Protein AF-0000000065921134 (afdb_homodimer)

GO terms:
  GO:0071949 FAD binding (F, IDA)
  GO:0043799 glycine oxidase activity (F, IDA)
  GO:0006520 amino acid metabolic process (P, IDA)
  GO:0043799 glycine oxidase activity (F, EXP)
  GO:0009228 thiamine biosynthetic process (P, IMP)

InterPro domains:
  IPR006076 FAD dependent oxidoreductase [PF01266] (7-345)
  IPR012727 Glycine oxidase ThiO [TIGR02352] (8-350)
  IPR036188 FAD/NAD(P)-binding domain superfamily [G3DSA:3.50.50.60] (8-347)
  IPR036188 FAD/NAD(P)-binding domain superfamily [SSF51905] (4-364)

pLDDT: mean 95.07, std 7.28, range [31.08, 98.94]

Solvent-accessible surface area (backbone atoms only — not comparable to full-atom values): 36272 Å² total; per-residue (Å²): 134,66,62,66,30,55,28,37,31,37,21,33,30,40,45,20,19,27,29,45,23,42,30,9,74,70,67,38,50,32,38,38,28,10,54,51,55,70,21,66,50,47,35,49,56,45,79,22,53,29,37,44,71,82,71,40,90,55,95,45,54,64,32,53,48,30,47,51,11,47,57,49,51,81,53,41,48,61,54,31,23,73,60,40,72,31,69,28,61,70,43,83,54,11,26,34,41,53,12,74,43,73,67,41,44,58,59,51,57,69,47,54,81,40,88,53,33,42,81,34,47,40,68,56,46,38,70,77,39,68,60,47,39,85,71,42,64,20,27,37,35,27,54,71,31,22,32,32,38,34,47,37,40,26,49,13,27,44,43,26,10,40,71,50,63,24,44,79,38,60,64,38,45,73,77,45,72,40,89,47,90,91,35,32,38,36,38,32,90,90,50,62,32,34,19,57,26,40,35,45,17,38,42,48,61,36,34,60,57,33,46,71,69,75,38,82,65,64,53,40,35,27,18,28,33,36,37,31,28,45,36,86,87,58,83,61,73,41,26,42,32,49,94,75,30,38,40,38,59,45,94,86,38,36,31,43,35,29,40,48,80,35,72,72,38,83,61,60,59,34,26,42,42,53,52,38,52,44,51,53,54,47,35,61,50,27,50,69,50,35,73,22,38,51,71,50,72,43,30,20,50,26,11,26,32,74,61,63,53,35,33,37,42,50,42,93,88,42,75,44,33,32,39,46,31,18,44,31,96,41,41,72,28,34,15,60,40,51,8,47,51,53,33,32,56,75,68,69,45,91,69,66,62,60,50,45,59,71,14,30,66,84,54,82,62,57,72,70,122,133,68,62,67,32,53,30,35,31,36,21,33,29,40,44,20,19,28,28,45,24,42,31,8,73,68,66,38,51,30,38,38,28,11,56,52,55,72,20,67,52,48,35,49,54,45,80,23,52,30,38,42,70,82,71,42,90,55,95,45,55,66,31,52,47,28,48,52,10,47,57,52,50,81,52,40,48,60,54,30,23,74,61,40,72,31,69,28,62,70,42,84,55,10,26,35,43,54,13,74,42,72,67,42,45,57,60,51,54,71,47,53,82,40,90,52,34,43,81,34,47,40,68,55,45,39,70,76,39,69,60,43,37,85,72,41,64,22,24,37,36,27,54,71,30,22,31,33,37,35,48,37,41,25,49,14,27,43,41,26,11,40,70,49,62,23,44,79,37,62,64,36,45,75,76,44,73,40,88,49,90,92,34,35,38,35,38,32,91,91,49,64,33,34,18,57,26,40,35,45,17,39,42,47,61,36,35,60,56,33,46,70,70,76,38,84,65,65,53,39,33,27,17,27,32,35,37,31,28,44,36,86,88,59,82,59,74,42,27,41,34,49,94,74,31,39,39,40,58,44,94,87,38,35,32,42,35,31,41,47,80,37,73,73,36,83,61,60,58,33,26,42,41,52,52,39,51,43,51,56,52,47,35,63,51,27,50,69,49,33,74,22,38,54,70,51,70,43,30,20,49,25,10,26,34,73,60,63,53,34,32,38,42,49,41,93,88,42,76,44,34,30,37,46,32,17,43,31,94,40,42,72,29,34,16,58,42,51,8,45,50,54,32,32,55,76,68,68,45,91,70,66,63,60,50,45,61,72,15,31,66,83,55,80,64,57,72,70,123

Secondary structure (DSSP, 8-state):
--SEEEEEEE--SHHHHHHHHHHHHTT--EEEE-SSSTTTTHHHHS--B--HHHH--S-SHHHHHHHHHHHHHHHHHHHHHHHH------B---EEEEE-SHHHHHHHHTTTTSTTEEEEEHHHHHHHSTTS-TT--EEEEETT--B--HHHHHHHHHHHHHHTT-EEESS----EEEEETTEEEEE-TT--EEEEEEEE--GGGHHHHHHHTT-----EEEEEEEEEEE-SSS---SEEEETTEEEEE-TTSEEEEE---EET----S-BHHHHHHHHHHHHHH-GGGGGSBEEEEEEEEEEE-SSS--EEEE-SS-TTEEEEE--GGGHHHHHHHHHHHHHHHHTT----HHHHHHH-TT-------/--SEEEEEEE--SHHHHHHHHHHHHTT--EEEE-SSSTTTTHHHHS--B--TTTS--S-SHHHHHHHHHHHHHHHHHHHHHHHH------B---EEEEE-SHHHHHHHHTTTTSTTEEEEEHHHHHHH-TTS-TT--EEEEETT--B--HHHHHHHHHHHHHHTT-EEESS----EEEEETTEEEEE-TT--EEEEEEEE--GGGHHHHHHHTT-----EEEEEEEEEEE-SSS---SEEEETTEEEEE-TTSEEEEE---EET----S-BHHHHHHHHHHHHHH-GGGGGSBEEEEEEEEEEE-SSS--EEEE-SS-TTEEEEE--GGGHHHHHHHHHHHHHHHHTT----HHHHHHH-TT-------

Sequence (738 aa):
MKRHYEAVVIGGGIIGSAIAYYLAKENKNTALFESGTMGGRTTSAAAGMLGAHAECEERDAFFDFAMHSQRLYKGLGEELYALSGVDIRQHNGGMFKLAFSEEDVLQLRQMDDLDSVSWYSKEEVLEKEPYASGDIFGASFIQDDVHVEPYFVCKAYVKAAKMLGAEIFEHTPVLHVERDGEALFIKTPSGDVWANHVVVASGVWSGMFFKQLGLNNAFLPVKGECLSVWNDDIPLTKTLYHDHCYIVPRKSGRLVVGATMKPGDWSETPDLGGLESVMKKAKTMLPAIQNMKVDRFWAGLRPGTKDGKPYIGRHPEDSRILFAAGHFRNGILLAPATGALISDLIMNKEVNQDWLHAFRIDRKEAVQIMKRHYEAVVIGGGIIGSAIAYYLAKENKNTALFESGTMGGRTTSAAAGMLGAHAECEERDAFFDFAMHSQRLYKGLGEELYALSGVDIRQHNGGMFKLAFSEEDVLQLRQMDDLDSVSWYSKEEVLEKEPYASGDIFGASFIQDDVHVEPYFVCKAYVKAAKMLGAEIFEHTPVLHVERDGEALFIKTPSGDVWANHVVVASGVWSGMFFKQLGLNNAFLPVKGECLSVWNDDIPLTKTLYHDHCYIVPRKSGRLVVGATMKPGDWSETPDLGGLESVMKKAKTMLPAIQNMKVDRFWAGLRPGTKDGKPYIGRHPEDSRILFAAGHFRNGILLAPATGALISDLIMNKEVNQDWLHAFRIDRKEAVQI

Structure (mmCIF, N/CA/C/O backbone):
data_AF-0000000065921134-model_v1
#
loop_
_entity.id
_entity.type
_entity.pdbx_description
1 polymer 'Glycine oxidase'
#
loop_
_atom_site.group_PDB
_atom_site.id
_atom_site.type_symbol
_atom_site.label_atom_id
_atom_site.label_alt_id
_atom_site.label_comp_id
_atom_site.label_asym_id
_atom_site.label_entity_id
_atom_site.label_seq_id
_atom_site.pdbx_PDB_ins_code
_atom_site.Cartn_x
_atom_site.Cartn_y
_atom_site.Cartn_z
_atom_site.occupancy
_atom_site.B_iso_or_equiv
_atom_site.auth_seq_id
_atom_site.auth_comp_id
_atom_site.auth_asym_id
_atom_site.auth_atom_id
_atom_site.pdbx_PDB_model_num
ATOM 1 N N . MET A 1 1 ? 11.664 35.688 -12.617 1 83.69 1 MET A N 1
ATOM 2 C CA . MET A 1 1 ? 12.07 36 -11.25 1 83.69 1 MET A CA 1
ATOM 3 C C . MET A 1 1 ? 12.586 37.438 -11.172 1 83.69 1 MET A C 1
ATOM 5 O O . MET A 1 1 ? 13.391 37.875 -12 1 83.69 1 MET A O 1
ATOM 9 N N . LYS A 1 2 ? 12 38.156 -10.258 1 84.56 2 LYS A N 1
ATOM 10 C CA . LYS A 1 2 ? 12.477 39.531 -10.047 1 84.56 2 LYS A CA 1
ATOM 11 C C . LYS A 1 2 ? 13.781 39.531 -9.242 1 84.56 2 LYS A C 1
ATOM 13 O O . LYS A 1 2 ? 14.094 38.562 -8.547 1 84.56 2 LYS A O 1
ATOM 18 N N . ARG A 1 3 ? 14.406 40.625 -9.367 1 88.62 3 ARG A N 1
ATOM 19 C CA . ARG A 1 3 ? 15.672 40.75 -8.641 1 88.62 3 ARG A CA 1
ATOM 20 C C . ARG A 1 3 ? 15.43 41.062 -7.172 1 88.62 3 ARG A C 1
ATOM 22 O O . ARG A 1 3 ? 16.25 40.75 -6.316 1 88.62 3 ARG A O 1
ATOM 29 N N . HIS A 1 4 ? 14.258 41.781 -6.918 1 95.69 4 HIS A N 1
ATOM 30 C CA . HIS A 1 4 ? 13.977 42.188 -5.555 1 95.69 4 HIS A CA 1
ATOM 31 C C . HIS A 1 4 ? 12.5 42 -5.211 1 95.69 4 HIS A C 1
ATOM 33 O O . HIS A 1 4 ? 11.625 42.312 -6.027 1 95.69 4 HIS A O 1
ATOM 39 N N . TYR A 1 5 ? 12.234 41.469 -4.035 1 97.75 5 TYR A N 1
ATOM 40 C CA . TYR A 1 5 ? 10.883 41.312 -3.502 1 97.75 5 TYR A CA 1
ATOM 41 C C . TYR A 1 5 ? 10.742 42.031 -2.16 1 97.75 5 TYR A C 1
ATOM 43 O O . TYR A 1 5 ? 11.734 42.219 -1.444 1 97.75 5 TYR A O 1
ATOM 51 N N . GLU A 1 6 ? 9.539 42.469 -1.88 1 98.06 6 GLU A N 1
ATOM 52 C CA . GLU A 1 6 ? 9.289 42.969 -0.532 1 98.06 6 GLU A CA 1
ATOM 53 C C . GLU A 1 6 ? 9.352 41.844 0.495 1 98.06 6 GLU A C 1
ATOM 55 O O . GLU A 1 6 ? 9.836 42.031 1.61 1 98.06 6 GLU A O 1
ATOM 60 N N . ALA A 1 7 ? 8.852 40.656 0.079 1 98.5 7 ALA A N 1
ATOM 61 C CA . ALA A 1 7 ? 8.898 39.5 0.974 1 98.5 7 ALA A CA 1
ATOM 62 C C . ALA A 1 7 ? 9.172 38.219 0.197 1 98.5 7 ALA A C 1
ATOM 64 O O . ALA A 1 7 ? 8.641 38.031 -0.896 1 98.5 7 ALA A O 1
ATOM 65 N N . VAL A 1 8 ? 10.023 37.375 0.771 1 98.62 8 VAL A N 1
ATOM 66 C CA . VAL A 1 8 ? 10.266 36.031 0.267 1 98.62 8 VAL A CA 1
ATOM 67 C C . VAL A 1 8 ? 9.852 35 1.318 1 98.62 8 VAL A C 1
ATOM 69 O O . VAL A 1 8 ? 10.211 35.125 2.492 1 98.62 8 VAL A O 1
ATOM 72 N N . VAL A 1 9 ? 9.047 34.062 0.884 1 98.88 9 VAL A N 1
ATOM 73 C CA . VAL A 1 9 ? 8.648 32.938 1.736 1 98.88 9 VAL A CA 1
ATOM 74 C C . VAL A 1 9 ? 9.344 31.672 1.27 1 98.88 9 VAL A C 1
ATOM 76 O O . VAL A 1 9 ? 9.328 31.344 0.081 1 98.88 9 VAL A O 1
ATOM 79 N N . ILE A 1 10 ? 10 30.953 2.217 1 98.75 10 ILE A N 1
ATOM 80 C CA . ILE A 1 10 ? 10.734 29.734 1.908 1 98.75 10 ILE A CA 1
ATOM 81 C C . ILE A 1 10 ? 9.953 28.516 2.404 1 98.75 10 ILE A C 1
ATOM 83 O O . ILE A 1 10 ? 9.812 28.312 3.611 1 98.75 10 ILE A O 1
ATOM 87 N N . GLY A 1 11 ? 9.523 27.688 1.49 1 98.56 11 GLY A N 1
ATOM 88 C CA . GLY A 1 11 ? 8.727 26.5 1.806 1 98.56 11 GLY A CA 1
ATOM 89 C C . GLY A 1 11 ? 7.281 26.625 1.352 1 98.56 11 GLY A C 1
ATOM 90 O O . GLY A 1 11 ? 6.531 27.453 1.872 1 98.56 11 GLY A O 1
ATOM 91 N N . GLY A 1 12 ? 6.977 25.797 0.449 1 98.62 12 GLY A N 1
ATOM 92 C CA . GLY A 1 12 ? 5.648 25.844 -0.144 1 98.62 12 GLY A CA 1
ATOM 93 C C . GLY A 1 12 ? 4.68 24.859 0.464 1 98.62 12 GLY A C 1
ATOM 94 O O . GLY A 1 12 ? 3.824 24.297 -0.235 1 98.62 12 GLY A O 1
ATOM 95 N N . GLY A 1 13 ? 4.789 24.531 1.703 1 98.56 13 GLY A N 1
ATOM 96 C CA . GLY A 1 13 ? 3.766 23.812 2.445 1 98.56 13 GLY A CA 1
ATOM 97 C C . GLY A 1 13 ? 2.598 24.688 2.855 1 98.56 13 GLY A C 1
ATOM 98 O O . GLY A 1 13 ? 2.49 25.828 2.41 1 98.56 13 GLY A O 1
ATOM 99 N N . ILE A 1 14 ? 1.756 24.141 3.684 1 98.75 14 ILE A N 1
ATOM 100 C CA . ILE A 1 14 ? 0.518 24.828 4.043 1 98.75 14 ILE A CA 1
ATOM 101 C C . ILE A 1 14 ? 0.84 26.141 4.754 1 98.75 14 ILE A C 1
ATOM 103 O O . ILE A 1 14 ? 0.167 27.141 4.539 1 98.75 14 ILE A O 1
ATOM 107 N N . ILE A 1 15 ? 1.869 26.125 5.539 1 98.88 15 ILE A N 1
ATOM 108 C CA . ILE A 1 15 ? 2.221 27.312 6.305 1 98.88 15 ILE A CA 1
ATOM 109 C C . ILE A 1 15 ? 2.758 28.391 5.367 1 98.88 15 ILE A C 1
ATOM 111 O O . ILE A 1 15 ? 2.299 29.547 5.398 1 98.88 15 ILE A O 1
ATOM 115 N N . GLY A 1 16 ? 3.717 28.016 4.52 1 98.88 16 GLY A N 1
ATOM 116 C CA . GLY A 1 16 ? 4.262 28.969 3.574 1 98.88 16 GLY A CA 1
ATOM 117 C C . GLY A 1 16 ? 3.23 29.5 2.592 1 98.88 16 GLY A C 1
ATOM 118 O O . GLY A 1 16 ? 3.227 30.688 2.256 1 98.88 16 GLY A O 1
ATOM 119 N N . SER A 1 17 ? 2.365 28.656 2.195 1 98.88 17 SER A N 1
ATOM 120 C CA . SER A 1 17 ? 1.321 29.047 1.256 1 98.88 17 SER A CA 1
ATOM 121 C C . SER A 1 17 ? 0.334 30.016 1.901 1 98.88 17 SER A C 1
ATOM 123 O O . SER A 1 17 ? -0.118 30.969 1.263 1 98.88 17 SER A O 1
ATOM 125 N N . ALA A 1 18 ? 0.007 29.766 3.121 1 98.94 18 ALA A N 1
ATOM 126 C CA . ALA A 1 18 ? -0.863 30.672 3.854 1 98.94 18 ALA A CA 1
ATOM 127 C C . ALA A 1 18 ? -0.212 32.062 4.008 1 98.94 18 ALA A C 1
ATOM 129 O O . ALA A 1 18 ? -0.853 33.062 3.779 1 98.94 18 ALA A O 1
ATOM 130 N N . ILE A 1 19 ? 1.044 32.062 4.344 1 98.94 19 ILE A N 1
ATOM 131 C CA . ILE A 1 19 ? 1.771 33.312 4.535 1 98.94 19 ILE A CA 1
ATOM 132 C C . ILE A 1 19 ? 1.802 34.094 3.227 1 98.94 19 ILE A C 1
ATOM 134 O O . ILE A 1 19 ? 1.521 35.281 3.209 1 98.94 19 ILE A O 1
ATOM 138 N N . ALA A 1 20 ? 2.135 33.406 2.166 1 98.94 20 ALA A N 1
ATOM 139 C CA . ALA A 1 20 ? 2.172 34.062 0.86 1 98.94 20 ALA A CA 1
ATOM 140 C C . ALA A 1 20 ? 0.822 34.688 0.521 1 98.94 20 ALA A C 1
ATOM 142 O O . ALA A 1 20 ? 0.761 35.781 0.002 1 98.94 20 ALA A O 1
ATOM 143 N N . TYR A 1 21 ? -0.229 34 0.796 1 98.88 21 TYR A N 1
ATOM 144 C CA . TYR A 1 21 ? -1.578 34.469 0.533 1 98.88 21 TYR A CA 1
ATOM 145 C C . TYR A 1 21 ? -1.862 35.75 1.318 1 98.88 21 TYR A C 1
ATOM 147 O O . TYR A 1 21 ? -2.305 36.75 0.751 1 98.88 21 TYR A O 1
ATOM 155 N N . TYR A 1 22 ? -1.617 35.719 2.611 1 98.88 22 TYR A N 1
ATOM 156 C CA . TYR A 1 22 ? -1.949 36.875 3.453 1 98.88 22 TYR A CA 1
ATOM 157 C C . TYR A 1 22 ? -1.087 38.062 3.1 1 98.88 22 TYR A C 1
ATOM 159 O O . TYR A 1 22 ? -1.549 39.219 3.162 1 98.88 22 TYR A O 1
ATOM 167 N N . LEU A 1 23 ? 0.157 37.844 2.74 1 98.88 23 LEU A N 1
ATOM 168 C CA . LEU A 1 23 ? 1.013 38.938 2.297 1 98.88 23 LEU A CA 1
ATOM 169 C C . LEU A 1 23 ? 0.509 39.531 0.982 1 98.88 23 LEU A C 1
ATOM 171 O O . LEU A 1 23 ? 0.499 40.75 0.805 1 98.88 23 LEU A O 1
ATOM 175 N N . ALA A 1 24 ? 0.141 38.625 0.106 1 98.75 24 ALA A N 1
ATOM 176 C CA . ALA A 1 24 ? -0.4 39.094 -1.173 1 98.75 24 ALA A CA 1
ATOM 177 C C . ALA A 1 24 ? -1.674 39.906 -0.97 1 98.75 24 ALA A C 1
ATOM 179 O O . ALA A 1 24 ? -1.91 40.875 -1.682 1 98.75 24 ALA A O 1
ATOM 180 N N . LYS A 1 25 ? -2.484 39.5 -0.063 1 98.19 25 LYS A N 1
ATOM 181 C CA . LYS A 1 25 ? -3.705 40.219 0.272 1 98.19 25 LYS A CA 1
ATOM 182 C C . LYS A 1 25 ? -3.393 41.656 0.695 1 98.19 25 LYS A C 1
ATOM 184 O O . LYS A 1 25 ? -4.199 42.562 0.479 1 98.19 25 LYS A O 1
ATOM 189 N N . GLU A 1 26 ? -2.268 41.844 1.277 1 98.31 26 GLU A N 1
ATOM 190 C CA . GLU A 1 26 ? -1.817 43.156 1.708 1 98.31 26 GLU A CA 1
ATOM 191 C C . GLU A 1 26 ? -1.05 43.875 0.597 1 98.31 26 GLU A C 1
ATOM 193 O O . GLU A 1 26 ? -0.393 44.875 0.839 1 98.31 26 GLU A O 1
ATOM 198 N N . ASN A 1 27 ? -1.045 43.312 -0.597 1 98.06 27 ASN A N 1
ATOM 199 C CA . ASN A 1 27 ? -0.42 43.875 -1.794 1 98.06 27 ASN A CA 1
ATOM 200 C C . ASN A 1 27 ? 1.098 43.938 -1.655 1 98.06 27 ASN A C 1
ATOM 202 O O . ASN A 1 27 ? 1.728 44.875 -2.119 1 98.06 27 ASN A O 1
ATOM 206 N N . LYS A 1 28 ? 1.636 43 -0.948 1 98.06 28 LYS A N 1
ATOM 207 C CA . LYS A 1 28 ? 3.092 42.906 -0.871 1 98.06 28 LYS A CA 1
ATOM 208 C C . LYS A 1 28 ? 3.652 42.094 -2.031 1 98.06 28 LYS A C 1
ATOM 210 O O . LYS A 1 28 ? 3.168 41 -2.316 1 98.06 28 LYS A O 1
ATOM 215 N N . ASN A 1 29 ? 4.617 42.688 -2.664 1 98.12 29 ASN A N 1
ATOM 216 C CA . ASN A 1 29 ? 5.328 41.938 -3.682 1 98.12 29 ASN A CA 1
ATOM 217 C C . ASN A 1 29 ? 6.055 40.75 -3.074 1 98.12 29 ASN A C 1
ATOM 219 O O . ASN A 1 29 ? 7.16 40.875 -2.555 1 98.12 29 ASN A O 1
ATOM 223 N N . THR A 1 30 ? 5.395 39.531 -3.262 1 98.56 30 THR A N 1
ATOM 224 C CA . THR A 1 30 ? 5.82 38.344 -2.525 1 98.56 30 THR A CA 1
ATOM 225 C C . THR A 1 30 ? 6.246 37.25 -3.482 1 98.56 30 THR A C 1
ATOM 227 O O . THR A 1 30 ? 5.598 37 -4.508 1 98.56 30 THR A O 1
ATOM 230 N N . ALA A 1 31 ? 7.371 36.562 -3.18 1 98.62 31 ALA A N 1
ATOM 231 C CA . ALA A 1 31 ? 7.789 35.344 -3.854 1 98.62 31 ALA A CA 1
ATOM 232 C C . ALA A 1 31 ? 7.758 34.156 -2.898 1 98.62 31 ALA A C 1
ATOM 234 O O . ALA A 1 31 ? 8.18 34.25 -1.744 1 98.62 31 ALA A O 1
ATOM 235 N N . LEU A 1 32 ? 7.172 33.062 -3.322 1 98.75 32 LEU A N 1
ATOM 236 C CA . LEU A 1 32 ? 7.148 31.812 -2.588 1 98.75 32 LEU A CA 1
ATOM 237 C C . LEU A 1 32 ? 8.016 30.766 -3.277 1 98.75 32 LEU A C 1
ATOM 239 O O . LEU A 1 32 ? 7.781 30.422 -4.438 1 98.75 32 LEU A O 1
ATOM 243 N N . PHE A 1 33 ? 9.039 30.266 -2.58 1 98.56 33 PHE A N 1
ATOM 244 C CA . PHE A 1 33 ? 9.961 29.281 -3.133 1 98.56 33 PHE A CA 1
ATOM 245 C C . PHE A 1 33 ? 9.727 27.906 -2.514 1 98.56 33 PHE A C 1
ATOM 247 O O . PHE A 1 33 ? 9.648 27.781 -1.29 1 98.56 33 PHE A O 1
ATOM 254 N N . GLU A 1 34 ? 9.578 26.891 -3.303 1 98.38 34 GLU A N 1
ATOM 255 C CA . GLU A 1 34 ? 9.43 25.5 -2.904 1 98.38 34 GLU A CA 1
ATOM 256 C C . GLU A 1 34 ? 10.445 24.609 -3.625 1 98.38 34 GLU A C 1
ATOM 258 O O . GLU A 1 34 ? 10.602 24.703 -4.844 1 98.38 34 GLU A O 1
ATOM 263 N N . SER A 1 35 ? 11.141 23.797 -2.855 1 97.75 35 SER A N 1
ATOM 264 C CA . SER A 1 35 ? 12.18 22.938 -3.418 1 97.75 35 SER A CA 1
ATOM 265 C C . SER A 1 35 ? 11.578 21.844 -4.285 1 97.75 35 SER A C 1
ATOM 267 O O . SER A 1 35 ? 12.195 21.391 -5.254 1 97.75 35 SER A O 1
ATOM 269 N N . GLY A 1 36 ? 10.445 21.344 -3.91 1 96.56 36 GLY A N 1
ATOM 270 C CA . GLY A 1 36 ? 9.695 20.375 -4.703 1 96.56 36 GLY A CA 1
ATOM 271 C C . GLY A 1 36 ? 8.438 20.953 -5.316 1 96.56 36 GLY A C 1
ATOM 272 O O . GLY A 1 36 ? 8.492 21.984 -6.004 1 96.56 36 GLY A O 1
ATOM 273 N N . THR A 1 37 ? 7.371 20.297 -5.078 1 97.56 37 THR A N 1
ATOM 274 C CA . THR A 1 37 ? 6.062 20.797 -5.496 1 97.56 37 THR A CA 1
ATOM 275 C C . THR A 1 37 ? 5.281 21.328 -4.305 1 97.56 37 THR A C 1
ATOM 277 O O . THR A 1 37 ? 5.477 20.875 -3.172 1 97.56 37 THR A O 1
ATOM 280 N N . MET A 1 38 ? 4.41 22.297 -4.633 1 98.38 38 MET A N 1
ATOM 281 C CA . MET A 1 38 ? 3.609 22.891 -3.57 1 98.38 38 MET A CA 1
ATOM 282 C C . MET A 1 38 ? 2.801 21.844 -2.826 1 98.38 38 MET A C 1
ATOM 284 O O . MET A 1 38 ? 2.162 20.984 -3.449 1 98.38 38 MET A O 1
ATOM 288 N N . GLY A 1 39 ? 2.873 21.875 -1.503 1 97.81 39 GLY A N 1
ATOM 289 C CA . GLY A 1 39 ? 2.092 20.984 -0.658 1 97.81 39 GLY A CA 1
ATOM 290 C C . GLY A 1 39 ? 2.494 19.531 -0.789 1 97.81 39 GLY A C 1
ATOM 291 O O . GLY A 1 39 ? 1.727 18.641 -0.433 1 97.81 39 GLY A O 1
ATOM 292 N N . GLY A 1 40 ? 3.648 19.25 -1.254 1 95.75 40 GLY A N 1
ATOM 293 C CA . GLY A 1 40 ? 3.971 17.906 -1.724 1 95.75 40 GLY A CA 1
ATOM 294 C C . GLY A 1 40 ? 4.531 17.016 -0.635 1 95.75 40 GLY A C 1
ATOM 295 O O . GLY A 1 40 ? 4.703 15.805 -0.841 1 95.75 40 GLY A O 1
ATOM 296 N N . ARG A 1 41 ? 4.773 17.453 0.588 1 95.19 41 ARG A N 1
ATOM 297 C CA . ARG A 1 41 ? 5.41 16.625 1.613 1 95.19 41 ARG A CA 1
ATOM 298 C C . ARG A 1 41 ? 4.531 16.531 2.855 1 95.19 41 ARG A C 1
ATOM 300 O O . ARG A 1 41 ? 3.441 15.953 2.805 1 95.19 41 ARG A O 1
ATOM 307 N N . THR A 1 42 ? 4.879 17.219 3.902 1 95.75 42 THR A N 1
ATOM 308 C CA . THR A 1 42 ? 4.145 17.094 5.156 1 95.75 42 THR A CA 1
ATOM 309 C C . THR A 1 42 ? 2.68 17.469 4.965 1 95.75 42 THR A C 1
ATOM 311 O O . THR A 1 42 ? 1.788 16.828 5.531 1 95.75 42 THR A O 1
ATOM 314 N N . THR A 1 43 ? 2.432 18.453 4.211 1 98.06 43 THR A N 1
ATOM 315 C CA . THR A 1 43 ? 1.082 18.969 4.004 1 98.06 43 THR A CA 1
ATOM 316 C C . THR A 1 43 ? 0.18 17.875 3.416 1 98.06 43 THR A C 1
ATOM 318 O O . THR A 1 43 ? -0.899 17.609 3.945 1 98.06 43 THR A O 1
ATOM 321 N N . SER A 1 44 ? 0.595 17.234 2.398 1 96.75 44 SER A N 1
ATOM 322 C CA . SER A 1 44 ? -0.25 16.266 1.708 1 96.75 44 SER A CA 1
ATOM 323 C C . SER A 1 44 ? -0.361 14.961 2.5 1 96.75 44 SER A C 1
ATOM 325 O O . SER A 1 44 ? -1.234 14.141 2.227 1 96.75 44 SER A O 1
ATOM 327 N N . ALA A 1 45 ? 0.522 14.734 3.439 1 97.31 45 ALA A N 1
ATOM 328 C CA . ALA A 1 45 ? 0.494 13.523 4.258 1 97.31 45 ALA A CA 1
ATOM 329 C C . ALA A 1 45 ? -0.528 13.641 5.383 1 97.31 45 ALA A C 1
ATOM 331 O O . ALA A 1 45 ? -0.926 12.641 5.977 1 97.31 45 ALA A O 1
ATOM 332 N N . ALA A 1 46 ? -0.939 14.828 5.68 1 97.56 46 ALA A N 1
ATOM 333 C CA . ALA A 1 46 ? -1.789 15.109 6.832 1 97.56 46 ALA A CA 1
ATOM 334 C C . ALA A 1 46 ? -3.223 14.656 6.582 1 97.56 46 ALA A C 1
ATOM 336 O O . ALA A 1 46 ? -3.689 14.648 5.438 1 97.56 46 ALA A O 1
ATOM 337 N N . ALA A 1 47 ? -3.947 14.352 7.699 1 97.06 47 ALA A N 1
ATOM 338 C CA . ALA A 1 47 ? -5.355 13.977 7.629 1 97.06 47 ALA A CA 1
ATOM 339 C C . ALA A 1 47 ? -6.25 15.203 7.492 1 97.06 47 ALA A C 1
ATOM 341 O O . ALA A 1 47 ? -7.402 15.094 7.066 1 97.06 47 ALA A O 1
ATOM 342 N N . GLY A 1 48 ? -5.742 16.344 7.898 1 97.81 48 GLY A N 1
ATOM 343 C CA . GLY A 1 48 ? -6.453 17.594 7.668 1 97.81 48 GLY A CA 1
ATOM 344 C C . GLY A 1 48 ? -7.426 17.938 8.781 1 97.81 48 GLY A C 1
ATOM 345 O O . GLY A 1 48 ? -8.312 18.766 8.594 1 97.81 48 GLY A O 1
ATOM 346 N N . MET A 1 49 ? -7.258 17.344 9.969 1 97 49 MET A N 1
ATOM 347 C CA . MET A 1 49 ? -8.141 17.625 11.094 1 97 49 MET A CA 1
ATOM 348 C C . MET A 1 49 ? -7.891 19.016 11.648 1 97 49 MET A C 1
ATOM 350 O O . MET A 1 49 ? -6.742 19.453 11.773 1 97 49 MET A O 1
ATOM 354 N N . LEU A 1 50 ? -8.945 19.672 11.82 1 97.69 50 LEU A N 1
ATOM 355 C CA . LEU A 1 50 ? -8.891 20.938 12.531 1 97.69 50 LEU A CA 1
ATOM 356 C C . LEU A 1 50 ? -9.219 20.75 14.008 1 97.69 50 LEU A C 1
ATOM 358 O O . LEU A 1 50 ? -10.203 21.297 14.508 1 97.69 50 LEU A O 1
ATOM 362 N N . GLY A 1 51 ? -8.32 20 14.648 1 94.38 51 GLY A N 1
ATOM 363 C CA . GLY A 1 51 ? -8.609 19.469 15.969 1 94.38 51 GLY A CA 1
ATOM 364 C C . GLY A 1 51 ? -8.117 20.344 17.094 1 94.38 51 GLY A C 1
ATOM 365 O O . GLY A 1 51 ? -7.352 19.906 17.953 1 94.38 51 GLY A O 1
ATOM 366 N N . ALA A 1 52 ? -8.594 21.547 17.219 1 92.94 52 ALA A N 1
ATOM 367 C CA . ALA A 1 52 ? -8.188 22.469 18.297 1 92.94 52 ALA A CA 1
ATOM 368 C C . ALA A 1 52 ? -8.547 21.906 19.656 1 92.94 52 ALA A C 1
ATOM 370 O O . ALA A 1 52 ? -7.793 22.047 20.625 1 92.94 52 ALA A O 1
ATOM 371 N N . HIS A 1 53 ? -9.641 21.219 19.781 1 90.19 53 HIS A N 1
ATOM 372 C CA . HIS A 1 53 ? -10.094 20.672 21.047 1 90.19 53 HIS A CA 1
ATOM 373 C C . HIS A 1 53 ? -9.438 19.328 21.328 1 90.19 53 HIS A C 1
ATOM 375 O O . HIS A 1 53 ? -8.93 19.094 22.438 1 90.19 53 HIS A O 1
ATOM 381 N N . ALA A 1 54 ? -9.359 18.531 20.328 1 83.88 54 ALA A N 1
ATOM 382 C CA . ALA A 1 54 ? -8.938 17.156 20.5 1 83.88 54 ALA A CA 1
ATOM 383 C C . ALA A 1 54 ? -7.422 17.047 20.656 1 83.88 54 ALA A C 1
ATOM 385 O O . ALA A 1 54 ? -6.918 16.172 21.344 1 83.88 54 ALA A O 1
ATOM 386 N N . GLU A 1 55 ? -6.738 17.953 20.094 1 76.06 55 GLU A N 1
ATOM 387 C CA . GLU A 1 55 ? -5.289 17.797 20.016 1 76.06 55 GLU A CA 1
ATOM 388 C C . GLU A 1 55 ? -4.574 18.719 20.984 1 76.06 55 GLU A C 1
ATOM 390 O O . GLU A 1 55 ? -3.365 18.594 21.188 1 76.06 55 GLU A O 1
ATOM 395 N N . CYS A 1 56 ? -5.289 19.609 21.609 1 73.69 56 CYS A N 1
ATOM 396 C CA . CYS A 1 56 ? -4.66 20.516 22.562 1 73.69 56 CYS A CA 1
ATOM 397 C C . CYS A 1 56 ? -4.93 20.062 24 1 73.69 56 CYS A C 1
ATOM 399 O O . CYS A 1 56 ? -6.086 20 24.422 1 73.69 56 CYS A O 1
ATOM 401 N N . GLU A 1 57 ? -3.977 19.812 24.672 1 72.81 57 GLU A N 1
ATOM 402 C CA . GLU A 1 57 ? -4.07 19.172 25.984 1 72.81 57 GLU A CA 1
ATOM 403 C C . GLU A 1 57 ? -4.207 20.203 27.094 1 72.81 57 GLU A C 1
ATOM 405 O O . GLU A 1 57 ? -4.75 19.906 28.156 1 72.81 57 GLU A O 1
ATOM 410 N N . GLU A 1 58 ? -3.695 21.453 26.844 1 80.31 58 GLU A N 1
ATOM 411 C CA . GLU A 1 58 ? -3.715 22.5 27.859 1 80.31 58 GLU A CA 1
ATOM 412 C C . GLU A 1 58 ? -4.438 23.75 27.344 1 80.31 58 GLU A C 1
ATOM 414 O O . GLU A 1 58 ? -4.441 24.016 26.141 1 80.31 58 GLU A O 1
ATOM 419 N N . ARG A 1 59 ? -5.035 24.422 28.281 1 88.5 59 ARG A N 1
ATOM 420 C CA . ARG A 1 59 ? -5.68 25.688 27.938 1 88.5 59 ARG A CA 1
ATOM 421 C C . ARG A 1 59 ? -4.719 26.859 28.109 1 88.5 59 ARG A C 1
ATOM 423 O O . ARG A 1 59 ? -4.809 27.609 29.078 1 88.5 59 ARG A O 1
ATOM 430 N N . ASP A 1 60 ? -3.844 27 27.172 1 93.12 60 ASP A N 1
ATOM 431 C CA . ASP A 1 60 ? -2.814 28.047 27.172 1 93.12 60 ASP A CA 1
ATOM 432 C C . ASP A 1 60 ? -2.857 28.859 25.875 1 93.12 60 ASP A C 1
ATOM 434 O O . ASP A 1 60 ? -3.863 28.844 25.156 1 93.12 60 ASP A O 1
ATOM 438 N N . ALA A 1 61 ? -1.83 29.688 25.672 1 94.62 61 ALA A N 1
ATOM 439 C CA . ALA A 1 61 ? -1.773 30.547 24.5 1 94.62 61 ALA A CA 1
ATOM 440 C C . ALA A 1 61 ? -1.847 29.75 23.219 1 94.62 61 ALA A C 1
ATOM 442 O O . ALA A 1 61 ? -2.418 30.203 22.219 1 94.62 61 ALA A O 1
ATOM 443 N N . PHE A 1 62 ? -1.269 28.578 23.312 1 95.19 62 PHE A N 1
ATOM 444 C CA . PHE A 1 62 ? -1.325 27.703 22.156 1 95.19 62 PHE A CA 1
ATOM 445 C C . PHE A 1 62 ? -2.762 27.297 21.844 1 95.19 62 PHE A C 1
ATOM 447 O O . PHE A 1 62 ? -3.189 27.328 20.688 1 95.19 62 PHE A O 1
ATOM 454 N N . PHE A 1 63 ? -3.482 26.891 22.844 1 95.06 63 PHE A N 1
ATOM 455 C CA . PHE A 1 63 ? -4.883 26.5 22.703 1 95.06 63 PHE A CA 1
ATOM 456 C C . PHE A 1 63 ? -5.707 27.656 22.141 1 95.06 63 PHE A C 1
ATOM 458 O O . PHE A 1 63 ? -6.508 27.469 21.234 1 95.06 63 PHE A O 1
ATOM 465 N N . ASP A 1 64 ? -5.457 28.859 22.672 1 96.25 64 ASP A N 1
ATOM 466 C CA . ASP A 1 64 ? -6.172 30.047 22.203 1 96.25 64 ASP A CA 1
ATOM 467 C C . ASP A 1 64 ? -5.871 30.328 20.734 1 96.25 64 ASP A C 1
ATOM 469 O O . ASP A 1 64 ? -6.762 30.688 19.969 1 96.25 64 ASP A O 1
ATOM 473 N N . PHE A 1 65 ? -4.648 30.188 20.391 1 97.5 65 PHE A N 1
ATOM 474 C CA . PHE A 1 65 ? -4.219 30.391 19.016 1 97.5 65 PHE A CA 1
ATOM 475 C C . PHE A 1 65 ? -4.871 29.375 18.078 1 97.5 65 PHE A C 1
ATOM 477 O O . PHE A 1 65 ? -5.328 29.719 17 1 97.5 65 PHE A O 1
ATOM 484 N N . ALA A 1 66 ? -4.93 28.125 18.562 1 97.44 66 ALA A N 1
ATOM 485 C CA . ALA A 1 66 ? -5.551 27.031 17.812 1 97.44 66 ALA A CA 1
ATOM 486 C C . ALA A 1 66 ? -7.039 27.297 17.609 1 97.44 66 ALA A C 1
ATOM 488 O O . ALA A 1 66 ? -7.559 27.125 16.5 1 97.44 66 ALA A O 1
ATOM 489 N N . MET A 1 67 ? -7.668 27.719 18.625 1 96.38 67 MET A N 1
ATOM 490 C CA . MET A 1 67 ? -9.094 28.031 18.547 1 96.38 67 MET A CA 1
ATOM 491 C C . MET A 1 67 ? -9.352 29.188 17.594 1 96.38 67 MET A C 1
ATOM 493 O O . MET A 1 67 ? -10.305 29.156 16.812 1 96.38 67 MET A O 1
ATOM 497 N N . HIS A 1 68 ? -8.477 30.156 17.703 1 97.5 68 HIS A N 1
ATOM 498 C CA . HIS A 1 68 ? -8.586 31.312 16.797 1 97.5 68 HIS A CA 1
ATOM 499 C C . HIS A 1 68 ? -8.43 30.891 15.344 1 97.5 68 HIS A C 1
ATOM 501 O O . HIS A 1 68 ? -9.211 31.297 14.484 1 97.5 68 HIS A O 1
ATOM 507 N N . SER A 1 69 ? -7.453 30.062 15.109 1 98.31 69 SER A N 1
ATOM 508 C CA . SER A 1 69 ? -7.203 29.594 13.758 1 98.31 69 SER A CA 1
ATOM 509 C C . SER A 1 69 ? -8.375 28.766 13.234 1 98.31 69 SER A C 1
ATOM 511 O O . SER A 1 69 ? -8.773 28.906 12.078 1 98.31 69 SER A O 1
ATOM 513 N N . GLN A 1 70 ? -8.883 27.891 14.07 1 97.38 70 GLN A N 1
ATOM 514 C CA . GLN A 1 70 ? -10.039 27.078 13.719 1 97.38 70 GLN A CA 1
ATOM 515 C C . GLN A 1 70 ? -11.219 27.953 13.281 1 97.38 70 GLN A C 1
ATOM 517 O O . GLN A 1 70 ? -11.898 27.641 12.297 1 97.38 70 GLN A O 1
ATOM 522 N N . ARG A 1 71 ? -11.461 29.047 13.953 1 96.69 71 ARG A N 1
ATOM 523 C CA . ARG A 1 71 ? -12.547 29.969 13.625 1 96.69 71 ARG A CA 1
ATOM 524 C C . ARG A 1 71 ? -12.305 30.656 12.289 1 96.69 71 ARG A C 1
ATOM 526 O O . ARG A 1 71 ? -13.242 30.938 11.547 1 96.69 71 ARG A O 1
ATOM 533 N N . LEU A 1 72 ? -11.078 30.906 11.984 1 97.62 72 LEU A N 1
ATOM 534 C CA . LEU A 1 72 ? -10.75 31.562 10.727 1 97.62 72 LEU A CA 1
ATOM 535 C C . LEU A 1 72 ? -11.109 30.672 9.539 1 97.62 72 LEU A C 1
ATOM 537 O O . LEU A 1 72 ? -11.391 31.156 8.445 1 97.62 72 LEU A O 1
ATOM 541 N N . TYR A 1 73 ? -11.156 29.359 9.773 1 97.62 73 TYR A N 1
ATOM 542 C CA . TYR A 1 73 ? -11.484 2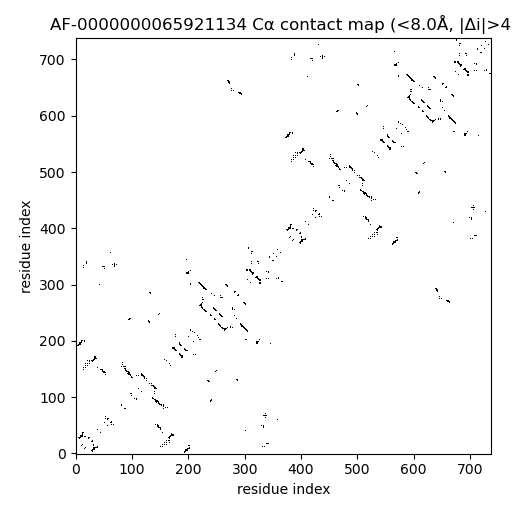8.438 8.688 1 97.62 73 TYR A CA 1
ATOM 543 C C . TYR A 1 73 ? -12.938 28.609 8.258 1 97.62 73 TYR A C 1
ATOM 545 O O . TYR A 1 73 ? -13.305 28.266 7.133 1 97.62 73 TYR A O 1
ATOM 553 N N . LYS A 1 74 ? -13.969 28.953 9.148 1 91.38 74 LYS A N 1
ATOM 554 C CA . LYS A 1 74 ? -15.398 29.109 8.859 1 91.38 74 LYS A CA 1
ATOM 555 C C . LYS A 1 74 ? -15.625 30.094 7.719 1 91.38 74 LYS A C 1
ATOM 557 O O . LYS A 1 74 ? -16.484 29.875 6.867 1 91.38 74 LYS A O 1
ATOM 562 N N . GLY A 1 75 ? -14.812 30.953 7.215 1 94.19 75 GLY A N 1
ATOM 563 C CA . GLY A 1 75 ? -14.906 31.906 6.121 1 94.19 75 GLY A CA 1
ATOM 564 C C . GLY A 1 75 ? -13.773 31.781 5.117 1 94.19 75 GLY A C 1
ATOM 565 O O . GLY A 1 75 ? -13.898 32.219 3.977 1 94.19 75 GLY A O 1
ATOM 566 N N . LEU A 1 76 ? -12.891 31.078 5.508 1 97.19 76 LEU A N 1
ATOM 567 C CA . LEU A 1 76 ? -11.68 30.984 4.691 1 97.19 76 LEU A CA 1
ATOM 568 C C . LEU A 1 76 ? -11.961 30.188 3.414 1 97.19 76 LEU A C 1
ATOM 570 O O . LEU A 1 76 ? -11.469 30.547 2.342 1 97.19 76 LEU A O 1
ATOM 574 N N . GLY A 1 77 ? -12.727 29.094 3.541 1 97 77 GLY A N 1
ATOM 575 C CA . GLY A 1 77 ? -13.047 28.266 2.385 1 97 77 GLY A CA 1
ATOM 576 C C . GLY A 1 77 ? -13.711 29.047 1.267 1 97 77 GLY A C 1
ATOM 577 O O . GLY A 1 77 ? -13.328 28.922 0.102 1 97 77 GLY A O 1
ATOM 578 N N . GLU A 1 78 ? -14.648 29.844 1.612 1 97.5 78 GLU A N 1
ATOM 579 C CA . GLU A 1 78 ? -15.359 30.641 0.63 1 97.5 78 GLU A CA 1
ATOM 580 C C . GLU A 1 78 ? -14.445 31.703 0.024 1 97.5 78 GLU A C 1
ATOM 582 O O . GLU A 1 78 ? -14.484 31.953 -1.185 1 97.5 78 GLU A O 1
ATOM 587 N N . GLU A 1 79 ? -13.719 32.281 0.913 1 98.19 79 GLU A N 1
ATOM 588 C CA . GLU A 1 79 ? -12.797 33.312 0.46 1 98.19 79 GLU A CA 1
ATOM 589 C C . GLU A 1 79 ? -11.797 32.781 -0.548 1 98.19 79 GLU A C 1
ATOM 591 O O . GLU A 1 79 ? -11.586 33.344 -1.611 1 98.19 79 GLU A O 1
ATOM 596 N N . LEU A 1 80 ? -11.211 31.672 -0.221 1 98.56 80 LEU A N 1
ATOM 597 C CA . LEU A 1 80 ? -10.219 31.062 -1.099 1 98.56 80 LEU A CA 1
ATOM 598 C C . LEU A 1 80 ? -10.867 30.578 -2.395 1 98.56 80 LEU A C 1
ATOM 600 O O . LEU A 1 80 ? -10.266 30.688 -3.467 1 98.56 80 LEU A O 1
ATOM 604 N N . TYR A 1 81 ? -12.039 30.078 -2.256 1 98.12 81 TYR A N 1
ATOM 605 C CA . TYR A 1 81 ? -12.734 29.609 -3.447 1 98.12 81 TYR A CA 1
ATOM 606 C C . TYR A 1 81 ? -13.008 30.75 -4.41 1 98.12 81 TYR A C 1
ATOM 608 O O . TYR A 1 81 ? -12.852 30.609 -5.625 1 98.12 81 TYR A O 1
ATOM 616 N N . ALA A 1 82 ? -13.406 31.828 -3.916 1 98.38 82 ALA A N 1
ATOM 617 C CA . ALA A 1 82 ? -13.727 33 -4.734 1 98.38 82 ALA A CA 1
ATOM 618 C C . ALA A 1 82 ? -12.516 33.438 -5.543 1 98.38 82 ALA A C 1
ATOM 620 O O . ALA A 1 82 ? -12.656 33.906 -6.68 1 98.38 82 ALA A O 1
ATOM 621 N N . LEU A 1 83 ? -11.406 33.312 -4.988 1 98.25 83 LEU A N 1
ATOM 622 C CA . LEU A 1 83 ? -10.188 33.812 -5.629 1 98.25 83 LEU A CA 1
ATOM 623 C C . LEU A 1 83 ? -9.57 32.719 -6.508 1 98.25 83 LEU A C 1
ATOM 625 O O . LEU A 1 83 ? -9.062 33 -7.594 1 98.25 83 LEU A O 1
ATOM 629 N N . SER A 1 84 ? -9.648 31.469 -6.047 1 98.12 84 SER A N 1
ATOM 630 C CA . SER A 1 84 ? -8.82 30.422 -6.645 1 98.12 84 SER A CA 1
ATOM 631 C C . SER A 1 84 ? -9.672 29.438 -7.434 1 98.12 84 SER A C 1
ATOM 633 O O . SER A 1 84 ? -9.148 28.688 -8.266 1 98.12 84 SER A O 1
ATOM 635 N N . GLY A 1 85 ? -10.953 29.328 -7.148 1 98.06 85 GLY A N 1
ATOM 636 C CA . GLY A 1 85 ? -11.812 28.312 -7.727 1 98.06 85 GLY A CA 1
ATOM 637 C C . GLY A 1 85 ? -11.602 26.938 -7.117 1 98.06 85 GLY A C 1
ATOM 638 O O . GLY A 1 85 ? -12.148 25.938 -7.605 1 98.06 85 GLY A O 1
ATOM 639 N N . VAL A 1 86 ? -10.828 26.859 -6.086 1 98 86 VAL A N 1
ATOM 640 C CA . VAL A 1 86 ? -10.516 25.562 -5.492 1 98 86 VAL A CA 1
ATOM 641 C C . VAL A 1 86 ? -11.312 25.375 -4.199 1 98 86 VAL A C 1
ATOM 643 O O . VAL A 1 86 ? -11.234 26.219 -3.299 1 98 86 VAL A O 1
ATOM 646 N N . ASP A 1 87 ? -12.078 24.312 -4.102 1 97.69 87 ASP A N 1
ATOM 647 C CA . ASP A 1 87 ? -12.773 23.922 -2.881 1 97.69 87 ASP A CA 1
ATOM 648 C C . ASP A 1 87 ? -11.836 23.203 -1.917 1 97.69 87 ASP A C 1
ATOM 650 O O . ASP A 1 87 ? -11.172 22.234 -2.293 1 97.69 87 ASP A O 1
ATOM 654 N N . ILE A 1 88 ? -11.781 23.734 -0.737 1 97.81 88 ILE A N 1
ATOM 655 C CA . ILE A 1 88 ? -10.859 23.141 0.219 1 97.81 88 ILE A CA 1
ATOM 656 C C . ILE A 1 88 ? -11.461 21.859 0.793 1 97.81 88 ILE A C 1
ATOM 658 O O . ILE A 1 88 ? -10.82 21.156 1.584 1 97.81 88 ILE A O 1
ATOM 662 N N . ARG A 1 89 ? -12.672 21.469 0.499 1 96.25 89 ARG A N 1
ATOM 663 C CA . ARG A 1 89 ? -13.359 20.219 0.798 1 96.25 89 ARG A CA 1
ATOM 664 C C . ARG A 1 89 ? -13.516 20.031 2.303 1 96.25 89 ARG A C 1
ATOM 666 O O . ARG A 1 89 ? -13.172 18.969 2.838 1 96.25 89 ARG A O 1
ATOM 673 N N . GLN A 1 90 ? -13.992 21.062 2.922 1 96.31 90 GLN A N 1
ATOM 674 C CA . GLN A 1 90 ? -14.25 21 4.355 1 96.31 90 GLN A CA 1
ATOM 675 C C . GLN A 1 90 ? -15.406 20.047 4.664 1 96.31 90 GLN A C 1
ATOM 677 O O . GLN A 1 90 ? -16.422 20.047 3.957 1 96.31 90 GLN A O 1
ATOM 682 N N . HIS A 1 91 ? -15.211 19.188 5.648 1 94.81 91 HIS A N 1
ATOM 683 C CA . HIS A 1 91 ? -16.219 18.266 6.164 1 94.81 91 HIS A CA 1
ATOM 684 C C . HIS A 1 91 ? -16.641 18.656 7.574 1 94.81 91 HIS A C 1
ATOM 686 O O . HIS A 1 91 ? -15.836 18.641 8.5 1 94.81 91 HIS A O 1
ATOM 692 N N . ASN A 1 92 ? -17.969 18.922 7.723 1 93.88 92 ASN A N 1
ATOM 693 C CA . ASN A 1 92 ? -18.453 19.469 8.984 1 93.88 92 ASN A CA 1
ATOM 694 C C . ASN A 1 92 ? -19.172 18.406 9.82 1 93.88 92 ASN A C 1
ATOM 696 O O . ASN A 1 92 ? -20.141 18.703 10.508 1 93.88 92 ASN A O 1
ATOM 700 N N . GLY A 1 93 ? -18.656 17.234 9.789 1 93.81 93 GLY A N 1
ATOM 701 C CA . GLY A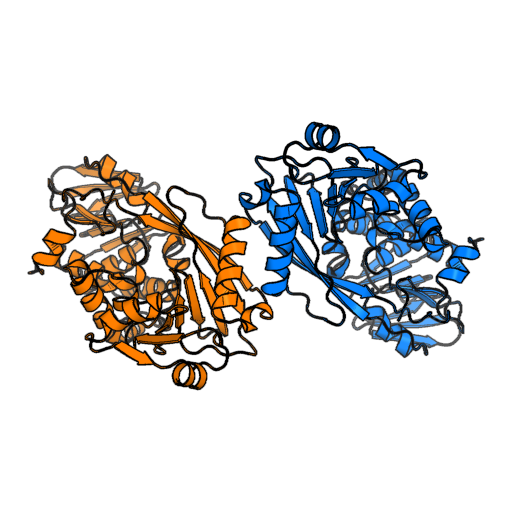 1 93 ? -19.297 16.156 10.508 1 93.81 93 GLY A CA 1
ATOM 702 C C . GLY A 1 93 ? -18.922 16.094 11.969 1 93.81 93 GLY A C 1
ATOM 703 O O . GLY A 1 93 ? -19.594 15.438 12.766 1 93.81 93 GLY A O 1
ATOM 704 N N . GLY A 1 94 ? -17.875 16.844 12.367 1 97.12 94 GLY A N 1
ATOM 705 C CA . GLY A 1 94 ? -17.391 16.766 13.734 1 97.12 94 GLY A CA 1
ATOM 706 C C . GLY A 1 94 ? -16.547 15.523 13.984 1 97.12 94 GLY A C 1
ATOM 707 O O . GLY A 1 94 ? -16.156 14.828 13.047 1 97.12 94 GLY A O 1
ATOM 708 N N . MET A 1 95 ? -16.25 15.312 15.312 1 97.62 95 MET A N 1
ATOM 709 C CA . MET A 1 95 ? -15.375 14.219 15.703 1 97.62 95 MET A CA 1
ATOM 710 C C . MET A 1 95 ? -15.875 13.547 16.969 1 97.62 95 MET A C 1
ATOM 712 O O . MET A 1 95 ? -16.344 14.219 17.891 1 97.62 95 MET A O 1
ATOM 716 N N . PHE A 1 96 ? -15.891 12.211 16.969 1 98.25 96 PHE A N 1
ATOM 717 C CA . PHE A 1 96 ? -16.062 11.445 18.203 1 98.25 96 PHE A CA 1
ATOM 718 C C . PHE A 1 96 ? -14.727 11.016 18.781 1 98.25 96 PHE A C 1
ATOM 720 O O . PHE A 1 96 ? -13.984 10.258 18.156 1 98.25 96 PHE A O 1
ATOM 727 N N . LYS A 1 97 ? -14.359 11.539 19.891 1 97.75 97 LYS A N 1
ATOM 728 C CA . LYS A 1 97 ? -13.281 10.961 20.688 1 97.75 97 LYS A CA 1
ATOM 729 C C . LYS A 1 97 ? -13.797 9.82 21.547 1 97.75 97 LYS A C 1
ATOM 731 O O . LYS A 1 97 ? -14.508 10.047 22.531 1 97.75 97 LYS A O 1
ATOM 736 N N . LEU A 1 98 ? -13.344 8.617 21.25 1 98.5 98 LEU A N 1
ATOM 737 C CA . LEU A 1 98 ? -13.961 7.414 21.812 1 98.5 98 LEU A CA 1
ATOM 738 C C . LEU A 1 98 ? -13.344 7.047 23.141 1 98.5 98 LEU A C 1
ATOM 740 O O . LEU A 1 98 ? -12.141 7.246 23.359 1 98.5 98 LEU A O 1
ATOM 744 N N . ALA A 1 99 ? -14.172 6.504 24.047 1 98.5 99 ALA A N 1
ATOM 745 C CA . ALA A 1 99 ? -13.734 5.969 25.328 1 98.5 99 ALA A CA 1
ATOM 746 C C . ALA A 1 99 ? -13.867 4.449 25.375 1 98.5 99 ALA A C 1
ATOM 748 O O . ALA A 1 99 ? -14.938 3.908 25.094 1 98.5 99 ALA A O 1
ATOM 749 N N . PHE A 1 100 ? -12.766 3.783 25.734 1 98.31 100 PHE A N 1
ATOM 750 C CA . PHE A 1 100 ? -12.789 2.326 25.781 1 98.31 100 PHE A CA 1
ATOM 751 C C . PHE A 1 100 ? -12.609 1.825 27.203 1 98.31 100 PHE A C 1
ATOM 753 O O . PHE A 1 100 ? -12.555 0.617 27.438 1 98.31 100 PHE A O 1
ATOM 760 N N . SER A 1 101 ? -12.477 2.695 28.141 1 98.12 101 SER A N 1
ATOM 761 C CA . SER A 1 101 ? -12.336 2.371 29.562 1 98.12 101 SER A CA 1
ATOM 762 C C . SER A 1 101 ? -12.969 3.447 30.438 1 98.12 101 SER A C 1
ATOM 764 O O . SER A 1 101 ? -13.32 4.523 29.953 1 98.12 101 SER A O 1
ATOM 766 N N . GLU A 1 102 ? -13.102 3.117 31.719 1 97.81 102 GLU A N 1
ATOM 767 C CA . GLU A 1 102 ? -13.594 4.105 32.656 1 97.81 102 GLU A CA 1
ATOM 768 C C . GLU A 1 102 ? -12.625 5.273 32.812 1 97.81 102 GLU A C 1
ATOM 770 O O . GLU A 1 102 ? -13.039 6.418 33 1 97.81 102 GLU A O 1
ATOM 775 N N . GLU A 1 103 ? -11.43 4.922 32.719 1 97.56 103 GLU A N 1
ATOM 776 C CA . GLU A 1 103 ? -10.406 5.965 32.781 1 97.56 103 GLU A CA 1
ATOM 777 C C . GLU A 1 103 ? -10.539 6.918 31.578 1 97.56 103 GLU A C 1
ATOM 779 O O . GLU A 1 103 ? -10.391 8.133 31.734 1 97.56 103 GLU A O 1
ATOM 784 N N . ASP A 1 104 ? -10.797 6.367 30.391 1 96.75 104 ASP A N 1
ATOM 785 C CA . ASP A 1 104 ? -11.055 7.191 29.219 1 96.75 104 ASP A CA 1
ATOM 786 C C . ASP A 1 104 ? -12.227 8.141 29.453 1 96.75 104 ASP A C 1
ATOM 788 O O . ASP A 1 104 ? -12.148 9.328 29.125 1 96.75 104 ASP A O 1
ATOM 792 N N . VAL A 1 105 ? -13.273 7.613 30 1 97.31 105 VAL A N 1
ATOM 793 C CA . VAL A 1 105 ? -14.484 8.398 30.234 1 97.31 105 VAL A CA 1
ATOM 794 C C . VAL A 1 105 ? -14.164 9.586 31.141 1 97.31 105 VAL A C 1
ATOM 796 O O . VAL A 1 105 ? -14.539 10.719 30.844 1 97.31 105 VAL A O 1
ATOM 799 N N . LEU A 1 106 ? -13.453 9.312 32.219 1 96.31 106 LEU A N 1
ATOM 800 C CA . LEU A 1 106 ? -13.102 10.367 33.156 1 96.31 106 LEU A CA 1
ATOM 801 C C . LEU A 1 106 ? -12.273 11.453 32.5 1 96.31 106 LEU A C 1
ATOM 803 O O . LEU A 1 106 ? -12.5 12.648 32.719 1 96.31 106 LEU A O 1
ATOM 807 N N . GLN A 1 107 ? -11.375 11.055 31.719 1 93.81 107 GLN A N 1
ATOM 808 C CA . GLN A 1 107 ? -10.516 12.008 31.031 1 93.81 107 GLN A CA 1
ATOM 809 C C . GLN A 1 107 ? -11.305 12.844 30.031 1 93.81 107 GLN A C 1
ATOM 811 O O . GLN A 1 107 ? -11.133 14.062 29.969 1 93.81 107 GLN A O 1
ATOM 816 N N . LEU A 1 108 ? -12.164 12.234 29.297 1 94.56 108 LEU A N 1
ATOM 817 C CA . LEU A 1 108 ? -12.922 12.914 28.25 1 94.56 108 LEU A CA 1
ATOM 818 C C . LEU A 1 108 ? -13.945 13.867 28.859 1 94.56 108 LEU A C 1
ATOM 820 O O . LEU A 1 108 ? -14.227 14.93 28.297 1 94.56 108 LEU A O 1
ATOM 824 N N . ARG A 1 109 ? -14.445 13.531 29.953 1 94.44 109 ARG A N 1
ATOM 825 C CA . ARG A 1 109 ? -15.477 14.336 30.594 1 94.44 109 ARG A CA 1
ATOM 826 C C . ARG A 1 109 ? -14.906 15.656 31.094 1 94.44 109 ARG A C 1
ATOM 828 O O . ARG A 1 109 ? -15.656 16.609 31.359 1 94.44 109 ARG A O 1
ATOM 835 N N . GLN A 1 110 ? -13.609 15.742 31.156 1 91.12 110 GLN A N 1
ATOM 836 C CA . GLN A 1 110 ? -12.961 16.984 31.562 1 91.12 110 GLN A CA 1
ATOM 837 C C . GLN A 1 110 ? -13.172 18.078 30.5 1 91.12 110 GLN A C 1
ATOM 839 O O . GLN A 1 110 ? -12.977 19.266 30.781 1 91.12 110 GLN A O 1
ATOM 844 N N . MET A 1 111 ? -13.57 17.719 29.344 1 90.31 111 MET A N 1
ATOM 845 C CA . MET A 1 111 ? -13.758 18.672 28.25 1 90.31 111 MET A CA 1
ATOM 846 C C . MET A 1 111 ? -15.211 19.156 28.203 1 90.31 111 MET A C 1
ATOM 848 O O . MET A 1 111 ? -15.562 19.969 27.344 1 90.31 111 MET A O 1
ATOM 852 N N . ASP A 1 112 ? -16.016 18.781 29.141 1 90.62 112 ASP A N 1
ATOM 853 C CA . ASP A 1 112 ? -17.453 19.047 29.078 1 90.62 112 ASP A CA 1
ATOM 854 C C . ASP A 1 112 ? -17.75 20.547 29.156 1 90.62 112 ASP A C 1
ATOM 856 O O . ASP A 1 112 ? -18.812 21 28.75 1 90.62 112 ASP A O 1
ATOM 860 N N . ASP A 1 113 ? -16.859 21.25 29.672 1 89.5 113 ASP A N 1
ATOM 861 C CA . ASP A 1 113 ? -17.109 22.672 29.859 1 89.5 113 ASP A CA 1
ATOM 862 C C . ASP A 1 113 ? -16.828 23.453 28.594 1 89.5 113 ASP A C 1
ATOM 864 O O . ASP A 1 113 ? -17.156 24.641 28.5 1 89.5 113 ASP A O 1
ATOM 868 N N . LEU A 1 114 ? -16.312 22.797 27.656 1 89.62 114 LEU A N 1
ATOM 869 C CA . LEU A 1 114 ? -16.031 23.469 26.391 1 89.62 114 LEU A CA 1
ATOM 870 C C . LEU A 1 114 ? -17.297 23.531 25.531 1 89.62 114 LEU A C 1
ATOM 872 O O . LEU A 1 114 ? -18.047 22.562 25.422 1 89.62 114 LEU A O 1
ATOM 876 N N . ASP A 1 115 ? -17.625 24.641 24.922 1 87.25 115 ASP A N 1
ATOM 877 C CA . ASP A 1 115 ? -18.875 24.922 24.234 1 87.25 115 ASP A CA 1
ATOM 878 C C . ASP A 1 115 ? -19.109 23.922 23.109 1 87.25 115 ASP A C 1
ATOM 880 O O . ASP A 1 115 ? -20.234 23.469 22.875 1 87.25 115 ASP A O 1
ATOM 884 N N . SER A 1 116 ? -18.172 23.5 22.406 1 92.69 116 SER A N 1
ATOM 885 C CA . SER A 1 116 ? -18.359 22.656 21.219 1 92.69 116 SER A CA 1
ATOM 886 C C . SER A 1 116 ? -18.234 21.188 21.562 1 92.69 116 SER A C 1
ATOM 888 O O . SER A 1 116 ? -18.203 20.328 20.672 1 92.69 116 SER A O 1
ATOM 890 N N . VAL A 1 117 ? -18.328 20.844 22.922 1 95.75 117 VAL A N 1
ATOM 891 C CA . VAL A 1 117 ? -18.094 19.453 23.328 1 95.75 117 VAL A CA 1
ATOM 892 C C . VAL A 1 117 ? -19.312 18.922 24.078 1 95.75 117 VAL A C 1
ATOM 894 O O . VAL A 1 117 ? -19.875 19.625 24.938 1 95.75 117 VAL A O 1
ATOM 897 N N . SER A 1 118 ? -19.766 17.781 23.703 1 97.19 118 SER A N 1
ATOM 898 C CA . SER A 1 118 ? -20.844 17.094 24.391 1 97.19 118 SER A CA 1
ATOM 899 C C . SER A 1 118 ? -20.547 15.617 24.578 1 97.19 118 SER A C 1
ATOM 901 O O . SER A 1 118 ? -19.984 14.984 23.672 1 97.19 118 SER A O 1
ATOM 903 N N . TRP A 1 119 ? -20.969 15.133 25.672 1 97.75 119 TRP A N 1
ATOM 904 C CA . TRP A 1 119 ? -20.797 13.703 25.922 1 97.75 119 TRP A CA 1
ATOM 905 C C . TRP A 1 119 ? -21.938 12.906 25.297 1 97.75 119 TRP A C 1
ATOM 907 O O . TRP A 1 119 ? -23.094 13.305 25.359 1 97.75 119 TRP A O 1
ATOM 917 N N . TYR A 1 120 ? -21.625 11.797 24.656 1 98.38 120 TYR A N 1
ATOM 918 C CA . TYR A 1 120 ? -22.578 10.836 24.094 1 98.38 120 TYR A CA 1
ATOM 919 C C . TYR A 1 120 ? -22.391 9.461 24.734 1 98.38 120 TYR A C 1
ATOM 921 O O . TYR A 1 120 ? -21.25 8.984 24.875 1 98.38 120 TYR A O 1
ATOM 929 N N . SER A 1 121 ? -23.484 8.883 25.094 1 98.25 121 SER A N 1
ATOM 930 C CA . SER A 1 121 ? -23.438 7.488 25.547 1 98.25 121 SER A CA 1
ATOM 931 C C . SER A 1 121 ? -23.125 6.551 24.391 1 98.25 121 SER A C 1
ATOM 933 O O . SER A 1 121 ? -23.141 6.961 23.219 1 98.25 121 SER A O 1
ATOM 935 N N . LYS A 1 122 ? -22.781 5.324 24.797 1 98.31 122 LYS A N 1
ATOM 936 C CA . LYS A 1 122 ? -22.531 4.305 23.781 1 98.31 122 LYS A CA 1
ATOM 937 C C . LYS A 1 122 ? -23.688 4.219 22.781 1 98.31 122 LYS A C 1
ATOM 939 O O . LYS A 1 122 ? -23.484 4.219 21.578 1 98.31 122 LYS A O 1
ATOM 944 N N . GLU A 1 123 ? -24.938 4.18 23.266 1 98.44 123 GLU A N 1
ATOM 945 C CA . GLU A 1 123 ? -26.125 4.051 22.422 1 98.44 123 GLU A CA 1
ATOM 946 C C . GLU A 1 123 ? -26.266 5.238 21.484 1 98.44 123 GLU A C 1
ATOM 948 O O . GLU A 1 123 ? -26.594 5.066 20.312 1 98.44 123 GLU A O 1
ATOM 953 N N . GLU A 1 124 ? -26.031 6.375 21.984 1 98.44 124 GLU A N 1
ATOM 954 C CA . GLU A 1 124 ? -26.141 7.586 21.172 1 98.44 124 GLU A CA 1
ATOM 955 C C . GLU A 1 124 ? -25.078 7.613 20.078 1 98.44 124 GLU A C 1
ATOM 957 O O . GLU A 1 124 ? -25.359 8.039 18.953 1 98.44 124 GLU A O 1
ATOM 962 N N . VAL A 1 125 ? -23.844 7.246 20.406 1 98.44 125 VAL A N 1
ATOM 963 C CA . VAL A 1 125 ? -22.766 7.172 19.422 1 98.44 125 VAL A CA 1
ATOM 964 C C . VAL A 1 125 ? -23.172 6.219 18.297 1 98.44 125 VAL A C 1
ATOM 966 O O . VAL A 1 125 ? -23.062 6.555 17.109 1 98.44 125 VAL A O 1
ATOM 969 N N . LEU A 1 126 ? -23.688 5.027 18.656 1 97.75 126 LEU A N 1
ATOM 970 C CA . LEU A 1 126 ? -24 3.977 17.688 1 97.75 126 LEU A CA 1
ATOM 971 C C . LEU A 1 126 ? -25.219 4.359 16.844 1 97.75 126 LEU A C 1
ATOM 973 O O . LEU A 1 126 ? -25.406 3.848 15.742 1 97.75 126 LEU A O 1
ATOM 977 N N . GLU A 1 127 ? -26.078 5.215 17.391 1 97.19 127 GLU A N 1
ATOM 978 C CA . GLU A 1 127 ? -27.172 5.758 16.578 1 97.19 127 GLU A CA 1
ATOM 979 C C . GLU A 1 127 ? -26.641 6.617 15.438 1 97.19 127 GLU A C 1
ATOM 981 O O . GLU A 1 127 ? -27.188 6.59 14.336 1 97.19 127 GLU A O 1
ATOM 986 N N . LYS A 1 128 ? -25.641 7.371 15.703 1 96.25 128 LYS A N 1
ATOM 987 C CA . LYS A 1 128 ? -25.078 8.289 14.703 1 96.25 128 LYS A CA 1
ATOM 988 C C . LYS A 1 128 ? -24.062 7.574 13.812 1 96.25 128 LYS A C 1
ATOM 990 O O . LYS A 1 128 ? -23.969 7.867 12.617 1 96.25 128 LYS A O 1
ATOM 995 N N . GLU A 1 129 ? -23.266 6.711 14.391 1 97 129 GLU A N 1
ATOM 996 C CA . GLU A 1 129 ? -22.281 5.887 13.695 1 97 129 GLU A CA 1
ATOM 997 C C . GLU A 1 129 ? -22.484 4.406 14.023 1 97 129 GLU A C 1
ATOM 999 O O . GLU A 1 129 ? -21.75 3.842 14.836 1 97 129 GLU A O 1
ATOM 1004 N N . PRO A 1 130 ? -23.297 3.758 13.305 1 95.75 130 PRO A N 1
ATOM 1005 C CA . PRO A 1 130 ? -23.734 2.408 13.656 1 95.75 130 PRO A CA 1
ATOM 1006 C C . PRO A 1 130 ? -22.609 1.377 13.562 1 95.75 130 PRO A C 1
ATOM 1008 O O . PRO A 1 130 ? -22.719 0.295 14.148 1 95.75 130 PRO A O 1
ATOM 1011 N N . TYR A 1 131 ? -21.594 1.695 12.844 1 94.88 131 TYR A N 1
ATOM 1012 C CA . TYR A 1 131 ? -20.562 0.694 12.625 1 94.88 131 TYR A CA 1
ATOM 1013 C C . TYR A 1 131 ? -19.344 0.957 13.516 1 94.88 131 TYR A C 1
ATOM 1015 O O . TYR A 1 131 ? -18.344 0.242 13.445 1 94.88 131 TYR A O 1
ATOM 1023 N N . ALA A 1 132 ? -19.406 1.983 14.328 1 97.25 132 ALA A N 1
ATOM 1024 C CA . ALA A 1 132 ? -18.391 2.16 15.352 1 97.25 132 ALA A CA 1
ATOM 1025 C C . ALA A 1 132 ? -18.344 0.966 16.297 1 97.25 132 ALA A C 1
ATOM 1027 O O . ALA A 1 132 ? -19.297 0.18 16.359 1 97.25 132 ALA A O 1
ATOM 1028 N N . SER A 1 133 ? -17.266 0.794 16.984 1 97.62 133 SER A N 1
ATOM 1029 C CA . SER A 1 133 ? -17.062 -0.354 17.875 1 97.62 133 SER A CA 1
ATOM 1030 C C . SER A 1 133 ? -18.141 -0.408 18.953 1 97.62 133 SER A C 1
ATOM 1032 O O . SER A 1 133 ? -18.469 0.613 19.562 1 97.62 133 SER A O 1
ATOM 1034 N N . GLY A 1 134 ? -18.609 -1.624 19.203 1 97.44 134 GLY A N 1
ATOM 1035 C CA . GLY A 1 134 ? -19.562 -1.853 20.297 1 97.44 134 GLY A CA 1
ATOM 1036 C C . GLY A 1 134 ? -18.891 -1.922 21.656 1 97.44 134 GLY A C 1
ATOM 1037 O O . GLY A 1 134 ? -19.562 -1.932 22.688 1 97.44 134 GLY A O 1
ATOM 1038 N N . ASP A 1 135 ? -17.625 -1.857 21.719 1 98.06 135 ASP A N 1
ATOM 1039 C CA . ASP A 1 135 ? -16.891 -2.002 22.969 1 98.06 135 ASP A CA 1
ATOM 1040 C C . ASP A 1 135 ? -16.688 -0.647 23.641 1 98.06 135 ASP A C 1
ATOM 1042 O O . ASP A 1 135 ? -16.125 -0.573 24.734 1 98.06 135 ASP A O 1
ATOM 1046 N N . ILE A 1 136 ? -17.172 0.411 23 1 98.56 136 ILE A N 1
ATOM 1047 C CA . ILE A 1 136 ? -16.953 1.741 23.562 1 98.56 136 ILE A CA 1
ATOM 1048 C C . ILE A 1 136 ? -17.844 1.94 24.781 1 98.56 136 ILE A C 1
ATOM 1050 O O . ILE A 1 136 ? -18.891 1.306 24.891 1 98.56 136 ILE A O 1
ATOM 1054 N N . PHE A 1 137 ? -17.359 2.84 25.672 1 98.5 137 PHE A N 1
ATOM 1055 C CA . PHE A 1 137 ? -18.156 3.256 26.812 1 98.5 137 PHE A CA 1
ATOM 1056 C C . PHE A 1 137 ? -18.938 4.523 26.5 1 98.5 137 PHE A C 1
ATOM 1058 O O . PHE A 1 137 ? -19.891 4.871 27.219 1 98.5 137 PHE A O 1
ATOM 1065 N N . GLY A 1 138 ? -18.625 5.223 25.547 1 98.44 138 GLY A N 1
ATOM 1066 C CA . GLY A 1 138 ? -19.141 6.5 25.094 1 98.44 138 GLY A CA 1
ATOM 1067 C C . GLY A 1 138 ? -18.109 7.312 24.312 1 98.44 138 GLY A C 1
ATOM 1068 O O . GLY A 1 138 ? -17.078 6.781 23.891 1 98.44 138 GLY A O 1
ATOM 1069 N N . ALA A 1 139 ? -18.453 8.562 24.047 1 98.44 139 ALA A N 1
ATOM 1070 C CA . ALA A 1 139 ? -17.531 9.438 23.328 1 98.44 139 ALA A CA 1
ATOM 1071 C C . ALA A 1 139 ? -17.828 10.906 23.609 1 98.44 139 ALA A C 1
ATOM 1073 O O . ALA A 1 139 ? -18.969 11.273 23.891 1 98.44 139 ALA A O 1
ATOM 1074 N N . SER A 1 140 ? -16.797 11.695 23.688 1 97.69 140 SER A N 1
ATOM 1075 C CA . SER A 1 140 ? -17 13.133 23.562 1 97.69 140 SER A CA 1
ATOM 1076 C C . SER A 1 140 ? -17.188 13.547 22.094 1 97.69 140 SER A C 1
ATOM 1078 O O . SER A 1 140 ? -16.344 13.234 21.25 1 97.69 140 SER A O 1
ATOM 1080 N N . PHE A 1 141 ? -18.312 14.133 21.844 1 98 141 PHE A N 1
ATOM 1081 C CA . PHE A 1 141 ? -18.547 14.719 20.531 1 98 141 PHE A CA 1
ATOM 1082 C C . PHE A 1 141 ? -18.047 16.156 20.484 1 98 141 PHE A C 1
ATOM 1084 O O . PHE A 1 141 ? -18.453 16.984 21.297 1 98 141 PHE A O 1
ATOM 1091 N N . ILE A 1 142 ? -17.188 16.406 19.5 1 97.38 142 ILE A N 1
ATOM 1092 C CA . ILE A 1 142 ? -16.656 17.75 19.312 1 97.38 142 ILE A CA 1
ATOM 1093 C C . ILE A 1 142 ? -17.141 18.312 17.984 1 97.38 142 ILE A C 1
ATOM 1095 O O . ILE A 1 142 ? -16.547 18.031 16.938 1 97.38 142 ILE A O 1
ATOM 1099 N N . GLN A 1 143 ? -18 19.203 18.031 1 96.69 143 GLN A N 1
ATOM 1100 C CA . GLN A 1 143 ? -18.703 19.703 16.844 1 96.69 143 GLN A CA 1
ATOM 1101 C C . GLN A 1 143 ? -17.766 20.5 15.938 1 96.69 143 GLN A C 1
ATOM 1103 O O . GLN A 1 143 ? -17.844 20.391 14.711 1 96.69 143 GLN A O 1
ATOM 1108 N N . ASP A 1 144 ? -16.875 21.234 16.547 1 95.94 144 ASP A N 1
ATOM 1109 C CA . ASP A 1 144 ? -16.078 22.188 15.773 1 95.94 144 ASP A CA 1
ATOM 1110 C C . ASP A 1 144 ? -14.789 21.547 15.281 1 95.94 144 ASP A C 1
ATOM 1112 O O . ASP A 1 144 ? -14.086 22.141 14.445 1 95.94 144 ASP A O 1
ATOM 1116 N N . ASP A 1 145 ? -14.445 20.344 15.781 1 97.06 145 ASP A N 1
ATOM 1117 C CA . ASP A 1 145 ? -13.281 19.641 15.273 1 97.06 145 ASP A CA 1
ATOM 1118 C C . ASP A 1 145 ? -13.617 18.891 13.977 1 97.06 145 ASP A C 1
ATOM 1120 O O . ASP A 1 145 ? -13.758 17.672 13.977 1 97.06 145 ASP A O 1
ATOM 1124 N N . VAL A 1 146 ? -13.602 19.688 12.961 1 97.44 146 VAL A N 1
ATOM 1125 C CA . VAL A 1 146 ? -13.906 19.172 11.625 1 97.44 146 VAL A CA 1
ATOM 1126 C C . VAL A 1 146 ? -12.609 18.953 10.852 1 97.44 146 VAL A C 1
ATOM 1128 O O . VAL A 1 146 ? -11.531 18.844 11.453 1 97.44 146 VAL A O 1
ATOM 1131 N N . HIS A 1 147 ? -12.766 18.672 9.531 1 97.75 147 HIS A N 1
ATOM 1132 C CA . HIS A 1 147 ? -11.539 18.453 8.773 1 97.75 147 HIS A CA 1
ATOM 1133 C C . HIS A 1 147 ? -11.664 19 7.352 1 97.75 147 HIS A C 1
ATOM 1135 O O . HIS A 1 147 ? -12.766 19.328 6.902 1 97.75 147 HIS A O 1
ATOM 1141 N N . VAL A 1 148 ? -10.531 19.219 6.762 1 98 148 VAL A N 1
ATOM 1142 C CA . VAL A 1 148 ? -10.367 19.641 5.371 1 98 148 VAL A CA 1
ATOM 1143 C C . VAL A 1 148 ? -9.477 18.625 4.641 1 98 148 VAL A C 1
ATOM 1145 O O . VAL A 1 148 ? -9.055 17.625 5.223 1 98 148 VAL A O 1
ATOM 1148 N N . GLU A 1 149 ? -9.352 18.844 3.363 1 97.62 149 GLU A N 1
ATOM 1149 C CA . GLU A 1 149 ? -8.344 18.078 2.627 1 97.62 149 GLU A CA 1
ATOM 1150 C C . GLU A 1 149 ? -7.098 18.922 2.361 1 97.62 149 GLU A C 1
ATOM 1152 O O . GLU A 1 149 ? -7.105 19.781 1.48 1 97.62 149 GLU A O 1
ATOM 1157 N N . PRO A 1 150 ? -6.043 18.578 3.012 1 97.94 150 PRO A N 1
ATOM 1158 C CA . PRO A 1 150 ? -4.883 19.469 3.121 1 97.94 150 PRO A CA 1
ATOM 1159 C C . PRO A 1 150 ? -4.324 19.875 1.76 1 97.94 150 PRO A C 1
ATOM 1161 O O . PRO A 1 150 ? -3.994 21.047 1.553 1 97.94 150 PRO A O 1
ATOM 1164 N N . TYR A 1 151 ? -4.23 18.906 0.874 1 95.62 151 TYR A N 1
ATOM 1165 C CA . TYR A 1 151 ? -3.703 19.219 -0.449 1 95.62 151 TYR A CA 1
ATOM 1166 C C . TYR A 1 151 ? -4.512 20.328 -1.111 1 95.62 151 TYR A C 1
ATOM 1168 O O . TYR A 1 151 ? -3.943 21.25 -1.702 1 95.62 151 TYR A O 1
ATOM 1176 N N . PHE A 1 152 ? -5.75 20.297 -1.017 1 97.56 152 PHE A N 1
ATOM 1177 C CA . PHE A 1 152 ? -6.617 21.266 -1.671 1 97.56 152 PHE A CA 1
ATOM 1178 C C . PHE A 1 152 ? -6.574 22.609 -0.949 1 97.56 152 PHE A C 1
ATOM 1180 O O . PHE A 1 152 ? -6.691 23.656 -1.577 1 97.56 152 PHE A O 1
ATOM 1187 N N . VAL A 1 153 ? -6.438 22.562 0.363 1 98.62 153 VAL A N 1
ATOM 1188 C CA . VAL A 1 153 ? -6.27 23.828 1.085 1 98.62 153 VAL A CA 1
ATOM 1189 C C . VAL A 1 153 ? -5.004 24.531 0.604 1 98.62 153 VAL A C 1
ATOM 1191 O O . VAL A 1 153 ? -5.023 25.734 0.318 1 98.62 153 VAL A O 1
ATOM 1194 N N . CYS A 1 154 ? -3.957 23.766 0.56 1 98.75 154 CYS A N 1
ATOM 1195 C CA . CYS A 1 154 ? -2.691 24.328 0.107 1 98.75 154 CYS A CA 1
ATOM 1196 C C . CYS A 1 154 ? -2.809 24.844 -1.32 1 98.75 154 CYS A C 1
ATOM 1198 O O . CYS A 1 154 ? -2.365 25.969 -1.615 1 98.75 154 CYS A O 1
ATOM 1200 N N . LYS A 1 155 ? -3.42 24.078 -2.139 1 98.5 155 LYS A N 1
ATOM 1201 C CA . LYS A 1 155 ? -3.635 24.484 -3.525 1 98.5 155 LYS A CA 1
ATOM 1202 C C . LYS A 1 155 ? -4.445 25.766 -3.602 1 98.5 155 LYS A C 1
ATOM 1204 O O . LYS A 1 155 ? -4.141 26.656 -4.402 1 98.5 155 LYS A O 1
ATOM 1209 N N . ALA A 1 156 ? -5.434 25.844 -2.818 1 98.81 156 ALA A N 1
ATOM 1210 C CA . ALA A 1 156 ? -6.273 27.031 -2.787 1 98.81 156 ALA A CA 1
ATOM 1211 C C . ALA A 1 156 ? -5.465 28.266 -2.363 1 98.81 156 ALA A C 1
ATOM 1213 O O . ALA A 1 156 ? -5.582 29.328 -2.969 1 98.81 156 ALA A O 1
ATOM 1214 N N . TYR A 1 157 ? -4.676 28.109 -1.343 1 98.94 157 TYR A N 1
ATOM 1215 C CA . TYR A 1 157 ? -3.824 29.203 -0.886 1 98.94 157 TYR A CA 1
ATOM 1216 C C . TYR A 1 157 ? -2.883 29.656 -1.994 1 98.94 157 TYR A C 1
ATOM 1218 O O . TYR A 1 157 ? -2.76 30.859 -2.26 1 98.94 157 TYR A O 1
ATOM 1226 N N . VAL A 1 158 ? -2.234 28.703 -2.6 1 98.88 158 VAL A N 1
ATOM 1227 C CA . VAL A 1 158 ? -1.227 28.984 -3.611 1 98.88 158 VAL A CA 1
ATOM 1228 C C . VAL A 1 158 ? -1.87 29.734 -4.785 1 98.88 158 VAL A C 1
ATOM 1230 O O . VAL A 1 158 ? -1.371 30.766 -5.219 1 98.88 158 VAL A O 1
ATOM 1233 N N . LYS A 1 159 ? -2.939 29.234 -5.258 1 98.75 159 LYS A N 1
ATOM 1234 C CA . LYS A 1 159 ? -3.625 29.844 -6.391 1 98.75 159 LYS A CA 1
ATOM 1235 C C . LYS A 1 159 ? -4.16 31.234 -6.023 1 98.75 159 LYS A C 1
ATOM 1237 O O . LYS A 1 159 ? -4.082 32.156 -6.824 1 98.75 159 LYS A O 1
ATOM 1242 N N . ALA A 1 160 ? -4.742 31.344 -4.879 1 98.88 160 ALA A N 1
ATOM 1243 C CA . ALA A 1 160 ? -5.242 32.625 -4.434 1 98.88 160 ALA A CA 1
ATOM 1244 C C . ALA A 1 160 ? -4.113 33.656 -4.332 1 98.88 160 ALA A C 1
ATOM 1246 O O . ALA A 1 160 ? -4.27 34.812 -4.754 1 98.88 160 ALA A O 1
ATOM 1247 N N . ALA A 1 161 ? -3.006 33.219 -3.732 1 98.88 161 ALA A N 1
ATOM 1248 C CA . ALA A 1 161 ? -1.846 34.094 -3.641 1 98.88 161 ALA A CA 1
ATOM 1249 C C . ALA A 1 161 ? -1.401 34.562 -5.023 1 98.88 161 ALA A C 1
ATOM 1251 O O . ALA A 1 161 ? -1.113 35.75 -5.223 1 98.88 161 ALA A O 1
ATOM 1252 N N . LYS A 1 162 ? -1.389 33.625 -5.902 1 98.62 162 LYS A N 1
ATOM 1253 C CA . LYS A 1 162 ? -1.006 33.969 -7.273 1 98.62 162 LYS A CA 1
ATOM 1254 C C . LYS A 1 162 ? -1.964 34.969 -7.891 1 98.62 162 LYS A C 1
ATOM 1256 O O . LYS A 1 162 ? -1.534 35.906 -8.555 1 98.62 162 LYS A O 1
ATOM 1261 N N . MET A 1 163 ? -3.195 34.812 -7.688 1 98.44 163 MET A N 1
ATOM 1262 C CA . MET A 1 163 ? -4.223 35.688 -8.227 1 98.44 163 MET A CA 1
ATOM 1263 C C . MET A 1 163 ? -4.074 37.094 -7.66 1 98.44 163 MET A C 1
ATOM 1265 O O . MET A 1 163 ? -4.422 38.094 -8.32 1 98.44 163 MET A O 1
ATOM 1269 N N . LEU A 1 164 ? -3.494 37.156 -6.531 1 98.62 164 LEU A N 1
ATOM 1270 C CA . LEU A 1 164 ? -3.334 38.469 -5.863 1 98.62 164 LEU A CA 1
ATOM 1271 C C . LEU A 1 164 ? -1.964 39.062 -6.16 1 98.62 164 LEU A C 1
ATOM 1273 O O . LEU A 1 164 ? -1.616 40.125 -5.633 1 98.62 164 LEU A O 1
ATOM 1277 N N . GLY A 1 165 ? -1.162 38.344 -6.957 1 98.12 165 GLY A N 1
ATOM 1278 C CA . GLY A 1 165 ? 0.043 38.969 -7.48 1 98.12 165 GLY A CA 1
ATOM 1279 C C . GLY A 1 165 ? 1.317 38.312 -6.973 1 98.12 165 GLY A C 1
ATOM 1280 O O . GLY A 1 165 ? 2.416 38.656 -7.41 1 98.12 165 GLY A O 1
ATOM 1281 N N . ALA A 1 166 ? 1.196 37.375 -6.082 1 98.62 166 ALA A N 1
ATOM 1282 C CA . ALA A 1 166 ? 2.393 36.656 -5.613 1 98.62 166 ALA A CA 1
ATOM 1283 C C . ALA A 1 166 ? 3.004 35.812 -6.723 1 98.62 166 ALA A C 1
ATOM 1285 O O . ALA A 1 166 ? 2.287 35.312 -7.582 1 98.62 166 ALA A O 1
ATOM 1286 N N . GLU A 1 167 ? 4.305 35.656 -6.727 1 98.5 167 GLU A N 1
ATOM 1287 C CA . GLU A 1 167 ? 5.004 34.75 -7.645 1 98.5 167 GLU A CA 1
ATOM 1288 C C . GLU A 1 167 ? 5.375 33.438 -6.957 1 98.5 167 GLU A C 1
ATOM 1290 O O . GLU A 1 167 ? 5.902 33.438 -5.844 1 98.5 167 GLU A O 1
ATOM 1295 N N . ILE A 1 168 ? 5.031 32.375 -7.621 1 98.5 168 ILE A N 1
ATOM 1296 C CA . ILE A 1 168 ? 5.234 31.031 -7.062 1 98.5 168 ILE A CA 1
ATOM 1297 C C . ILE A 1 168 ? 6.316 30.312 -7.855 1 98.5 168 ILE A C 1
ATOM 1299 O O . ILE A 1 168 ? 6.242 30.219 -9.086 1 98.5 168 ILE A O 1
ATOM 1303 N N . PHE A 1 169 ? 7.34 29.766 -7.16 1 98.12 169 PHE A N 1
ATOM 1304 C CA . PHE A 1 169 ? 8.43 29.047 -7.809 1 98.12 169 PHE A CA 1
ATOM 1305 C C . PHE A 1 169 ? 8.578 27.656 -7.23 1 98.12 169 PHE A C 1
ATOM 1307 O O . PHE A 1 169 ? 9.062 27.484 -6.109 1 98.12 169 PHE A O 1
ATOM 1314 N N . GLU A 1 170 ? 8.188 26.641 -7.984 1 97.81 170 GLU A N 1
ATOM 1315 C CA . GLU A 1 170 ? 8.43 25.234 -7.641 1 97.81 170 GLU A CA 1
ATOM 1316 C C . GLU A 1 170 ? 9.805 24.781 -8.125 1 97.81 170 GLU A C 1
ATOM 1318 O O . GLU A 1 170 ? 10.445 25.469 -8.922 1 97.81 170 GLU A O 1
ATOM 1323 N N . HIS A 1 171 ? 10.227 23.641 -7.539 1 97.31 171 HIS A N 1
ATOM 1324 C CA . HIS A 1 171 ? 11.516 23.062 -7.898 1 97.31 171 HIS A CA 1
ATOM 1325 C C . HIS A 1 171 ? 12.633 24.109 -7.801 1 97.31 171 HIS A C 1
ATOM 1327 O O . HIS A 1 171 ? 13.5 24.172 -8.664 1 97.31 171 HIS A O 1
ATOM 1333 N N . THR A 1 172 ? 12.539 25 -6.836 1 97 172 THR A N 1
ATOM 1334 C CA . THR A 1 172 ? 13.5 26.062 -6.59 1 97 172 THR A CA 1
ATOM 1335 C C . THR A 1 172 ? 13.914 26.078 -5.121 1 97 172 THR A C 1
ATOM 1337 O O . THR A 1 172 ? 13.414 26.891 -4.336 1 97 172 THR A O 1
ATOM 1340 N N . PRO A 1 173 ? 14.844 25.219 -4.793 1 97.25 173 PRO A N 1
ATOM 1341 C CA . PRO A 1 173 ? 15.336 25.219 -3.41 1 97.25 173 PRO A CA 1
ATOM 1342 C C . PRO A 1 173 ? 16.109 26.484 -3.055 1 97.25 173 PRO A C 1
ATOM 1344 O O . PRO A 1 173 ? 16.891 26.984 -3.871 1 97.25 173 PRO A O 1
ATOM 1347 N N . VAL A 1 174 ? 15.844 27.062 -1.925 1 97.94 174 VAL A N 1
ATOM 1348 C CA . VAL A 1 174 ? 16.688 28.109 -1.376 1 97.94 174 VAL A CA 1
ATOM 1349 C C . VAL A 1 174 ? 17.875 27.5 -0.643 1 97.94 174 VAL A C 1
ATOM 1351 O O . VAL A 1 174 ? 17.703 26.672 0.253 1 97.94 174 VAL A O 1
ATOM 1354 N N . LEU A 1 175 ? 19 27.953 -1.021 1 96.31 175 LEU A N 1
ATOM 1355 C CA . LEU A 1 175 ? 20.219 27.344 -0.488 1 96.31 175 LEU A CA 1
ATOM 1356 C C . LEU A 1 175 ? 20.734 28.141 0.702 1 96.31 175 LEU A C 1
ATOM 1358 O O . LEU A 1 175 ? 21.328 27.562 1.626 1 96.31 175 LEU A O 1
ATOM 1362 N N . HIS A 1 176 ? 20.578 29.453 0.577 1 95.19 176 HIS A N 1
ATOM 1363 C CA . HIS A 1 176 ? 21.172 30.312 1.591 1 95.19 176 HIS A CA 1
ATOM 1364 C C . HIS A 1 176 ? 20.422 31.641 1.709 1 95.19 176 HIS A C 1
ATOM 1366 O O . HIS A 1 176 ? 19.906 32.156 0.715 1 95.19 176 HIS A O 1
ATOM 1372 N N . VAL A 1 177 ? 20.375 32.062 2.973 1 96.31 177 VAL A N 1
ATOM 1373 C CA . VAL A 1 177 ? 19.906 33.406 3.281 1 96.31 177 VAL A CA 1
ATOM 1374 C C . VAL A 1 177 ? 20.984 34.188 4.004 1 96.31 177 VAL A C 1
ATOM 1376 O O . VAL A 1 177 ? 21.547 33.719 5 1 96.31 177 VAL A O 1
ATOM 1379 N N . GLU A 1 178 ? 21.328 35.312 3.484 1 93.06 178 GLU A N 1
ATOM 1380 C CA . GLU A 1 178 ? 22.375 36.156 4.078 1 93.06 178 GLU A CA 1
ATOM 1381 C C . GLU A 1 178 ? 21.891 37.562 4.332 1 93.06 178 GLU A C 1
ATOM 1383 O O . GLU A 1 178 ? 21.125 38.125 3.537 1 93.06 178 GLU A O 1
ATOM 1388 N N . ARG A 1 179 ? 22.469 38.031 5.48 1 89.56 179 ARG A N 1
ATOM 1389 C CA . ARG A 1 179 ? 22.25 39.469 5.777 1 89.56 179 ARG A CA 1
ATOM 1390 C C . ARG A 1 179 ? 23.203 40.344 4.98 1 89.56 179 ARG A C 1
ATOM 1392 O O . ARG A 1 179 ? 24.422 40.156 5.055 1 89.56 179 ARG A O 1
ATOM 1399 N N . ASP A 1 180 ? 22.672 41 4.008 1 81.94 180 ASP A N 1
ATOM 1400 C CA . ASP A 1 180 ? 23.516 41.844 3.164 1 81.94 180 ASP A CA 1
ATOM 1401 C C . ASP A 1 180 ? 23.078 43.312 3.244 1 81.94 180 ASP A C 1
ATOM 1403 O O . ASP A 1 180 ? 22.375 43.812 2.365 1 81.94 180 ASP A O 1
ATOM 1407 N N . GLY A 1 181 ? 23.656 44.094 4.199 1 85.06 181 GLY A N 1
ATOM 1408 C CA . GLY A 1 181 ? 23.344 45.5 4.305 1 85.06 181 GLY A CA 1
ATOM 1409 C C . GLY A 1 181 ? 21.859 45.781 4.57 1 85.06 181 GLY A C 1
ATOM 1410 O O . GLY A 1 181 ? 21.297 45.219 5.508 1 85.06 181 GLY A O 1
ATOM 1411 N N . GLU A 1 182 ? 21.188 46.5 3.508 1 88.12 182 GLU A N 1
ATOM 1412 C CA . GLU A 1 182 ? 19.828 46.969 3.703 1 88.12 182 GLU A CA 1
ATOM 1413 C C . GLU A 1 182 ? 18.812 45.906 3.268 1 88.12 182 GLU A C 1
ATOM 1415 O O . GLU A 1 182 ? 17.656 45.938 3.652 1 88.12 182 GLU A O 1
ATOM 1420 N N . ALA A 1 183 ? 19.297 44.938 2.541 1 91.12 183 ALA A N 1
ATOM 1421 C CA . ALA A 1 183 ? 18.406 43.875 2.07 1 91.12 183 ALA A CA 1
ATOM 1422 C C . ALA A 1 183 ? 18.953 42.5 2.422 1 91.12 183 ALA A C 1
ATOM 1424 O O . ALA A 1 183 ? 20.094 42.375 2.865 1 91.12 183 ALA A O 1
ATOM 1425 N N . LEU A 1 184 ? 18.031 41.5 2.391 1 96.62 184 LEU A N 1
ATOM 1426 C CA . LEU A 1 184 ? 18.422 40.125 2.576 1 96.62 184 LEU A CA 1
ATOM 1427 C C . LEU A 1 184 ? 18.734 39.469 1.237 1 96.62 184 LEU A C 1
ATOM 1429 O O . LEU A 1 184 ? 18.047 39.719 0.244 1 96.62 184 LEU A O 1
ATOM 1433 N N . PHE A 1 185 ? 19.812 38.75 1.273 1 96.19 185 PHE A N 1
ATOM 1434 C CA . PHE A 1 185 ? 20.266 38.062 0.073 1 96.19 185 PHE A CA 1
ATOM 1435 C C . PHE A 1 185 ? 19.859 36.594 0.113 1 96.19 185 PHE A C 1
ATOM 1437 O O . PHE A 1 185 ? 20.156 35.875 1.081 1 96.19 185 PHE A O 1
ATOM 1444 N N . ILE A 1 186 ? 19.109 36.094 -0.924 1 96.88 186 ILE A N 1
ATOM 1445 C CA . ILE A 1 186 ? 18.625 34.719 -1.015 1 96.88 186 ILE A CA 1
ATOM 1446 C C . ILE A 1 186 ? 19.266 34.031 -2.217 1 96.88 186 ILE A C 1
ATOM 1448 O O . ILE A 1 186 ? 19.109 34.469 -3.354 1 96.88 186 ILE A O 1
ATOM 1452 N N . LYS A 1 187 ? 19.922 32.969 -1.988 1 96.12 187 LYS A N 1
ATOM 1453 C CA . LYS A 1 187 ? 20.594 32.219 -3.035 1 96.12 187 LYS A CA 1
ATOM 1454 C C . LYS A 1 187 ? 19.766 31 -3.469 1 96.12 187 LYS A C 1
ATOM 1456 O O . LYS A 1 187 ? 19.328 30.203 -2.635 1 96.12 187 LYS A O 1
ATOM 1461 N N . THR A 1 188 ? 19.453 30.906 -4.758 1 95.56 188 THR A N 1
ATOM 1462 C CA . THR A 1 188 ? 18.828 29.734 -5.367 1 95.56 188 THR A CA 1
ATOM 1463 C C . THR A 1 188 ? 19.594 29.312 -6.617 1 95.56 188 THR A C 1
ATOM 1465 O O . THR A 1 188 ? 20.312 30.109 -7.219 1 95.56 188 THR A O 1
ATOM 1468 N N . PRO A 1 189 ? 19.484 28.047 -6.988 1 91.69 189 PRO A N 1
ATOM 1469 C CA . PRO A 1 189 ? 20.125 27.609 -8.219 1 91.69 189 PRO A CA 1
ATOM 1470 C C . PRO A 1 189 ? 19.594 28.312 -9.461 1 91.69 189 PRO A C 1
ATOM 1472 O O . PRO A 1 189 ? 20.281 28.391 -10.484 1 91.69 189 PRO A O 1
ATOM 1475 N N . SER A 1 190 ? 18.453 28.828 -9.375 1 90.81 190 SER A N 1
ATOM 1476 C CA . SER A 1 190 ? 17.812 29.453 -10.523 1 90.81 190 SER A CA 1
ATOM 1477 C C . SER A 1 190 ? 18.109 30.953 -10.578 1 90.81 190 SER A C 1
ATOM 1479 O O . SER A 1 190 ? 17.672 31.641 -11.484 1 90.81 190 SER A O 1
ATOM 1481 N N . GLY A 1 191 ? 18.938 31.422 -9.617 1 93.06 191 GLY A N 1
ATOM 1482 C CA . GLY A 1 191 ? 19.266 32.844 -9.539 1 93.06 191 GLY A CA 1
ATOM 1483 C C . GLY A 1 191 ? 19.125 33.406 -8.141 1 93.06 191 GLY A C 1
ATOM 1484 O O . GLY A 1 191 ? 18.328 32.906 -7.34 1 93.06 191 GLY A O 1
ATOM 1485 N N . ASP A 1 192 ? 19.812 34.438 -7.953 1 93.44 192 ASP A N 1
ATOM 1486 C CA . ASP A 1 192 ? 19.797 35.094 -6.652 1 93.44 192 ASP A CA 1
ATOM 1487 C C . ASP A 1 192 ? 18.75 36.219 -6.605 1 93.44 192 ASP A C 1
ATOM 1489 O O . ASP A 1 192 ? 18.453 36.844 -7.621 1 93.44 192 ASP A O 1
ATOM 1493 N N . VAL A 1 193 ? 18.188 36.344 -5.379 1 95.75 193 VAL A N 1
ATOM 1494 C CA . VAL A 1 193 ? 17.172 37.375 -5.207 1 95.75 193 VAL A CA 1
ATOM 1495 C C . VAL A 1 193 ? 17.438 38.156 -3.918 1 95.75 193 VAL A C 1
ATOM 1497 O O . VAL A 1 193 ? 18.125 37.656 -3.02 1 95.75 193 VAL A O 1
ATOM 1500 N N . TRP A 1 194 ? 16.953 39.344 -3.945 1 96.81 194 TRP A N 1
ATOM 1501 C CA . TRP A 1 194 ? 17 40.156 -2.74 1 96.81 194 TRP A CA 1
ATOM 1502 C C . TRP A 1 194 ? 15.586 40.375 -2.188 1 96.81 194 TRP A C 1
ATOM 1504 O O . TRP A 1 194 ? 14.609 40.344 -2.936 1 96.81 194 TRP A O 1
ATOM 1514 N N . ALA A 1 195 ? 15.492 40.594 -0.872 1 97.81 195 ALA A N 1
ATOM 1515 C CA . ALA A 1 195 ? 14.172 40.812 -0.273 1 97.81 195 ALA A CA 1
ATOM 1516 C C . ALA A 1 195 ? 14.273 41.719 0.949 1 97.81 195 ALA A C 1
ATOM 1518 O O . ALA A 1 195 ? 15.312 41.781 1.609 1 97.81 195 ALA A O 1
ATOM 1519 N N . ASN A 1 196 ? 13.195 42.5 1.189 1 97.88 196 ASN A N 1
ATOM 1520 C CA . ASN A 1 196 ? 13.109 43.25 2.426 1 97.88 196 ASN A CA 1
ATOM 1521 C C . ASN A 1 196 ? 12.891 42.375 3.635 1 97.88 196 ASN A C 1
ATOM 1523 O O . ASN A 1 196 ? 13.398 42.625 4.723 1 97.88 196 ASN A O 1
ATOM 1527 N N . HIS A 1 197 ? 12.094 41.312 3.479 1 98.25 197 HIS A N 1
ATOM 1528 C CA . HIS A 1 197 ? 11.797 40.344 4.516 1 98.25 197 HIS A CA 1
ATOM 1529 C C . HIS A 1 197 ? 11.914 38.906 3.98 1 98.25 197 HIS A C 1
ATOM 1531 O O . HIS A 1 197 ? 11.617 38.656 2.812 1 98.25 197 HIS A O 1
ATOM 1537 N N . VAL A 1 198 ? 12.352 38.062 4.828 1 98.56 198 VAL A N 1
ATOM 1538 C CA . VAL A 1 198 ? 12.367 36.625 4.531 1 98.56 198 VAL A CA 1
ATOM 1539 C C . VAL A 1 198 ? 11.617 35.875 5.621 1 98.56 198 VAL A C 1
ATOM 1541 O O . VAL A 1 198 ? 11.789 36.125 6.809 1 98.56 198 VAL A O 1
ATOM 1544 N N . VAL A 1 199 ? 10.711 34.969 5.199 1 98.81 199 VAL A N 1
ATOM 1545 C CA . VAL A 1 199 ? 10.016 34.094 6.133 1 98.81 199 VAL A CA 1
ATOM 1546 C C . VAL A 1 199 ? 10.406 32.656 5.871 1 98.81 199 VAL A C 1
ATOM 1548 O O . VAL A 1 199 ? 10.203 32.125 4.766 1 98.81 199 VAL A O 1
ATOM 1551 N N . VAL A 1 200 ? 10.969 32 6.867 1 98.44 200 VAL A N 1
ATOM 1552 C CA . VAL A 1 200 ? 11.312 30.578 6.77 1 98.44 200 VAL A CA 1
ATOM 1553 C C . VAL A 1 200 ? 10.133 29.734 7.25 1 98.44 200 VAL A C 1
ATOM 1555 O O . VAL A 1 200 ? 9.781 29.766 8.43 1 98.44 200 VAL A O 1
ATOM 1558 N N . ALA A 1 201 ? 9.539 28.984 6.387 1 98.62 201 ALA A N 1
ATOM 1559 C CA . ALA A 1 201 ? 8.406 28.109 6.664 1 98.62 201 ALA A CA 1
ATOM 1560 C C . ALA A 1 201 ? 8.602 26.734 6.031 1 98.62 201 ALA A C 1
ATOM 1562 O O . ALA A 1 201 ? 7.684 26.188 5.418 1 98.62 201 ALA A O 1
ATOM 1563 N N . SER A 1 202 ? 9.742 26.125 6.191 1 97.06 202 SER A N 1
ATOM 1564 C CA . SER A 1 202 ? 10.125 24.906 5.477 1 97.06 202 SER A CA 1
ATOM 1565 C C . SER A 1 202 ? 9.945 23.672 6.352 1 97.06 202 SER A C 1
ATOM 1567 O O . SER A 1 202 ? 10.695 22.703 6.23 1 97.06 202 SER A O 1
ATOM 1569 N N . GLY A 1 203 ? 8.992 23.734 7.281 1 95.5 203 GLY A N 1
ATOM 1570 C CA . GLY A 1 203 ? 8.68 22.578 8.094 1 95.5 203 GLY A CA 1
ATOM 1571 C C . GLY A 1 203 ? 9.883 22.016 8.836 1 95.5 203 GLY A C 1
ATOM 1572 O O . GLY A 1 203 ? 10.602 22.766 9.5 1 95.5 203 GLY A O 1
ATOM 1573 N N . VAL A 1 204 ? 10.062 20.734 8.734 1 94.88 204 VAL A N 1
ATOM 1574 C CA . VAL A 1 204 ? 11.109 20.062 9.492 1 94.88 204 VAL A CA 1
ATOM 1575 C C . VAL A 1 204 ? 12.484 20.438 8.945 1 94.88 204 VAL A C 1
ATOM 1577 O O . VAL A 1 204 ? 13.484 20.375 9.656 1 94.88 204 VAL A O 1
ATOM 1580 N N . TRP A 1 205 ? 12.531 21 7.801 1 93.06 205 TRP A N 1
ATOM 1581 C CA . TRP A 1 205 ? 13.797 21.375 7.168 1 93.06 205 TRP A CA 1
ATOM 1582 C C . TRP A 1 205 ? 14.211 22.781 7.551 1 93.06 205 TRP A C 1
ATOM 1584 O O . TRP A 1 205 ? 15.266 23.266 7.137 1 93.06 205 TRP A O 1
ATOM 1594 N N . SER A 1 206 ? 13.422 23.422 8.336 1 95.38 206 SER A N 1
ATOM 1595 C CA . SER A 1 206 ? 13.703 24.797 8.75 1 95.38 206 SER A CA 1
ATOM 1596 C C . SER A 1 206 ? 14.969 24.859 9.609 1 95.38 206 SER A C 1
ATOM 1598 O O . SER A 1 206 ? 15.57 25.922 9.75 1 95.38 206 SER A O 1
ATOM 1600 N N . GLY A 1 207 ? 15.375 23.703 10.141 1 92 207 GLY A N 1
ATOM 1601 C CA . GLY A 1 207 ? 16.547 23.672 11.008 1 92 207 GLY A CA 1
ATOM 1602 C C . GLY A 1 207 ? 17.797 24.203 10.344 1 92 207 GLY A C 1
ATOM 1603 O O . GLY A 1 207 ? 18.609 24.859 10.984 1 92 207 GLY A O 1
ATOM 1604 N N . MET A 1 208 ? 17.891 23.938 9.117 1 92.25 208 MET A N 1
ATOM 1605 C CA . MET A 1 208 ? 19.078 24.391 8.391 1 92.25 208 MET A CA 1
ATOM 1606 C C . MET A 1 208 ? 19.141 25.906 8.344 1 92.25 208 MET A C 1
ATOM 1608 O O . MET A 1 208 ? 20.219 26.484 8.477 1 92.25 208 MET A O 1
ATOM 1612 N N . PHE A 1 209 ? 18.062 26.562 8.195 1 94.69 209 PHE A N 1
ATOM 1613 C CA . PHE A 1 209 ? 18.031 28.016 8.133 1 94.69 209 PHE A CA 1
ATOM 1614 C C . PHE A 1 209 ? 18.234 28.625 9.508 1 94.69 209 PHE A C 1
ATOM 1616 O O . PHE A 1 209 ? 18.859 29.672 9.641 1 94.69 209 PHE A O 1
ATOM 1623 N N . PHE A 1 210 ? 17.672 27.906 10.5 1 93.44 210 PHE A N 1
ATOM 1624 C CA . PHE A 1 210 ? 17.953 28.344 11.867 1 93.44 210 PHE A CA 1
ATOM 1625 C C . PHE A 1 210 ? 19.453 28.391 12.117 1 93.44 210 PHE A C 1
ATOM 1627 O O . PHE A 1 210 ? 19.984 29.422 12.531 1 93.44 210 PHE A O 1
ATOM 1634 N N . LYS A 1 211 ? 20.062 27.344 11.766 1 92.38 211 LYS A N 1
ATOM 1635 C CA . LYS A 1 211 ? 21.516 27.219 11.977 1 92.38 211 LYS A CA 1
ATOM 1636 C C . LYS A 1 211 ? 22.266 28.266 11.156 1 92.38 211 LYS A C 1
ATOM 1638 O O . LYS A 1 211 ? 23.156 28.938 11.672 1 92.38 211 LYS A O 1
ATOM 1643 N N . GLN A 1 212 ? 21.938 28.391 9.945 1 93.19 212 GLN A N 1
ATOM 1644 C CA . GLN A 1 212 ? 22.578 29.344 9.055 1 93.19 212 GLN A CA 1
ATOM 1645 C C . GLN A 1 212 ? 22.469 30.766 9.602 1 93.19 212 GLN A C 1
ATOM 1647 O O . GLN A 1 212 ? 23.359 31.594 9.391 1 93.19 212 GLN A O 1
ATOM 1652 N N . LEU A 1 213 ? 21.438 31.047 10.297 1 94.06 213 LEU A N 1
ATOM 1653 C CA . LEU A 1 213 ? 21.156 32.406 10.734 1 94.06 213 LEU A CA 1
ATOM 1654 C C . LEU A 1 213 ? 21.5 32.594 12.203 1 94.06 213 LEU A C 1
ATOM 1656 O O . LEU A 1 213 ? 21 33.5 12.859 1 94.06 213 LEU A O 1
ATOM 1660 N N . GLY A 1 214 ? 22.203 31.625 12.766 1 92.44 214 GLY A N 1
ATOM 1661 C CA . GLY A 1 214 ? 22.812 31.797 14.07 1 92.44 214 GLY A CA 1
ATOM 1662 C C . GLY A 1 214 ? 21.938 31.328 15.211 1 92.44 214 GLY A C 1
ATOM 1663 O O . GLY A 1 214 ? 22.125 31.766 16.359 1 92.44 214 GLY A O 1
ATOM 1664 N N . LEU A 1 215 ? 20.938 30.578 14.883 1 92.94 215 LEU A N 1
ATOM 1665 C CA . LEU A 1 215 ? 20.047 30.047 15.898 1 92.94 215 LEU A CA 1
ATOM 1666 C C . LEU A 1 215 ? 20.281 28.562 16.125 1 92.94 215 LEU A C 1
ATOM 1668 O O . LEU A 1 215 ? 20.719 27.859 15.203 1 92.94 215 LEU A O 1
ATOM 1672 N N . ASN A 1 216 ? 20.031 28.031 17.328 1 87.44 216 ASN A N 1
ATOM 1673 C CA . ASN A 1 216 ? 20.359 26.656 17.672 1 87.44 216 ASN A CA 1
ATOM 1674 C C . ASN A 1 216 ? 19.094 25.828 17.891 1 87.44 216 ASN A C 1
ATOM 1676 O O . ASN A 1 216 ? 19.156 24.75 18.484 1 87.44 216 ASN A O 1
ATOM 1680 N N . ASN A 1 217 ? 18.016 26.344 17.547 1 88.38 217 ASN A N 1
ATOM 1681 C CA . ASN A 1 217 ? 16.781 25.562 17.672 1 88.38 217 ASN A CA 1
ATOM 1682 C C . ASN A 1 217 ? 16.844 24.281 16.828 1 88.38 217 ASN A C 1
ATOM 1684 O O . ASN A 1 217 ? 17.375 24.297 15.711 1 88.38 217 ASN A O 1
ATOM 1688 N N . ALA A 1 218 ? 16.469 23.203 17.438 1 83.06 218 ALA A N 1
ATOM 1689 C CA . ALA A 1 218 ? 16.484 21.922 16.734 1 83.06 218 ALA A CA 1
ATOM 1690 C C . ALA A 1 218 ? 15.078 21.469 16.406 1 83.06 218 ALA A C 1
ATOM 1692 O O . ALA A 1 218 ? 14.148 21.688 17.188 1 83.06 218 ALA A O 1
ATOM 1693 N N . PHE A 1 219 ? 14.922 21 15.211 1 90.56 219 PHE A N 1
ATOM 1694 C CA . PHE A 1 219 ? 13.695 20.328 14.797 1 90.56 219 PHE A CA 1
ATOM 1695 C C . PHE A 1 219 ? 13.883 18.812 14.805 1 90.56 219 PHE A C 1
ATOM 1697 O O . PHE A 1 219 ? 14.938 18.312 14.43 1 90.56 219 PHE A O 1
ATOM 1704 N N . LEU A 1 220 ? 12.898 18.172 15.383 1 93 220 LEU A N 1
ATOM 1705 C CA . LEU A 1 220 ? 12.875 16.719 15.422 1 93 220 LEU A CA 1
ATOM 1706 C C . LEU A 1 220 ? 11.797 16.172 14.492 1 93 220 LEU A C 1
ATOM 1708 O O . LEU A 1 220 ? 10.609 16.438 14.688 1 93 220 LEU A O 1
ATOM 1712 N N . PRO A 1 221 ? 12.273 15.406 13.414 1 96.25 221 PRO A N 1
ATOM 1713 C CA . PRO A 1 221 ? 11.227 14.758 12.617 1 96.25 221 PRO A CA 1
ATOM 1714 C C . PRO A 1 221 ? 10.438 13.719 13.406 1 96.25 221 PRO A C 1
ATOM 1716 O O . PRO A 1 221 ? 11.016 12.938 14.156 1 96.25 221 PRO A O 1
ATOM 1719 N N . VAL A 1 222 ? 9.164 13.781 13.273 1 97.69 222 VAL A N 1
ATOM 1720 C CA . VAL A 1 222 ? 8.289 12.742 13.828 1 97.69 222 VAL A CA 1
ATOM 1721 C C . VAL A 1 222 ? 7.477 12.102 12.703 1 97.69 222 VAL A C 1
ATOM 1723 O O . VAL A 1 222 ? 6.48 12.672 12.25 1 97.69 222 VAL A O 1
ATOM 1726 N N . LYS A 1 223 ? 7.875 10.922 12.336 1 97.94 223 LYS A N 1
ATOM 1727 C CA . LYS A 1 223 ? 7.242 10.227 11.219 1 97.94 223 LYS A CA 1
ATOM 1728 C C . LYS A 1 223 ? 5.848 9.734 11.586 1 97.94 223 LYS A C 1
ATOM 1730 O O . LYS A 1 223 ? 5.656 9.148 12.656 1 97.94 223 LYS A O 1
ATOM 1735 N N . GLY A 1 224 ? 4.934 10.109 10.727 1 98.25 224 GLY A N 1
ATOM 1736 C CA . GLY A 1 224 ? 3.607 9.516 10.781 1 98.25 224 GLY A CA 1
ATOM 1737 C C . GLY A 1 224 ? 3.305 8.609 9.602 1 98.25 224 GLY A C 1
ATOM 1738 O O . GLY A 1 224 ? 3.545 8.984 8.453 1 98.25 224 GLY A O 1
ATOM 1739 N N . GLU A 1 225 ? 2.857 7.41 9.922 1 98.62 225 GLU A N 1
ATOM 1740 C CA . GLU A 1 225 ? 2.48 6.445 8.891 1 98.62 225 GLU A CA 1
ATOM 1741 C C . GLU A 1 225 ? 0.965 6.289 8.812 1 98.62 225 GLU A C 1
ATOM 1743 O O . GLU A 1 225 ? 0.292 6.191 9.844 1 98.62 225 GLU A O 1
ATOM 1748 N N . CYS A 1 226 ? 0.447 6.316 7.551 1 98.5 226 CYS A N 1
ATOM 1749 C CA . CYS A 1 226 ? -0.99 6.332 7.301 1 98.5 226 CYS A CA 1
ATOM 1750 C C . CYS A 1 226 ? -1.357 5.363 6.18 1 98.5 226 CYS A C 1
ATOM 1752 O O . CYS A 1 226 ? -0.484 4.883 5.457 1 98.5 226 CYS A O 1
ATOM 1754 N N . LEU A 1 227 ? -2.562 5.039 6.145 1 98.44 227 LEU A N 1
ATOM 1755 C CA . LEU A 1 227 ? -3.137 4.344 4.996 1 98.44 227 LEU A CA 1
ATOM 1756 C C . LEU A 1 227 ? -4.555 4.828 4.723 1 98.44 227 LEU A C 1
ATOM 1758 O O . LEU A 1 227 ? -5.125 5.582 5.516 1 98.44 227 LEU A O 1
ATOM 1762 N N . SER A 1 228 ? -5.098 4.473 3.553 1 98 228 SER A N 1
ATOM 1763 C CA . SER A 1 228 ? -6.492 4.758 3.238 1 98 228 SER A CA 1
ATOM 1764 C C . SER A 1 228 ? -7.207 3.516 2.717 1 98 228 SER A C 1
ATOM 1766 O O . SER A 1 228 ? -6.57 2.607 2.18 1 98 228 SER A O 1
ATOM 1768 N N . VAL A 1 229 ? -8.422 3.479 2.975 1 97.38 229 VAL A N 1
ATOM 1769 C CA . VAL A 1 229 ? -9.289 2.408 2.502 1 97.38 229 VAL A CA 1
ATOM 1770 C C . VAL A 1 229 ? -10.531 3.004 1.839 1 97.38 229 VAL A C 1
ATOM 1772 O O . VAL A 1 229 ? -10.844 4.18 2.037 1 97.38 229 VAL A O 1
ATOM 1775 N N . TRP A 1 230 ? -11.211 2.184 1.04 1 93.69 230 TRP A N 1
ATOM 1776 C CA . TRP A 1 230 ? -12.453 2.609 0.405 1 93.69 230 TRP A CA 1
ATOM 1777 C C . TRP A 1 230 ? -13.656 2.211 1.25 1 93.69 230 TRP A C 1
ATOM 1779 O O . TRP A 1 230 ? -13.805 1.047 1.628 1 93.69 230 TRP A O 1
ATOM 1789 N N . ASN A 1 231 ? -14.43 3.197 1.531 1 85.38 231 ASN A N 1
ATOM 1790 C CA . ASN A 1 231 ? -15.586 3.016 2.402 1 85.38 231 ASN A CA 1
ATOM 1791 C C . ASN A 1 231 ? -16.859 2.824 1.598 1 85.38 231 ASN A C 1
ATOM 1793 O O . ASN A 1 231 ? -17.859 3.529 1.818 1 85.38 231 ASN A O 1
ATOM 1797 N N . ASP A 1 232 ? -17.031 1.947 0.689 1 78 232 ASP A N 1
ATOM 1798 C CA . ASP A 1 232 ? -18.125 1.808 -0.259 1 78 232 ASP A CA 1
ATOM 1799 C C . ASP A 1 232 ? -19.391 1.328 0.44 1 78 232 ASP A C 1
ATOM 1801 O O . ASP A 1 232 ? -20.5 1.802 0.139 1 78 232 ASP A O 1
ATOM 1805 N N . ASP A 1 233 ? -19.328 0.531 1.436 1 75.12 233 ASP A N 1
ATOM 1806 C CA . ASP A 1 233 ? -20.531 -0.088 1.985 1 75.12 233 ASP A CA 1
ATOM 1807 C C . ASP A 1 233 ? -20.828 0.427 3.395 1 75.12 233 ASP A C 1
ATOM 1809 O O . ASP A 1 233 ? -21.906 0.197 3.936 1 75.12 233 ASP A O 1
ATOM 1813 N N . ILE A 1 234 ? -19.906 1.127 4.039 1 77.12 234 ILE A N 1
ATOM 1814 C CA . ILE A 1 234 ? -20 1.546 5.434 1 77.12 234 ILE A CA 1
ATOM 1815 C C . ILE A 1 234 ? -19.625 3.021 5.555 1 77.12 234 ILE A C 1
ATOM 1817 O O . ILE A 1 234 ? -18.469 3.354 5.824 1 77.12 234 ILE A O 1
ATOM 1821 N N . PRO A 1 235 ? -20.672 3.773 5.34 1 80.75 235 PRO A N 1
ATOM 1822 C CA . PRO A 1 235 ? -20.328 5.195 5.383 1 80.75 235 PRO A CA 1
ATOM 1823 C C . PRO A 1 235 ? -20.031 5.688 6.797 1 80.75 235 PRO A C 1
ATOM 1825 O O . PRO A 1 235 ? -20.734 5.32 7.742 1 80.75 235 PRO A O 1
ATOM 1828 N N . LEU A 1 236 ? -18.938 6.258 7.031 1 91.88 236 LEU A N 1
ATOM 1829 C CA . LEU A 1 236 ? -18.562 7.012 8.227 1 91.88 236 LEU A CA 1
ATOM 1830 C C . LEU A 1 236 ? -18.75 8.508 8 1 91.88 236 LEU A C 1
ATOM 1832 O O . LEU A 1 236 ? -18.234 9.062 7.031 1 91.88 236 LEU A O 1
ATOM 1836 N N . THR A 1 237 ? -19.516 9.188 8.891 1 92.31 237 THR A N 1
ATOM 1837 C CA . THR A 1 237 ? -19.828 10.602 8.688 1 92.31 237 THR A CA 1
ATOM 1838 C C . THR A 1 237 ? -19 11.477 9.625 1 92.31 237 THR A C 1
ATOM 1840 O O . THR A 1 237 ? -18.812 12.664 9.359 1 92.31 237 THR A O 1
ATOM 1843 N N . LYS A 1 238 ? -18.562 10.969 10.703 1 96.56 238 LYS A N 1
ATOM 1844 C CA . LYS A 1 238 ? -17.766 11.68 11.703 1 96.56 238 LYS A CA 1
ATOM 1845 C C . LYS A 1 238 ? -16.359 11.086 11.805 1 96.56 238 LYS A C 1
ATOM 1847 O O . LYS A 1 238 ? -16.172 9.891 11.57 1 96.56 238 LYS A O 1
ATOM 1852 N N . THR A 1 239 ? -15.453 11.914 12.109 1 97.94 239 THR A N 1
ATOM 1853 C CA . THR A 1 239 ? -14.125 11.406 12.43 1 97.94 239 THR A CA 1
ATOM 1854 C C . THR A 1 239 ? -14.148 10.602 13.727 1 97.94 239 THR A C 1
ATOM 1856 O O . THR A 1 239 ? -14.789 11.008 14.695 1 97.94 239 THR A O 1
ATOM 1859 N N . LEU A 1 240 ? -13.562 9.438 13.711 1 98.25 240 LEU A N 1
ATOM 1860 C CA . LEU A 1 240 ? -13.312 8.695 14.938 1 98.25 240 LEU A CA 1
ATOM 1861 C C . LEU A 1 240 ? -11.875 8.891 15.414 1 98.25 240 LEU A C 1
ATOM 1863 O O . LEU A 1 240 ? -10.945 8.883 14.602 1 98.25 240 LEU A O 1
ATOM 1867 N N . TYR A 1 241 ? -11.766 9.133 16.703 1 97.75 241 TYR A N 1
ATOM 1868 C CA . TYR A 1 241 ? -10.453 9.391 17.281 1 97.75 241 TYR A CA 1
ATOM 1869 C C . TYR A 1 241 ? -10.281 8.625 18.594 1 97.75 241 TYR A C 1
ATOM 1871 O O . TYR A 1 241 ? -11.195 8.602 19.422 1 97.75 241 TYR A O 1
ATOM 1879 N N . HIS A 1 242 ? -9.148 7.949 18.734 1 96.81 242 HIS A N 1
ATOM 1880 C CA . HIS A 1 242 ? -8.781 7.305 20 1 96.81 242 HIS A CA 1
ATOM 1881 C C . HIS A 1 242 ? -7.277 7.082 20.078 1 96.81 242 HIS A C 1
ATOM 1883 O O . HIS A 1 242 ? -6.668 6.562 19.141 1 96.81 242 HIS A O 1
ATOM 1889 N N . ASP A 1 243 ? -6.648 7.465 21.125 1 91.56 243 ASP A N 1
ATOM 1890 C CA . ASP A 1 243 ? -5.258 7.172 21.453 1 91.56 243 ASP A CA 1
ATOM 1891 C C . ASP A 1 243 ? -4.336 7.531 20.281 1 91.56 243 ASP A C 1
ATOM 1893 O O . ASP A 1 243 ? -3.594 6.684 19.797 1 91.56 243 ASP A O 1
ATOM 1897 N N . HIS A 1 244 ? -4.453 8.711 19.766 1 88.81 244 HIS A N 1
ATOM 1898 C CA . HIS A 1 244 ? -3.598 9.336 18.766 1 88.81 244 HIS A CA 1
ATOM 1899 C C . HIS A 1 244 ? -3.768 8.672 17.406 1 88.81 244 HIS A C 1
ATOM 1901 O O . HIS A 1 244 ? -2.908 8.805 16.531 1 88.81 244 HIS A O 1
ATOM 1907 N N . CYS A 1 245 ? -4.816 7.902 17.266 1 95.25 245 CYS A N 1
ATOM 1908 C CA . CYS A 1 245 ? -5.203 7.348 15.984 1 95.25 245 CYS A CA 1
ATOM 1909 C C . CYS A 1 245 ? -6.555 7.891 15.539 1 95.25 245 CYS A C 1
ATOM 1911 O O . CYS A 1 245 ? -7.43 8.141 16.375 1 95.25 245 CYS A O 1
ATOM 1913 N N . TYR A 1 246 ? -6.668 8.078 14.242 1 97.88 246 TYR A N 1
ATOM 1914 C CA . TYR A 1 246 ? -7.902 8.641 13.703 1 97.88 246 TYR A CA 1
ATOM 1915 C C . TYR A 1 246 ? -8.352 7.875 12.461 1 97.88 246 TYR A C 1
ATOM 1917 O O . TYR A 1 246 ? -7.543 7.227 11.797 1 97.88 246 TYR A O 1
ATOM 1925 N N . ILE A 1 247 ? -9.625 7.898 12.188 1 98.25 247 ILE A N 1
ATOM 1926 C CA . ILE A 1 247 ? -10.273 7.531 10.93 1 98.25 247 ILE A CA 1
ATOM 1927 C C . ILE A 1 247 ? -11.086 8.711 10.406 1 98.25 247 ILE A C 1
ATOM 1929 O O . ILE A 1 247 ? -12.094 9.094 10.992 1 98.25 247 ILE A O 1
ATOM 1933 N N . VAL A 1 248 ? -10.633 9.273 9.289 1 97.69 248 VAL A N 1
ATOM 1934 C CA . VAL A 1 248 ? -11.211 10.508 8.75 1 97.69 248 VAL A CA 1
ATOM 1935 C C . VAL A 1 248 ? -11.914 10.211 7.43 1 97.69 248 VAL A C 1
ATOM 1937 O O . VAL A 1 248 ? -11.289 9.766 6.469 1 97.69 248 VAL A O 1
ATOM 1940 N N . PRO A 1 249 ? -13.211 10.5 7.383 1 96.25 249 PRO A N 1
ATOM 1941 C CA . PRO A 1 249 ? -13.938 10.258 6.129 1 96.25 249 PRO A CA 1
ATOM 1942 C C . PRO A 1 249 ? -13.758 11.391 5.117 1 96.25 249 PRO A C 1
ATOM 1944 O O . PRO A 1 249 ? -13.844 12.562 5.477 1 96.25 249 PRO A O 1
ATOM 1947 N N . ARG A 1 250 ? -13.438 11.039 3.883 1 94.12 250 ARG A N 1
ATOM 1948 C CA . ARG A 1 250 ? -13.359 11.992 2.783 1 94.12 250 ARG A CA 1
ATOM 1949 C C . ARG A 1 250 ? -14.633 11.969 1.943 1 94.12 250 ARG A C 1
ATOM 1951 O O . ARG A 1 250 ? -15.359 10.977 1.937 1 94.12 250 ARG A O 1
ATOM 1958 N N . LYS A 1 251 ? -14.82 13.031 1.207 1 86.69 251 LYS A N 1
ATOM 1959 C CA . LYS A 1 251 ? -15.961 13.117 0.3 1 86.69 251 LYS A CA 1
ATOM 1960 C C . LYS A 1 251 ? -15.828 12.109 -0.839 1 86.69 251 LYS A C 1
ATOM 1962 O O . LYS A 1 251 ? -16.828 11.68 -1.412 1 86.69 251 LYS A O 1
ATOM 1967 N N . SER A 1 252 ? -14.711 11.703 -1.099 1 85.75 252 SER A N 1
ATOM 1968 C CA . SER A 1 252 ? -14.43 10.766 -2.182 1 85.75 252 SER A CA 1
ATOM 1969 C C . SER A 1 252 ? -14.852 9.352 -1.811 1 85.75 252 SER A C 1
ATOM 1971 O O . SER A 1 252 ? -14.875 8.461 -2.662 1 85.75 252 SER A O 1
ATOM 1973 N N . GLY A 1 253 ? -15.18 9.133 -0.579 1 89.75 253 GLY A N 1
ATOM 1974 C CA . GLY A 1 253 ? -15.469 7.785 -0.122 1 89.75 253 GLY A CA 1
ATOM 1975 C C . GLY A 1 253 ? -14.273 7.102 0.514 1 89.75 253 GLY A C 1
ATOM 1976 O O . GLY A 1 253 ? -14.375 5.973 0.997 1 89.75 253 GLY A O 1
ATOM 1977 N N . ARG A 1 254 ? -13.227 7.781 0.601 1 93.75 254 ARG A N 1
ATOM 1978 C CA . ARG A 1 254 ? -12.031 7.242 1.251 1 93.75 254 ARG A CA 1
ATOM 1979 C C . ARG A 1 254 ? -12.062 7.508 2.752 1 93.75 254 ARG A C 1
ATOM 1981 O O . ARG A 1 254 ? -12.594 8.531 3.197 1 93.75 254 ARG A O 1
ATOM 1988 N N . LEU A 1 255 ? -11.602 6.531 3.443 1 97.31 255 LEU A N 1
ATOM 1989 C CA . LEU A 1 255 ? -11.234 6.766 4.836 1 97.31 255 LEU A CA 1
ATOM 1990 C C . LEU A 1 255 ? -9.719 6.875 4.992 1 97.31 255 LEU A C 1
ATOM 1992 O O . LEU A 1 255 ? -8.984 5.996 4.543 1 97.31 255 LEU A O 1
ATOM 1996 N N . VAL A 1 256 ? -9.289 7.961 5.559 1 98.06 256 VAL A N 1
ATOM 1997 C CA . VAL A 1 256 ? -7.875 8.102 5.898 1 98.06 256 VAL A CA 1
ATOM 1998 C C . VAL A 1 256 ? -7.641 7.629 7.332 1 98.06 256 VAL A C 1
ATOM 2000 O O . VAL A 1 256 ? -8.312 8.086 8.258 1 98.06 256 VAL A O 1
ATOM 2003 N N . VAL A 1 257 ? -6.734 6.691 7.477 1 98.44 257 VAL A N 1
ATOM 2004 C CA . VAL A 1 257 ? -6.43 6.105 8.773 1 98.44 257 VAL A CA 1
ATOM 2005 C C . VAL A 1 257 ? -4.996 6.449 9.172 1 98.44 257 VAL A C 1
ATOM 2007 O O . VAL A 1 257 ? -4.059 6.207 8.414 1 98.44 257 VAL A O 1
ATOM 2010 N N . GLY A 1 258 ? -4.816 6.957 10.344 1 97.44 258 GLY A N 1
ATOM 2011 C CA . GLY A 1 258 ? -3.479 7.301 10.797 1 97.44 258 GLY A CA 1
ATOM 2012 C C . GLY A 1 258 ? -3.43 7.691 12.266 1 97.44 258 GLY A C 1
ATOM 2013 O O . GLY A 1 258 ? -4.449 7.664 12.953 1 97.44 258 GLY A O 1
ATOM 2014 N N . ALA A 1 259 ? -2.416 8.008 12.797 1 95.62 259 ALA A N 1
ATOM 2015 C CA . ALA A 1 259 ? -1.072 7.742 12.289 1 95.62 259 ALA A CA 1
ATOM 2016 C C . ALA A 1 259 ? -0.143 7.277 13.406 1 95.62 259 ALA A C 1
ATOM 2018 O O . ALA A 1 259 ? -0.429 7.488 14.586 1 95.62 259 ALA A O 1
ATOM 2019 N N . THR A 1 260 ? 0.99 6.617 13.047 1 97.69 260 THR A N 1
ATOM 2020 C CA . THR A 1 260 ? 2.072 6.375 13.992 1 97.69 260 THR A CA 1
ATOM 2021 C C . THR A 1 260 ? 2.764 7.68 14.375 1 97.69 260 THR A C 1
ATOM 2023 O O . THR A 1 260 ? 2.469 8.734 13.805 1 97.69 260 THR A O 1
ATOM 2026 N N . MET A 1 261 ? 3.527 7.719 15.422 1 96.62 261 MET A N 1
ATOM 2027 C CA . MET A 1 261 ? 4.453 8.766 15.844 1 96.62 261 MET A CA 1
ATOM 2028 C C . MET A 1 261 ? 5.836 8.188 16.125 1 96.62 261 MET A C 1
ATOM 2030 O O . MET A 1 261 ? 6.051 7.562 17.172 1 96.62 261 MET A O 1
ATOM 2034 N N . LYS A 1 262 ? 6.711 8.43 15.195 1 96.94 262 LYS A N 1
ATOM 2035 C CA . LYS A 1 262 ? 8.055 7.871 15.312 1 96.94 262 LYS A CA 1
ATOM 2036 C C . LYS A 1 262 ? 9.109 8.977 15.312 1 96.94 262 LYS A C 1
ATOM 2038 O O . LYS A 1 262 ? 9.633 9.344 14.266 1 96.94 262 LYS A O 1
ATOM 2043 N N . PRO A 1 263 ? 9.469 9.453 16.516 1 96.5 263 PRO A N 1
ATOM 2044 C CA . PRO A 1 263 ? 10.453 10.531 16.609 1 96.5 263 PRO A CA 1
ATOM 2045 C C . PRO A 1 263 ? 11.828 10.117 16.094 1 96.5 263 PRO A C 1
ATOM 2047 O O . PRO A 1 263 ? 12.258 8.984 16.312 1 96.5 263 PRO A O 1
ATOM 2050 N N . GLY A 1 264 ? 12.383 10.969 15.43 1 95.75 264 GLY A N 1
ATOM 2051 C CA . GLY A 1 264 ? 13.758 10.766 15 1 95.75 264 GLY A CA 1
ATOM 2052 C C . GLY A 1 264 ? 13.859 9.992 13.695 1 95.75 264 GLY A C 1
ATOM 2053 O O . GLY A 1 264 ? 14.961 9.781 13.18 1 95.75 264 GLY A O 1
ATOM 2054 N N . ASP A 1 265 ? 12.797 9.523 13.141 1 95.44 265 ASP A N 1
ATOM 2055 C CA . ASP A 1 265 ? 12.789 8.773 11.891 1 95.44 265 ASP A CA 1
ATOM 2056 C C . ASP A 1 265 ? 12.586 9.695 10.695 1 95.44 265 ASP A C 1
ATOM 2058 O O . ASP A 1 265 ? 11.5 10.258 10.508 1 95.44 265 ASP A O 1
ATOM 2062 N N . TRP A 1 266 ? 13.562 9.867 9.797 1 95.06 266 TRP A N 1
ATOM 2063 C CA . TRP A 1 266 ? 13.555 10.805 8.68 1 95.06 266 TRP A CA 1
ATOM 2064 C C . TRP A 1 266 ? 12.984 10.141 7.426 1 95.06 266 TRP A C 1
ATOM 2066 O O . TRP A 1 266 ? 12.844 10.789 6.387 1 95.06 266 TRP A O 1
ATOM 2076 N N . SER A 1 267 ? 12.641 8.805 7.598 1 94.69 267 SER A N 1
ATOM 2077 C CA . SER A 1 267 ? 12.164 8.109 6.402 1 94.69 267 SER A CA 1
ATOM 2078 C C . SER A 1 267 ? 10.75 8.555 6.039 1 94.69 267 SER A C 1
ATOM 2080 O O . SER A 1 267 ? 9.93 8.828 6.922 1 94.69 267 SER A O 1
ATOM 2082 N N . GLU A 1 268 ? 10.453 8.602 4.762 1 95.62 268 GLU A N 1
ATOM 2083 C CA . GLU A 1 268 ? 9.133 8.992 4.277 1 95.62 268 GLU A CA 1
ATOM 2084 C C . GLU A 1 268 ? 8.383 7.801 3.693 1 95.62 268 GLU A C 1
ATOM 2086 O O . GLU A 1 268 ? 7.504 7.969 2.846 1 95.62 268 GLU A O 1
ATOM 2091 N N . THR A 1 269 ? 8.789 6.625 4.066 1 96.06 269 THR A N 1
ATOM 2092 C CA . THR A 1 269 ? 8.133 5.379 3.68 1 96.06 269 THR A CA 1
ATOM 2093 C C . THR A 1 269 ? 7.715 4.582 4.914 1 96.06 269 THR A C 1
ATOM 2095 O O . THR A 1 269 ? 8.508 4.41 5.844 1 96.06 269 THR A O 1
ATOM 2098 N N . PRO A 1 270 ? 6.508 4.098 4.855 1 97.94 270 PRO A N 1
ATOM 2099 C CA . PRO A 1 270 ? 6.066 3.334 6.023 1 97.94 270 PRO A CA 1
ATOM 2100 C C . PRO A 1 270 ? 6.82 2.016 6.184 1 97.94 270 PRO A C 1
ATOM 2102 O O . PRO A 1 270 ? 7.219 1.403 5.191 1 97.94 270 PRO A O 1
ATOM 2105 N N . ASP A 1 271 ? 7.035 1.627 7.391 1 97.12 271 ASP A N 1
ATOM 2106 C CA . ASP A 1 271 ? 7.535 0.284 7.668 1 97.12 271 ASP A CA 1
ATOM 2107 C C . ASP A 1 271 ? 6.391 -0.679 7.973 1 97.12 271 ASP A C 1
ATOM 2109 O O . ASP A 1 271 ? 5.277 -0.249 8.281 1 97.12 271 ASP A O 1
ATOM 2113 N N . LEU A 1 272 ? 6.645 -1.969 7.852 1 97.94 272 LEU A N 1
ATOM 2114 C CA . LEU A 1 272 ? 5.629 -3.002 8.016 1 97.94 272 LEU A CA 1
ATOM 2115 C C . LEU A 1 272 ? 4.992 -2.924 9.406 1 97.94 272 LEU A C 1
ATOM 2117 O O . LEU A 1 272 ? 3.768 -2.969 9.531 1 97.94 272 LEU A O 1
ATOM 2121 N N . GLY A 1 273 ? 5.812 -2.789 10.398 1 97.81 273 GLY A N 1
ATOM 2122 C CA . GLY A 1 273 ? 5.301 -2.748 11.758 1 97.81 273 GLY A CA 1
ATOM 2123 C C . GLY A 1 273 ? 4.398 -1.556 12.023 1 97.81 273 GLY A C 1
ATOM 2124 O O . GLY A 1 273 ? 3.404 -1.669 12.742 1 97.81 273 GLY A O 1
ATOM 2125 N N . GLY A 1 274 ? 4.797 -0.417 11.484 1 98.12 274 GLY A N 1
ATOM 2126 C CA . GLY A 1 274 ? 3.977 0.775 11.633 1 98.12 274 GLY A CA 1
ATOM 2127 C C . GLY A 1 274 ? 2.607 0.639 10.992 1 98.12 274 GLY A C 1
ATOM 2128 O O . GLY A 1 274 ? 1.592 0.965 11.609 1 98.12 274 GLY A O 1
ATOM 2129 N N . LEU A 1 275 ? 2.561 0.13 9.789 1 98.44 275 LEU A N 1
ATOM 2130 C CA . LEU A 1 275 ? 1.288 -0.065 9.102 1 98.44 275 LEU A CA 1
ATOM 2131 C C . LEU A 1 275 ? 0.42 -1.075 9.844 1 98.44 275 LEU A C 1
ATOM 2133 O O . LEU A 1 275 ? -0.786 -0.868 10 1 98.44 275 LEU A O 1
ATOM 2137 N N . GLU A 1 276 ? 1.03 -2.117 10.273 1 98.38 276 GLU A N 1
ATOM 2138 C CA . GLU A 1 276 ? 0.295 -3.135 11.016 1 98.38 276 GLU A CA 1
ATOM 2139 C C . GLU A 1 276 ? -0.349 -2.547 12.266 1 98.38 276 GLU A C 1
ATOM 2141 O O . GLU A 1 276 ? -1.497 -2.863 12.586 1 98.38 276 GLU A O 1
ATOM 2146 N N . SER A 1 277 ? 0.352 -1.712 12.984 1 98 277 SER A N 1
ATOM 2147 C CA . SER A 1 277 ? -0.165 -1.095 14.203 1 98 277 SER A CA 1
ATOM 2148 C C . SER A 1 277 ? -1.345 -0.178 13.898 1 98 277 SER A C 1
ATOM 2150 O O . SER A 1 277 ? -2.322 -0.147 14.648 1 98 277 SER A O 1
ATOM 2152 N N . VAL A 1 278 ? -1.218 0.57 12.828 1 98.38 278 VAL A N 1
ATOM 2153 C CA . VAL A 1 278 ? -2.295 1.463 12.414 1 98.38 278 VAL A CA 1
ATOM 2154 C C . VAL A 1 278 ? -3.541 0.647 12.078 1 98.38 278 VAL A C 1
ATOM 2156 O O . VAL A 1 278 ? -4.648 0.997 12.492 1 98.38 278 VAL A O 1
ATOM 2159 N N . MET A 1 279 ? -3.369 -0.447 11.367 1 98.44 279 MET A N 1
ATOM 2160 C CA . MET A 1 279 ? -4.492 -1.298 10.992 1 98.44 279 MET A CA 1
ATOM 2161 C C . MET A 1 279 ? -5.164 -1.898 12.219 1 98.44 279 MET A C 1
ATOM 2163 O O . MET A 1 279 ? -6.395 -1.923 12.312 1 98.44 279 MET A O 1
ATOM 2167 N N . LYS A 1 280 ? -4.379 -2.361 13.133 1 97.75 280 LYS A N 1
ATOM 2168 C CA . LYS A 1 280 ? -4.902 -2.951 14.367 1 97.75 280 LYS A CA 1
ATOM 2169 C C . LYS A 1 280 ? -5.758 -1.948 15.141 1 97.75 280 LYS A C 1
ATOM 2171 O O . LYS A 1 280 ? -6.855 -2.279 15.586 1 97.75 280 LYS A O 1
ATOM 2176 N N . LYS A 1 281 ? -5.266 -0.754 15.273 1 97.69 281 LYS A N 1
ATOM 2177 C CA . LYS A 1 281 ? -5.988 0.281 16.016 1 97.69 281 LYS A CA 1
ATOM 2178 C C . LYS A 1 281 ? -7.277 0.671 15.289 1 97.69 281 LYS A C 1
ATOM 2180 O O . LYS A 1 281 ? -8.312 0.868 15.922 1 97.69 281 LYS A O 1
ATOM 2185 N N . ALA A 1 282 ? -7.184 0.812 14.008 1 97.81 282 ALA A N 1
ATOM 2186 C CA . ALA A 1 282 ? -8.367 1.156 13.227 1 97.81 282 ALA A CA 1
ATOM 2187 C C . ALA A 1 282 ? -9.484 0.143 13.445 1 97.81 282 ALA A C 1
ATOM 2189 O O . ALA A 1 282 ? -10.648 0.518 13.602 1 97.81 282 ALA A O 1
ATOM 2190 N N . LYS A 1 283 ? -9.156 -1.145 13.492 1 97.44 283 LYS A N 1
ATOM 2191 C CA . LYS A 1 283 ? -10.133 -2.213 13.672 1 97.44 283 LYS A CA 1
ATOM 2192 C C . LYS A 1 283 ? -10.805 -2.117 15.039 1 97.44 283 LYS A C 1
ATOM 2194 O O . LYS A 1 283 ? -11.977 -2.479 15.188 1 97.44 283 LYS A O 1
ATOM 2199 N N . THR A 1 284 ? -10.086 -1.619 16.031 1 97.62 284 THR A N 1
ATOM 2200 C CA . THR A 1 284 ? -10.656 -1.45 17.359 1 97.62 284 THR A CA 1
ATOM 2201 C C . THR A 1 284 ? -11.742 -0.381 17.359 1 97.62 284 THR A C 1
ATOM 2203 O O . THR A 1 284 ? -12.758 -0.516 18.031 1 97.62 284 THR A O 1
ATOM 2206 N N . MET A 1 285 ? -11.602 0.663 16.547 1 98.19 285 MET A N 1
ATOM 2207 C CA . MET A 1 285 ? -12.547 1.779 16.516 1 98.19 285 MET A CA 1
ATOM 220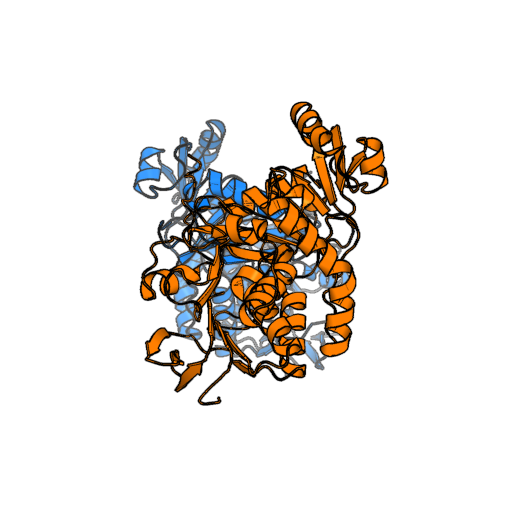8 C C . MET A 1 285 ? -13.703 1.491 15.562 1 98.19 285 MET A C 1
ATOM 2210 O O . MET A 1 285 ? -14.844 1.843 15.852 1 98.19 285 MET A O 1
ATOM 2214 N N . LEU A 1 286 ? -13.406 0.878 14.477 1 97.5 286 LEU A N 1
ATOM 2215 C CA . LEU A 1 286 ? -14.344 0.574 13.398 1 97.5 286 LEU A CA 1
ATOM 2216 C C . LEU A 1 286 ? -14.148 -0.852 12.891 1 97.5 286 LEU A C 1
ATOM 2218 O O . LEU A 1 286 ? -13.562 -1.062 11.828 1 97.5 286 LEU A O 1
ATOM 2222 N N . PRO A 1 287 ? -14.75 -1.816 13.57 1 96.94 287 PRO A N 1
ATOM 2223 C CA . PRO A 1 287 ? -14.5 -3.227 13.258 1 96.94 287 PRO A CA 1
ATOM 2224 C C . PRO A 1 287 ? -14.789 -3.574 11.805 1 96.94 287 PRO A C 1
ATOM 2226 O O . PRO A 1 287 ? -14.055 -4.352 11.188 1 96.94 287 PRO A O 1
ATOM 2229 N N . ALA A 1 288 ? -15.711 -2.965 11.172 1 95.25 288 ALA A N 1
ATOM 2230 C CA . ALA A 1 288 ? -16.109 -3.27 9.805 1 95.25 288 ALA A CA 1
ATOM 2231 C C . ALA A 1 288 ? -15.023 -2.863 8.812 1 95.25 288 ALA A C 1
ATOM 2233 O O . ALA A 1 288 ? -15.047 -3.289 7.652 1 95.25 288 ALA A O 1
ATOM 2234 N N . ILE A 1 289 ? -14.055 -2.096 9.258 1 96.62 289 ILE A N 1
ATOM 2235 C CA . ILE A 1 289 ? -13.016 -1.574 8.375 1 96.62 289 ILE A CA 1
ATOM 2236 C C . ILE A 1 289 ? -12.148 -2.723 7.867 1 96.62 289 ILE A C 1
ATOM 2238 O O . ILE A 1 289 ? -11.492 -2.6 6.832 1 96.62 289 ILE A O 1
ATOM 2242 N N . GLN A 1 290 ? -12.094 -3.84 8.555 1 95.75 290 GLN A N 1
ATOM 2243 C CA . GLN A 1 290 ? -11.273 -4.984 8.172 1 95.75 290 GLN A CA 1
ATOM 2244 C C . GLN A 1 290 ? -11.68 -5.52 6.801 1 95.75 290 GLN A C 1
ATOM 2246 O O . GLN A 1 290 ? -10.867 -6.129 6.098 1 95.75 290 GLN A O 1
ATOM 2251 N N . ASN A 1 291 ? -12.867 -5.246 6.332 1 94.69 291 ASN A N 1
ATOM 2252 C CA . ASN A 1 291 ? -13.367 -5.766 5.066 1 94.69 291 ASN A CA 1
ATOM 2253 C C . ASN A 1 291 ? -13.266 -4.723 3.955 1 9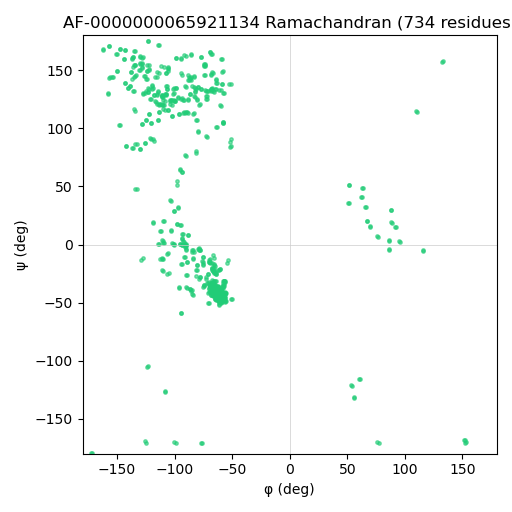4.69 291 ASN A C 1
ATOM 2255 O O . ASN A 1 291 ? -13.633 -4.992 2.809 1 94.69 291 ASN A O 1
ATOM 2259 N N . MET A 1 292 ? -12.758 -3.574 4.312 1 96 292 MET A N 1
ATOM 2260 C CA . MET A 1 292 ? -12.641 -2.51 3.32 1 96 292 MET A CA 1
ATOM 2261 C C . MET A 1 292 ? -11.375 -2.684 2.488 1 96 292 MET A C 1
ATOM 2263 O O . MET A 1 292 ? -10.344 -3.121 3.004 1 96 292 MET A O 1
ATOM 2267 N N . LYS A 1 293 ? -11.461 -2.324 1.168 1 96.44 293 LYS A N 1
ATOM 2268 C CA . LYS A 1 293 ? -10.328 -2.43 0.245 1 96.44 293 LYS A CA 1
ATOM 2269 C C . LYS A 1 293 ? -9.289 -1.348 0.523 1 96.44 293 LYS A C 1
ATOM 2271 O O . LYS A 1 293 ? -9.633 -0.177 0.698 1 96.44 293 LYS A O 1
ATOM 2276 N N . VAL A 1 294 ? -8.055 -1.805 0.579 1 97.81 294 VAL A N 1
ATOM 2277 C CA . VAL A 1 294 ? -6.977 -0.856 0.843 1 97.81 294 VAL A CA 1
ATOM 2278 C C . VAL A 1 294 ? -6.66 -0.065 -0.425 1 97.81 294 VAL A C 1
ATOM 2280 O O . VAL A 1 294 ? -6.555 -0.639 -1.512 1 97.81 294 VAL A O 1
ATOM 2283 N N . ASP A 1 295 ? -6.535 1.214 -0.269 1 97 295 ASP A N 1
ATOM 2284 C CA . ASP A 1 295 ? -6.238 2.105 -1.386 1 97 295 ASP A CA 1
ATOM 2285 C C . ASP A 1 295 ? -4.738 2.369 -1.495 1 97 295 ASP A C 1
ATOM 2287 O O . ASP A 1 295 ? -4.117 2.025 -2.502 1 97 295 ASP A O 1
ATOM 2291 N N . ARG A 1 296 ? -4.145 2.922 -0.414 1 97.19 296 ARG A N 1
ATOM 2292 C CA . ARG A 1 296 ? -2.717 3.227 -0.414 1 97.19 296 ARG A CA 1
ATOM 2293 C C . ARG A 1 296 ? -2.197 3.416 1.008 1 97.19 296 ARG A C 1
ATOM 2295 O O . ARG A 1 296 ? -2.98 3.465 1.959 1 97.19 296 ARG A O 1
ATOM 2302 N N . PHE A 1 297 ? -0.883 3.436 1.104 1 98 297 PHE A N 1
ATOM 2303 C CA . PHE A 1 297 ? -0.196 3.814 2.332 1 98 297 PHE A CA 1
ATOM 2304 C C . PHE A 1 297 ? 0.844 4.895 2.061 1 98 297 PHE A C 1
ATOM 2306 O O . PHE A 1 297 ? 1.331 5.027 0.935 1 98 297 PHE A O 1
ATOM 2313 N N . TRP A 1 298 ? 1.134 5.723 3.062 1 98.25 298 TRP A N 1
ATOM 2314 C CA . TRP A 1 298 ? 2.146 6.766 2.936 1 98.25 298 TRP A CA 1
ATOM 2315 C C . TRP A 1 298 ? 2.684 7.172 4.305 1 98.25 298 TRP A C 1
ATOM 2317 O O . TRP A 1 298 ? 2.209 6.688 5.332 1 98.25 298 TRP A O 1
ATOM 2327 N N . ALA A 1 299 ? 3.74 7.965 4.27 1 98.19 299 ALA A N 1
ATOM 2328 C CA . ALA A 1 299 ? 4.32 8.531 5.488 1 98.19 299 ALA A CA 1
ATOM 2329 C C . ALA A 1 299 ? 4.699 9.992 5.285 1 98.19 299 ALA A C 1
ATOM 2331 O O . ALA A 1 299 ? 4.934 10.43 4.156 1 98.19 299 ALA A O 1
ATOM 2332 N N . GLY A 1 300 ? 4.617 10.758 6.332 1 97.56 300 GLY A N 1
ATOM 2333 C CA . GLY A 1 300 ? 5.062 12.148 6.371 1 97.56 300 GLY A CA 1
ATOM 2334 C C . GLY A 1 300 ? 5.859 12.477 7.621 1 97.56 300 GLY A C 1
ATOM 2335 O O . GLY A 1 300 ? 5.887 11.695 8.57 1 97.56 300 GLY A O 1
ATOM 2336 N N . LEU A 1 301 ? 6.504 13.602 7.566 1 97.88 301 LEU A N 1
ATOM 2337 C CA . LEU A 1 301 ? 7.352 14.039 8.672 1 97.88 301 LEU A CA 1
ATOM 2338 C C . LEU A 1 301 ? 6.777 15.281 9.344 1 97.88 301 LEU A C 1
ATOM 2340 O O . LEU A 1 301 ? 6.73 16.359 8.734 1 97.88 301 LEU A O 1
ATOM 2344 N N . ARG A 1 302 ? 6.371 15.141 10.57 1 97.75 302 ARG A N 1
ATOM 2345 C CA . ARG A 1 302 ? 5.949 16.281 11.367 1 97.75 302 ARG A CA 1
ATOM 2346 C C . ARG A 1 302 ? 7.152 17.031 11.93 1 97.75 302 ARG A C 1
ATOM 2348 O O . ARG A 1 302 ? 8.125 16.406 12.367 1 97.75 302 ARG A O 1
ATOM 2355 N N . PRO A 1 303 ? 7.059 18.344 11.812 1 97.5 303 PRO A N 1
ATOM 2356 C CA . PRO A 1 303 ? 8.148 19.125 12.414 1 97.5 303 PRO A CA 1
ATOM 2357 C C . PRO A 1 303 ? 7.992 19.281 13.922 1 97.5 303 PRO A C 1
ATOM 2359 O O . PRO A 1 303 ? 7.348 20.234 14.383 1 97.5 303 PRO A O 1
ATOM 2362 N N . GLY A 1 304 ? 8.68 18.422 14.672 1 95.69 304 GLY A N 1
ATOM 2363 C CA . GLY A 1 304 ? 8.617 18.5 16.125 1 95.69 304 GLY A CA 1
ATOM 2364 C C . GLY A 1 304 ? 9.609 19.469 16.719 1 95.69 304 GLY A C 1
ATOM 2365 O O . GLY A 1 304 ? 10.68 19.703 16.141 1 95.69 304 GLY A O 1
ATOM 2366 N N . THR A 1 305 ? 9.18 20.141 17.781 1 94.56 305 THR A N 1
ATOM 2367 C CA . THR A 1 305 ? 10.062 20.938 18.625 1 94.56 305 THR A CA 1
ATOM 2368 C C . THR A 1 305 ? 10.164 20.344 20.031 1 94.56 305 THR A C 1
ATOM 2370 O O . THR A 1 305 ? 9.43 19.406 20.359 1 94.56 305 THR A O 1
ATOM 2373 N N . LYS A 1 306 ? 11.031 20.859 20.828 1 90.75 306 LYS A N 1
ATOM 2374 C CA . LYS A 1 306 ? 11.297 20.281 22.141 1 90.75 306 LYS A CA 1
ATOM 2375 C C . LYS A 1 306 ? 10.07 20.391 23.047 1 90.75 306 LYS A C 1
ATOM 2377 O O . LYS A 1 306 ? 9.797 19.484 23.844 1 90.75 306 LYS A O 1
ATOM 2382 N N . ASP A 1 307 ? 9.344 21.453 22.906 1 90.12 307 ASP A N 1
ATOM 2383 C CA . ASP A 1 307 ? 8.211 21.641 23.812 1 90.12 307 ASP A CA 1
ATOM 2384 C C . ASP A 1 307 ? 6.887 21.469 23.062 1 90.12 307 ASP A C 1
ATOM 2386 O O . ASP A 1 307 ? 5.82 21.766 23.609 1 90.12 307 ASP A O 1
ATOM 2390 N N . GLY A 1 308 ? 6.926 21.172 21.812 1 91.62 308 GLY A N 1
ATOM 2391 C CA . GLY A 1 308 ? 5.727 20.859 21.062 1 91.62 308 GLY A CA 1
ATOM 2392 C C . GLY A 1 308 ? 5.031 22.078 20.5 1 91.62 308 GLY A C 1
ATOM 2393 O O . GLY A 1 308 ? 3.994 21.969 19.828 1 91.62 308 GLY A O 1
ATOM 2394 N N . LYS A 1 309 ? 5.605 23.266 20.672 1 94.38 309 LYS A N 1
ATOM 2395 C CA . LYS A 1 309 ? 5.012 24.5 20.156 1 94.38 309 LYS A CA 1
ATOM 2396 C C . LYS A 1 309 ? 5.793 25.031 18.953 1 94.38 309 LYS A C 1
ATOM 2398 O O . LYS A 1 309 ? 7.016 24.875 18.891 1 94.38 309 LYS A O 1
ATOM 2403 N N . PRO A 1 310 ? 5.07 25.656 18.062 1 96.94 310 PRO A N 1
ATOM 2404 C CA . PRO A 1 310 ? 5.781 26.172 16.891 1 96.94 310 PRO A CA 1
ATOM 2405 C C . PRO A 1 310 ? 6.613 27.422 17.203 1 96.94 310 PRO A C 1
ATOM 2407 O O . PRO A 1 310 ? 6.391 28.062 18.234 1 96.94 310 PRO A O 1
ATOM 2410 N N . TYR A 1 311 ? 7.629 27.625 16.391 1 97.06 311 TYR A N 1
ATOM 2411 C CA . TYR A 1 311 ? 8.328 28.906 16.328 1 97.06 311 TYR A CA 1
ATOM 2412 C C . TYR A 1 311 ? 7.668 29.844 15.328 1 97.06 311 TYR A C 1
ATOM 2414 O O . TYR A 1 311 ? 7.648 29.562 14.133 1 97.06 311 TYR A O 1
ATOM 2422 N N . ILE A 1 312 ? 7.105 30.906 15.844 1 98.31 312 ILE A N 1
ATOM 2423 C CA . ILE A 1 312 ? 6.488 31.906 14.992 1 98.31 312 ILE A CA 1
ATOM 2424 C C . ILE A 1 312 ? 6.906 33.312 15.445 1 98.31 312 ILE A C 1
ATOM 2426 O O . ILE A 1 312 ? 6.602 33.719 16.562 1 98.31 312 ILE A O 1
ATOM 2430 N N . GLY A 1 313 ? 7.645 34 14.586 1 97.56 313 GLY A N 1
ATOM 2431 C CA . GLY A 1 313 ? 8.039 35.344 14.961 1 97.56 313 GLY A CA 1
ATOM 2432 C C . GLY A 1 313 ? 9.336 35.781 14.312 1 97.56 313 GLY A C 1
ATOM 2433 O O . GLY A 1 313 ? 9.805 35.156 13.359 1 97.56 313 GLY A O 1
ATOM 2434 N N . ARG A 1 314 ? 9.867 36.906 14.82 1 97.31 314 ARG A N 1
ATOM 2435 C CA . ARG A 1 314 ? 11.055 37.562 14.258 1 97.31 314 ARG A CA 1
ATOM 2436 C C . ARG A 1 314 ? 12.328 36.938 14.844 1 97.31 314 ARG A C 1
ATOM 2438 O O . ARG A 1 314 ? 12.352 36.562 16.016 1 97.31 314 ARG A O 1
ATOM 2445 N N . HIS A 1 315 ? 13.281 36.844 13.922 1 96.31 315 HIS A N 1
ATOM 2446 C CA . HIS A 1 315 ? 14.633 36.594 14.406 1 96.31 315 HIS A CA 1
ATOM 2447 C C . HIS A 1 315 ? 15.031 37.625 15.469 1 96.31 315 HIS A C 1
ATOM 2449 O O . HIS A 1 315 ? 14.734 38.812 15.344 1 96.31 315 HIS A O 1
ATOM 2455 N N . PRO A 1 316 ? 15.695 37.156 16.531 1 94 316 PRO A N 1
ATOM 2456 C CA . PRO A 1 316 ? 16 38.062 17.656 1 94 316 PRO A CA 1
ATOM 2457 C C . PRO A 1 316 ? 16.953 39.188 17.25 1 94 316 PRO A C 1
ATOM 2459 O O . PRO A 1 316 ? 16.891 40.281 17.828 1 94 316 PRO A O 1
ATOM 2462 N N . GLU A 1 317 ? 17.766 39.031 16.234 1 93.88 317 GLU A N 1
ATOM 2463 C CA . GLU A 1 317 ? 18.812 40 15.914 1 93.88 317 GLU A CA 1
ATOM 2464 C C . GLU A 1 317 ? 18.5 40.75 14.625 1 93.88 317 GLU A C 1
ATOM 2466 O O . GLU A 1 317 ? 19.172 41.719 14.289 1 93.88 317 GLU A O 1
ATOM 2471 N N . ASP A 1 318 ? 17.594 40.344 13.883 1 95.75 318 ASP A N 1
ATOM 2472 C CA . ASP A 1 318 ? 17.25 40.969 12.617 1 95.75 318 ASP A CA 1
ATOM 2473 C C . ASP A 1 318 ? 15.758 40.844 12.32 1 95.75 318 ASP A C 1
ATOM 2475 O O . ASP A 1 318 ? 15.312 39.812 11.781 1 95.75 318 ASP A O 1
ATOM 2479 N N . SER A 1 319 ? 15.023 41.844 12.508 1 95.75 319 SER A N 1
ATOM 2480 C CA . SER A 1 319 ? 13.57 41.812 12.414 1 95.75 319 SER A CA 1
ATOM 2481 C C . SER A 1 319 ? 13.109 41.531 10.984 1 95.75 319 SER A C 1
ATOM 2483 O O . SER A 1 319 ? 11.938 41.281 10.742 1 95.75 319 SER A O 1
ATOM 2485 N N . ARG A 1 320 ? 14 41.594 10.016 1 97.19 320 ARG A N 1
ATOM 2486 C CA . ARG A 1 320 ? 13.68 41.344 8.617 1 97.19 320 ARG A CA 1
ATOM 2487 C C . ARG A 1 320 ? 13.5 39.844 8.359 1 97.19 320 ARG A C 1
ATOM 2489 O O . ARG A 1 320 ? 12.898 39.469 7.363 1 97.19 320 ARG A O 1
ATOM 2496 N N . ILE A 1 321 ? 13.961 39.125 9.328 1 98 321 ILE A N 1
ATOM 2497 C CA . ILE A 1 321 ? 13.914 37.688 9.203 1 98 321 ILE A CA 1
ATOM 2498 C C . ILE A 1 321 ? 12.859 37.094 10.148 1 98 321 ILE A C 1
ATOM 2500 O O . ILE A 1 321 ? 12.875 37.406 11.352 1 98 321 ILE A O 1
ATOM 2504 N N . LEU A 1 322 ? 11.953 36.375 9.586 1 98.56 322 LEU A N 1
ATOM 2505 C CA . LEU A 1 322 ? 10.906 35.75 10.383 1 98.56 322 LEU A CA 1
ATOM 2506 C C . LEU A 1 322 ? 10.906 34.219 10.18 1 98.56 322 LEU A C 1
ATOM 2508 O O . LEU A 1 322 ? 11.375 33.75 9.148 1 98.56 322 LEU A O 1
ATOM 2512 N N . PHE A 1 323 ? 10.383 33.531 11.219 1 98.06 323 PHE A N 1
ATOM 2513 C CA . PHE A 1 323 ? 10.227 32.062 11.172 1 98.06 323 PHE A CA 1
ATOM 2514 C C . PHE A 1 323 ? 8.781 31.688 11.453 1 98.06 323 PHE A C 1
ATOM 2516 O O . PHE A 1 323 ? 8.102 32.312 12.266 1 98.06 323 PHE A O 1
ATOM 2523 N N . ALA A 1 324 ? 8.289 30.703 10.797 1 98.5 324 ALA A N 1
ATOM 2524 C CA . ALA A 1 324 ? 7.035 30 11.031 1 98.5 324 ALA A CA 1
ATOM 2525 C C . ALA A 1 324 ? 7.184 28.5 10.773 1 98.5 324 ALA A C 1
ATOM 2527 O O . ALA A 1 324 ? 6.832 28.016 9.703 1 98.5 324 ALA A O 1
ATOM 2528 N N . ALA A 1 325 ? 7.656 27.766 11.781 1 97 325 ALA A N 1
ATOM 2529 C CA . ALA A 1 325 ? 7.969 26.344 11.648 1 97 325 ALA A CA 1
ATOM 2530 C C . ALA A 1 325 ? 7.777 25.609 12.977 1 97 325 ALA A C 1
ATOM 2532 O O . ALA A 1 325 ? 7.613 26.25 14.023 1 97 325 ALA A O 1
ATOM 2533 N N . GLY A 1 326 ? 7.719 24.297 12.859 1 97.31 326 GLY A N 1
ATOM 2534 C CA . GLY A 1 326 ? 7.594 23.5 14.078 1 97.31 326 GLY A CA 1
ATOM 2535 C C . GLY A 1 326 ? 6.152 23.281 14.5 1 97.31 326 GLY A C 1
ATOM 2536 O O . GLY A 1 326 ? 5.875 23.094 15.688 1 97.31 326 GLY A O 1
ATOM 2537 N N . HIS A 1 327 ? 5.27 23.25 13.617 1 97.56 327 HIS A N 1
ATOM 2538 C CA . HIS A 1 327 ? 3.846 23.172 13.922 1 97.56 327 HIS A CA 1
ATOM 2539 C C . HIS A 1 327 ? 3.434 21.75 14.289 1 97.56 327 HIS A C 1
ATOM 2541 O O . HIS A 1 327 ? 2.27 21.5 14.609 1 97.56 327 HIS A O 1
ATOM 2547 N N . PHE A 1 328 ? 4.367 20.812 14.219 1 95.81 328 PHE A N 1
ATOM 2548 C CA . PHE A 1 328 ? 4.152 19.438 14.633 1 95.81 328 PHE A CA 1
ATOM 2549 C C . PHE A 1 328 ? 2.918 18.859 13.953 1 95.81 328 PHE A C 1
ATOM 2551 O O . PHE A 1 328 ? 2.83 18.844 12.727 1 95.81 328 PHE A O 1
ATOM 2558 N N . ARG A 1 329 ? 1.937 18.422 14.672 1 95.12 329 ARG A N 1
ATOM 2559 C CA . ARG A 1 329 ? 0.778 17.75 14.086 1 95.12 329 ARG A CA 1
ATOM 2560 C C . ARG A 1 329 ? -0.347 18.734 13.812 1 95.12 329 ARG A C 1
ATOM 2562 O O . ARG A 1 329 ? -1.438 18.344 13.398 1 95.12 329 ARG A O 1
ATOM 2569 N N . ASN A 1 330 ? -0.081 20.062 13.945 1 96.75 330 ASN A N 1
ATOM 2570 C CA . ASN A 1 330 ? -1.162 21.047 13.906 1 96.75 330 ASN A CA 1
ATOM 2571 C C . ASN A 1 330 ? -0.995 22.031 12.758 1 96.75 330 ASN A C 1
ATOM 2573 O O . ASN A 1 330 ? -1.62 23.078 12.742 1 96.75 330 ASN A O 1
ATOM 2577 N N . GLY A 1 331 ? -0.22 21.688 11.797 1 97.88 331 GLY A N 1
ATOM 2578 C CA . GLY A 1 331 ? 0.078 22.609 10.711 1 97.88 331 GLY A CA 1
ATOM 2579 C C . GLY A 1 331 ? -1.152 23.031 9.93 1 97.88 331 GLY A C 1
ATOM 2580 O O . GLY A 1 331 ? -1.341 24.203 9.641 1 97.88 331 GLY A O 1
ATOM 2581 N N . ILE A 1 332 ? -1.988 22.062 9.578 1 98.5 332 ILE A N 1
ATOM 2582 C CA . ILE A 1 332 ? -3.188 22.375 8.812 1 98.5 332 ILE A CA 1
ATOM 2583 C C . ILE A 1 332 ? -4.105 23.281 9.625 1 98.5 332 ILE A C 1
ATOM 2585 O O . ILE A 1 332 ? -4.59 24.297 9.125 1 98.5 332 ILE A O 1
ATOM 2589 N N . LEU A 1 333 ? -4.281 22.953 10.875 1 98.31 333 LEU A N 1
ATOM 2590 C CA . LEU A 1 333 ? -5.141 23.703 11.781 1 98.31 333 LEU A CA 1
ATOM 2591 C C . LEU A 1 333 ? -4.629 25.141 11.961 1 98.31 333 LEU A C 1
ATOM 2593 O O . LEU A 1 333 ? -5.414 26.094 11.93 1 98.31 333 LEU A O 1
ATOM 2597 N N . LEU A 1 334 ? -3.357 25.328 12.055 1 98.56 334 LEU A N 1
ATOM 2598 C CA . LEU A 1 334 ? -2.801 26.594 12.492 1 98.56 334 LEU A CA 1
ATOM 2599 C C . LEU A 1 334 ? -2.473 27.484 11.305 1 98.56 334 LEU A C 1
ATOM 2601 O O . LEU A 1 334 ? -2.084 28.656 11.477 1 98.56 334 LEU A O 1
ATOM 2605 N N . ALA A 1 335 ? -2.699 27.031 10.109 1 98.81 335 ALA A N 1
ATOM 2606 C CA . ALA A 1 335 ? -2.223 27.703 8.898 1 98.81 335 ALA A CA 1
ATOM 2607 C C . ALA A 1 335 ? -2.816 29.094 8.773 1 98.81 335 ALA A C 1
ATOM 2609 O O . ALA A 1 335 ? -2.086 30.078 8.602 1 98.81 335 ALA A O 1
ATOM 2610 N N . PRO A 1 336 ? -4.129 29.297 8.922 1 98.75 336 PRO A N 1
ATOM 2611 C CA . PRO A 1 336 ? -4.668 30.641 8.734 1 98.75 336 PRO A CA 1
ATOM 2612 C C . PRO A 1 336 ? -4.141 31.641 9.773 1 98.75 336 PRO A C 1
ATOM 2614 O O . PRO A 1 336 ? -3.76 32.75 9.422 1 98.75 336 PRO A O 1
ATOM 2617 N N . ALA A 1 337 ? -4.109 31.188 11.008 1 98.81 337 ALA A N 1
ATOM 2618 C CA . ALA A 1 337 ? -3.654 32.094 12.055 1 98.81 337 ALA A CA 1
ATOM 2619 C C . ALA A 1 337 ? -2.172 32.406 11.898 1 98.81 337 ALA A C 1
ATOM 2621 O O . ALA A 1 337 ? -1.748 33.562 12.133 1 98.81 337 ALA A O 1
ATOM 2622 N N . THR A 1 338 ? -1.423 31.422 11.555 1 98.88 338 THR A N 1
ATOM 2623 C CA . THR A 1 338 ? 0.005 31.641 11.352 1 98.88 338 THR A CA 1
ATOM 2624 C C . THR A 1 338 ? 0.242 32.594 10.188 1 98.88 338 THR A C 1
ATOM 2626 O O . THR A 1 338 ? 1.055 33.531 10.297 1 98.88 338 THR A O 1
ATOM 2629 N N . GLY A 1 339 ? -0.451 32.375 9.086 1 98.88 339 GLY A N 1
ATOM 2630 C CA . GLY A 1 339 ? -0.332 33.281 7.945 1 98.88 339 GLY A CA 1
ATOM 2631 C C . GLY A 1 339 ? -0.682 34.719 8.281 1 98.88 339 GLY A C 1
ATOM 2632 O O . GLY A 1 339 ? 0.058 35.625 7.93 1 98.88 339 GLY A O 1
ATOM 2633 N N . ALA A 1 340 ? -1.735 34.875 8.969 1 98.69 340 ALA A N 1
ATOM 2634 C CA . ALA A 1 340 ? -2.191 36.219 9.359 1 98.69 340 ALA A CA 1
ATOM 2635 C C . ALA A 1 340 ? -1.198 36.875 10.305 1 98.69 340 ALA A C 1
ATOM 2637 O O . ALA A 1 340 ? -0.89 38.062 10.164 1 98.69 340 ALA A O 1
ATOM 2638 N N . LEU A 1 341 ? -0.736 36.094 11.266 1 98.75 341 LEU A N 1
ATOM 2639 C CA . LEU A 1 341 ? 0.185 36.625 12.266 1 98.75 341 LEU A CA 1
ATOM 2640 C C . LEU A 1 341 ? 1.473 37.125 11.609 1 98.75 341 LEU A C 1
ATOM 2642 O O . LEU A 1 341 ? 1.938 38.219 11.898 1 98.75 341 LEU A O 1
ATOM 2646 N N . ILE A 1 342 ? 2.031 36.344 10.742 1 98.88 342 ILE A N 1
ATOM 2647 C CA . ILE A 1 342 ? 3.264 36.688 10.055 1 98.88 342 ILE A CA 1
ATOM 2648 C C . ILE A 1 342 ? 3.029 37.938 9.195 1 98.88 342 ILE A C 1
ATOM 2650 O O . ILE A 1 342 ? 3.855 38.844 9.172 1 98.88 342 ILE A O 1
ATOM 2654 N N . SER A 1 343 ? 1.943 37.969 8.438 1 98.81 343 SER A N 1
ATOM 2655 C CA . SER A 1 343 ? 1.602 39.125 7.629 1 98.81 343 SER A CA 1
ATOM 2656 C C . SER A 1 343 ? 1.51 40.375 8.484 1 98.81 343 SER A C 1
ATOM 2658 O O . SER A 1 343 ? 2.072 41.406 8.125 1 98.81 343 SER A O 1
ATOM 2660 N N . ASP A 1 344 ? 0.786 40.281 9.602 1 98.75 344 ASP A N 1
ATOM 2661 C CA . ASP A 1 344 ? 0.621 41.406 10.492 1 98.75 344 ASP A CA 1
ATOM 2662 C C . ASP A 1 344 ? 1.972 41.906 11.008 1 98.75 344 ASP A C 1
ATOM 2664 O O . ASP A 1 344 ? 2.201 43.125 11.109 1 98.75 344 ASP A O 1
ATOM 2668 N N . LEU A 1 345 ? 2.82 41 11.32 1 98.5 345 LEU A N 1
ATOM 2669 C CA . LEU A 1 345 ? 4.148 41.375 11.797 1 98.5 345 LEU A CA 1
ATOM 2670 C C . LEU A 1 345 ? 4.91 42.125 10.727 1 98.5 345 LEU A C 1
ATOM 2672 O O . LEU A 1 345 ? 5.5 43.188 11.008 1 98.5 345 LEU A O 1
ATOM 2676 N N . ILE A 1 346 ? 4.879 41.656 9.539 1 98.44 346 ILE A N 1
ATOM 2677 C CA . ILE A 1 346 ? 5.602 42.281 8.438 1 98.44 346 ILE A CA 1
ATOM 2678 C C . ILE A 1 346 ? 4.992 43.656 8.141 1 98.44 346 ILE A C 1
ATOM 2680 O O . ILE A 1 346 ? 5.711 44.594 7.82 1 98.44 346 ILE A O 1
ATOM 2684 N N . MET A 1 347 ? 3.691 43.781 8.328 1 98 347 MET A N 1
ATOM 2685 C CA . MET A 1 347 ? 2.979 45.031 8.07 1 98 347 MET A CA 1
ATOM 2686 C C . MET A 1 347 ? 3.062 45.969 9.273 1 98 347 MET A C 1
ATOM 2688 O O . MET A 1 347 ? 2.525 47.062 9.242 1 98 347 MET A O 1
ATOM 2692 N N . ASN A 1 348 ? 3.635 45.531 10.336 1 97.31 348 ASN A N 1
ATOM 2693 C CA . ASN A 1 348 ? 3.785 46.281 11.578 1 97.31 348 ASN A CA 1
ATOM 2694 C C . ASN A 1 348 ? 2.432 46.625 12.188 1 97.31 348 ASN A C 1
ATOM 2696 O O . ASN A 1 348 ? 2.225 47.75 12.648 1 97.31 348 ASN A O 1
ATOM 2700 N N . LYS A 1 349 ? 1.599 45.688 12.109 1 97.88 349 LYS A N 1
ATOM 2701 C CA . LYS A 1 349 ? 0.302 45.812 12.766 1 97.88 349 LYS A CA 1
ATOM 2702 C C . LYS A 1 349 ? 0.352 45.281 14.188 1 97.88 349 LYS A C 1
ATOM 2704 O O . LYS A 1 349 ? 1.288 44.562 14.555 1 97.88 349 LYS A O 1
ATOM 2709 N N . GLU A 1 350 ? -0.633 45.688 14.938 1 97.06 350 GLU A N 1
ATOM 2710 C CA . GLU A 1 350 ? -0.734 45.156 16.297 1 97.06 350 GLU A CA 1
ATOM 2711 C C . GLU A 1 350 ? -1.072 43.656 16.297 1 97.06 350 GLU A C 1
ATOM 2713 O O . GLU A 1 350 ? -1.915 43.219 15.508 1 97.06 350 GLU A O 1
ATOM 2718 N N . VAL A 1 351 ? -0.344 42.906 17.125 1 96.94 351 VAL A N 1
ATOM 2719 C CA . VAL A 1 351 ? -0.563 41.469 17.234 1 96.94 351 VAL A CA 1
ATOM 2720 C C . VAL A 1 351 ? -0.735 41.094 18.688 1 96.94 351 VAL A C 1
ATOM 2722 O O . VAL A 1 351 ? -0.35 41.844 19.594 1 96.94 351 VAL A O 1
ATOM 2725 N N . ASN A 1 352 ? -1.408 39.969 18.922 1 97.5 352 ASN A N 1
ATOM 2726 C CA . ASN A 1 352 ? -1.586 39.438 20.281 1 97.5 352 ASN A CA 1
ATOM 2727 C C . ASN A 1 352 ? -0.247 39.125 20.938 1 97.5 352 ASN A C 1
ATOM 2729 O O . ASN A 1 352 ? 0.477 38.25 20.469 1 97.5 352 ASN A O 1
ATOM 2733 N N . GLN A 1 353 ? 0.033 39.75 22.016 1 96.56 353 GLN A N 1
ATOM 2734 C CA . GLN A 1 353 ? 1.34 39.625 22.656 1 96.56 353 GLN A CA 1
ATOM 2735 C C . GLN A 1 353 ? 1.514 38.281 23.328 1 96.56 353 GLN A C 1
ATOM 2737 O O . GLN A 1 353 ? 2.629 37.75 23.406 1 96.56 353 GLN A O 1
ATOM 2742 N N . ASP A 1 354 ? 0.471 37.656 23.766 1 96.5 354 ASP A N 1
ATOM 2743 C CA . ASP A 1 354 ? 0.547 36.344 24.375 1 96.5 354 ASP A CA 1
ATOM 2744 C C . ASP A 1 354 ? 0.99 35.281 23.359 1 96.5 354 ASP A C 1
ATOM 2746 O O . ASP A 1 354 ? 1.748 34.375 23.703 1 96.5 354 ASP A O 1
ATOM 2750 N N . TRP A 1 355 ? 0.469 35.438 22.172 1 97.06 355 TRP A N 1
ATOM 2751 C CA . TRP A 1 355 ? 0.878 34.5 21.125 1 97.06 355 TRP A CA 1
ATOM 2752 C C . TRP A 1 355 ? 2.354 34.688 20.781 1 97.06 355 TRP A C 1
ATOM 2754 O O . TRP A 1 355 ? 3.098 33.719 20.656 1 97.06 355 TRP A O 1
ATOM 2764 N N . LEU A 1 356 ? 2.777 35.938 20.656 1 96 356 LEU A N 1
ATOM 2765 C CA . LEU A 1 356 ? 4.168 36.25 20.312 1 96 356 LEU A CA 1
ATOM 2766 C C . LEU A 1 356 ? 5.113 35.688 21.375 1 96 356 LEU A C 1
ATOM 2768 O O . LEU A 1 356 ? 6.188 35.188 21.031 1 96 356 LEU A O 1
ATOM 2772 N N . HIS A 1 357 ? 4.684 35.844 22.562 1 95.38 357 HIS A N 1
ATOM 2773 C CA . HIS A 1 357 ? 5.508 35.344 23.656 1 95.38 357 HIS A CA 1
ATOM 2774 C C . HIS A 1 357 ? 5.574 33.812 23.641 1 95.38 357 HIS A C 1
ATOM 2776 O O . HIS A 1 357 ? 6.648 33.219 23.828 1 95.38 357 HIS A O 1
ATOM 2782 N N . ALA A 1 358 ? 4.496 33.188 23.422 1 95.38 358 ALA A N 1
ATOM 2783 C CA . ALA A 1 358 ? 4.395 31.719 23.469 1 95.38 358 ALA A CA 1
ATOM 2784 C C . ALA A 1 358 ? 5.203 31.062 22.359 1 95.38 358 ALA A C 1
ATOM 2786 O O . ALA A 1 358 ? 5.758 29.984 22.531 1 95.38 358 ALA A O 1
ATOM 2787 N N . PHE A 1 359 ? 5.32 31.734 21.219 1 96.94 359 PHE A N 1
ATOM 2788 C CA . PHE A 1 359 ? 5.879 31.094 20.031 1 96.94 359 PHE A CA 1
ATOM 2789 C C . PHE A 1 359 ? 7.25 31.688 19.703 1 96.94 359 PHE A C 1
ATOM 2791 O O . PHE A 1 359 ? 7.867 31.297 18.703 1 96.94 359 PHE A O 1
ATOM 2798 N N . ARG A 1 360 ? 7.746 32.562 20.484 1 94.19 360 ARG A N 1
ATOM 2799 C CA . ARG A 1 360 ? 8.953 33.312 20.156 1 94.19 360 ARG A CA 1
ATOM 2800 C C . ARG A 1 360 ? 10.133 32.375 19.906 1 94.19 360 ARG A C 1
ATOM 2802 O O . ARG A 1 360 ? 10.234 31.312 20.531 1 94.19 360 ARG A O 1
ATOM 2809 N N . ILE A 1 361 ? 11 32.781 19.078 1 93.25 361 ILE A N 1
ATOM 2810 C CA . ILE A 1 361 ? 12.102 31.984 18.562 1 93.25 361 ILE A CA 1
ATOM 2811 C C . ILE A 1 361 ? 13.102 31.688 19.672 1 93.25 361 ILE A C 1
ATOM 2813 O O . ILE A 1 361 ? 13.633 30.578 19.75 1 93.25 361 ILE A O 1
ATOM 2817 N N . ASP A 1 362 ? 13.32 32.594 20.516 1 89.06 362 ASP A N 1
ATOM 2818 C CA . ASP A 1 362 ? 14.367 32.469 21.516 1 89.06 362 ASP A CA 1
ATOM 2819 C C . ASP A 1 362 ? 13.797 32 22.859 1 89.06 362 ASP A C 1
ATOM 2821 O O . ASP A 1 362 ? 14.414 32.188 23.906 1 89.06 362 ASP A O 1
ATOM 2825 N N . ARG A 1 363 ? 12.562 31.438 22.797 1 87.06 363 ARG A N 1
ATOM 2826 C CA . ARG A 1 363 ? 11.984 30.953 24.047 1 87.06 363 ARG A CA 1
ATOM 2827 C C . ARG A 1 363 ? 12.805 29.812 24.625 1 87.06 363 ARG A C 1
ATOM 2829 O O . ARG A 1 363 ? 13.453 29.062 23.875 1 87.06 363 ARG A O 1
ATOM 2836 N N . LYS A 1 364 ? 12.961 29.766 25.969 1 75.38 364 LYS A N 1
ATOM 2837 C CA . LYS A 1 364 ? 13.609 28.641 26.625 1 75.38 364 LYS A CA 1
ATOM 2838 C C . LYS A 1 364 ? 12.711 27.406 26.594 1 75.38 364 LYS A C 1
ATOM 2840 O O . LYS A 1 364 ? 11.562 27.453 27.047 1 75.38 364 LYS A O 1
ATOM 2845 N N . GLU A 1 365 ? 12.859 26.625 25.656 1 63.09 365 GLU A N 1
ATOM 2846 C CA . GLU A 1 365 ? 11.992 25.469 25.484 1 63.09 365 GLU A CA 1
ATOM 2847 C C . GLU A 1 365 ? 12.039 24.562 26.719 1 63.09 365 GLU A C 1
ATOM 2849 O O . GLU A 1 365 ? 13.117 24.266 27.234 1 63.09 365 GLU A O 1
ATOM 2854 N N . ALA A 1 366 ? 11.047 24.625 27.469 1 53.09 366 ALA A N 1
ATOM 2855 C CA . ALA A 1 366 ? 11.008 23.734 28.625 1 53.09 366 ALA A CA 1
ATOM 2856 C C . ALA A 1 366 ? 11.102 22.266 28.188 1 53.09 366 ALA A C 1
ATOM 2858 O O . ALA A 1 366 ? 10.453 21.859 27.219 1 53.09 366 ALA A O 1
ATOM 2859 N N . VAL A 1 367 ? 12.242 21.625 28.375 1 48.72 367 VAL A N 1
ATOM 2860 C CA . VAL A 1 367 ? 12.445 20.203 28.094 1 48.72 367 VAL A CA 1
ATOM 2861 C C . VAL A 1 367 ? 11.344 19.391 28.766 1 48.72 367 VAL A C 1
ATOM 2863 O O . VAL A 1 367 ? 11.141 19.469 29.969 1 48.72 367 VAL A O 1
ATOM 2866 N N . GLN A 1 368 ? 10.18 19.234 28.141 1 36.56 368 GLN A N 1
ATOM 2867 C CA . GLN A 1 368 ? 9.336 18.219 28.766 1 36.56 368 GLN A CA 1
ATOM 2868 C C . GLN A 1 368 ? 10.086 16.906 28.953 1 36.56 368 GLN A C 1
ATOM 2870 O O . GLN A 1 368 ? 10.531 16.297 27.984 1 36.56 368 GLN A O 1
ATOM 2875 N N . ILE A 1 369 ? 10.703 16.719 29.922 1 31.66 369 ILE A N 1
ATOM 2876 C CA . ILE A 1 369 ? 11.203 15.375 30.219 1 31.66 369 ILE A CA 1
ATOM 2877 C C . ILE A 1 369 ? 10.039 14.383 30.266 1 31.66 369 ILE A C 1
ATOM 2879 O O . ILE A 1 369 ? 9.023 14.641 30.906 1 31.66 369 ILE A O 1
ATOM 2883 N N . MET B 1 1 ? -3.514 -12.016 -37.969 1 83.44 1 MET B N 1
ATOM 2884 C CA . MET B 1 1 ? -4.195 -13.219 -37.5 1 83.44 1 MET B CA 1
ATOM 2885 C C . MET B 1 1 ? -4.547 -14.133 -38.656 1 83.44 1 MET B C 1
ATOM 2887 O O . MET B 1 1 ? -5.074 -13.68 -39.688 1 83.44 1 MET B O 1
ATOM 2891 N N . LYS B 1 2 ? -4.117 -15.352 -38.531 1 84.62 2 LYS B N 1
ATOM 2892 C CA . LYS B 1 2 ? -4.465 -16.328 -39.562 1 84.62 2 LYS B CA 1
ATOM 2893 C C . LYS B 1 2 ? -5.914 -16.797 -39.406 1 84.62 2 LYS B C 1
ATOM 2895 O O . LYS B 1 2 ? -6.504 -16.672 -38.344 1 84.62 2 LYS B O 1
ATOM 2900 N N . ARG B 1 3 ? -6.344 -17.328 -40.469 1 88.69 3 ARG B N 1
ATOM 2901 C CA . ARG B 1 3 ? -7.723 -17.797 -40.438 1 88.69 3 ARG B CA 1
ATOM 2902 C C . ARG B 1 3 ? -7.816 -19.156 -39.781 1 88.69 3 ARG B C 1
ATOM 2904 O O . ARG B 1 3 ? -8.859 -19.516 -39.219 1 88.69 3 ARG B O 1
ATOM 2911 N N . HIS B 1 4 ? -6.676 -19.938 -39.875 1 95.75 4 HIS B N 1
ATOM 2912 C CA . HIS B 1 4 ? -6.691 -21.297 -39.312 1 95.75 4 HIS B CA 1
ATOM 2913 C C . HIS B 1 4 ? -5.379 -21.609 -38.594 1 95.75 4 HIS B C 1
ATOM 2915 O O . HIS B 1 4 ? -4.301 -21.281 -39.094 1 95.75 4 HIS B O 1
ATOM 2921 N N . TYR B 1 5 ? -5.48 -22.203 -37.438 1 97.69 5 TYR B N 1
ATOM 2922 C CA . TYR B 1 5 ? -4.336 -22.672 -36.656 1 97.69 5 TYR B CA 1
ATOM 2923 C C . TYR B 1 5 ? -4.445 -24.172 -36.375 1 97.69 5 TYR B C 1
ATOM 2925 O O . TYR B 1 5 ? -5.551 -24.719 -36.344 1 97.69 5 TYR B O 1
ATOM 2933 N N . GLU B 1 6 ? -3.307 -24.797 -36.25 1 98.06 6 GLU B N 1
ATOM 2934 C CA . GLU B 1 6 ? -3.334 -26.172 -35.75 1 98.06 6 GLU B CA 1
ATOM 2935 C C . GLU B 1 6 ? -3.783 -26.25 -34.312 1 98.06 6 GLU B C 1
ATOM 2937 O O . GLU B 1 6 ? -4.496 -27.172 -33.906 1 98.06 6 GLU B O 1
ATOM 2942 N N . ALA B 1 7 ? -3.342 -25.25 -33.531 1 98.5 7 ALA B N 1
ATOM 2943 C CA . ALA B 1 7 ? -3.752 -25.203 -32.125 1 98.5 7 ALA B CA 1
ATOM 2944 C C . ALA B 1 7 ? -3.973 -23.766 -31.672 1 98.5 7 ALA B C 1
ATOM 2946 O O . ALA B 1 7 ? -3.207 -22.859 -32.031 1 98.5 7 ALA B O 1
ATOM 2947 N N . VAL B 1 8 ? -5.035 -23.562 -30.891 1 98.62 8 VAL B N 1
ATOM 2948 C CA . VAL B 1 8 ? -5.305 -22.297 -30.219 1 98.62 8 VAL B CA 1
ATOM 2949 C C . VAL B 1 8 ? -5.285 -22.5 -28.703 1 98.62 8 VAL B C 1
ATOM 2951 O O . VAL B 1 8 ? -5.902 -23.438 -28.203 1 98.62 8 VAL B O 1
ATOM 2954 N N . VAL B 1 9 ? -4.516 -21.672 -28.047 1 98.88 9 VAL B N 1
ATOM 2955 C CA . VAL B 1 9 ? -4.477 -21.672 -26.594 1 98.88 9 VAL B CA 1
ATOM 2956 C C . VAL B 1 9 ? -5.184 -20.422 -26.062 1 98.88 9 VAL B C 1
ATOM 2958 O O . VAL B 1 9 ? -4.91 -19.312 -26.516 1 98.88 9 VAL B O 1
ATOM 2961 N N . ILE B 1 10 ? -6.125 -20.625 -25.109 1 98.75 10 ILE B N 1
ATOM 2962 C CA . ILE B 1 10 ? -6.902 -19.531 -24.531 1 98.75 10 ILE B CA 1
ATOM 2963 C C . ILE B 1 10 ? -6.418 -19.234 -23.109 1 98.75 10 ILE B C 1
ATOM 2965 O O . ILE B 1 10 ? -6.609 -20.047 -22.203 1 98.75 10 ILE B O 1
ATOM 2969 N N . GLY B 1 11 ? -5.883 -18.062 -22.922 1 98.56 11 GLY B N 1
ATOM 2970 C CA . GLY B 1 11 ? -5.336 -17.656 -21.625 1 98.56 11 GLY B CA 1
ATOM 2971 C C . GLY B 1 11 ? -3.82 -17.547 -21.641 1 98.56 11 GLY B C 1
ATOM 2972 O O . GLY B 1 11 ? -3.125 -18.562 -21.766 1 98.56 11 GLY B O 1
ATOM 2973 N N . GLY B 1 12 ? -3.402 -16.359 -21.469 1 98.62 12 GLY B N 1
ATOM 2974 C CA . GLY B 1 12 ? -1.974 -16.094 -21.531 1 98.62 12 GLY B CA 1
ATOM 2975 C C . GLY B 1 12 ? -1.312 -16.047 -20.156 1 98.62 12 GLY B C 1
ATOM 2976 O O . GLY B 1 12 ? -0.384 -15.273 -19.938 1 98.62 12 GLY B O 1
ATOM 2977 N N . GLY B 1 13 ? -1.76 -16.781 -19.203 1 98.56 13 GLY B N 1
ATOM 2978 C CA . GLY B 1 13 ? -1.044 -17.031 -17.969 1 98.56 13 GLY B CA 1
ATOM 2979 C C . GLY B 1 13 ? 0.083 -18.031 -18.109 1 98.56 13 GLY B C 1
ATOM 2980 O O . GLY B 1 13 ? 0.432 -18.422 -19.219 1 98.56 13 GLY B O 1
ATOM 2981 N N . ILE B 1 14 ? 0.625 -18.422 -16.984 1 98.75 14 ILE B N 1
ATOM 2982 C CA . ILE B 1 14 ? 1.808 -19.266 -16.984 1 98.75 14 ILE B CA 1
ATOM 2983 C C . ILE B 1 14 ? 1.479 -20.609 -17.656 1 98.75 14 ILE B C 1
ATOM 2985 O O . ILE B 1 14 ? 2.299 -21.156 -18.406 1 98.75 14 ILE B O 1
ATOM 2989 N N . ILE B 1 15 ? 0.294 -21.078 -17.438 1 98.88 15 ILE B N 1
ATOM 2990 C CA . ILE B 1 15 ? -0.091 -22.375 -17.984 1 98.88 15 ILE B CA 1
ATOM 2991 C C . ILE B 1 15 ? -0.246 -22.281 -19.5 1 98.88 15 ILE B C 1
ATOM 2993 O O . ILE B 1 15 ? 0.327 -23.078 -20.25 1 98.88 15 ILE B O 1
ATOM 2997 N N . GLY B 1 16 ? -1.01 -21.281 -19.953 1 98.88 16 GLY B N 1
ATOM 2998 C CA . GLY B 1 16 ? -1.185 -21.094 -21.391 1 98.88 16 GLY B CA 1
ATOM 2999 C C . GLY B 1 16 ? 0.113 -20.781 -22.109 1 98.88 16 GLY B C 1
ATOM 3000 O O . GLY B 1 16 ? 0.341 -21.281 -23.219 1 98.88 16 GLY B O 1
ATOM 3001 N N . SER B 1 17 ? 0.937 -20.062 -21.484 1 98.88 17 SER B N 1
ATOM 3002 C CA . SER B 1 17 ? 2.221 -19.703 -22.094 1 98.88 17 SER B CA 1
ATOM 3003 C C . SER B 1 17 ? 3.125 -20.938 -22.203 1 98.88 17 SER B C 1
ATOM 3005 O O . SER B 1 17 ? 3.83 -21.094 -23.203 1 98.88 17 SER B O 1
ATOM 3007 N N . ALA B 1 18 ? 3.119 -21.734 -21.203 1 98.94 18 ALA B N 1
ATOM 3008 C CA . ALA B 1 18 ? 3.885 -22.984 -21.25 1 98.94 18 ALA B CA 1
ATOM 3009 C C . ALA B 1 18 ? 3.383 -23.891 -22.375 1 98.94 18 ALA B C 1
ATOM 3011 O O . ALA B 1 18 ? 4.18 -24.438 -23.141 1 98.94 18 ALA B O 1
ATOM 3012 N N . ILE B 1 19 ? 2.092 -24.016 -22.484 1 98.94 19 ILE B N 1
ATOM 3013 C CA . ILE B 1 19 ? 1.493 -24.859 -23.516 1 98.94 19 ILE B CA 1
ATOM 3014 C C . ILE B 1 19 ? 1.879 -24.344 -24.906 1 98.94 19 ILE B C 1
ATOM 3016 O O . ILE B 1 19 ? 2.297 -25.125 -25.766 1 98.94 19 ILE B O 1
ATOM 3020 N N . ALA B 1 20 ? 1.729 -23.047 -25.078 1 98.94 20 ALA B N 1
ATOM 3021 C CA . ALA B 1 20 ? 2.092 -22.453 -26.359 1 98.94 20 ALA B CA 1
ATOM 3022 C C . ALA B 1 20 ? 3.547 -22.75 -26.719 1 98.94 20 ALA B C 1
ATOM 3024 O O . ALA B 1 20 ? 3.867 -23.062 -27.859 1 98.94 20 ALA B O 1
ATOM 3025 N N . TYR B 1 21 ? 4.406 -22.656 -25.766 1 98.88 21 TYR B N 1
ATOM 3026 C CA . TYR B 1 21 ? 5.828 -22.922 -25.969 1 98.88 21 TYR B CA 1
ATOM 3027 C C . TYR B 1 21 ? 6.059 -24.359 -26.406 1 98.88 21 TYR B C 1
ATOM 3029 O O . TYR B 1 21 ? 6.742 -24.609 -27.391 1 98.88 21 TYR B O 1
ATOM 3037 N N . TYR B 1 22 ? 5.504 -25.312 -25.672 1 98.88 22 TYR B N 1
ATOM 3038 C CA . TYR B 1 22 ? 5.754 -26.719 -25.969 1 98.88 22 TYR B CA 1
ATOM 3039 C C . TYR B 1 22 ? 5.156 -27.109 -27.312 1 98.88 22 TYR B C 1
ATOM 3041 O O . TYR B 1 22 ? 5.723 -27.922 -28.031 1 98.88 22 TYR B O 1
ATOM 3049 N N . LEU B 1 23 ? 4.02 -26.531 -27.656 1 98.88 23 LEU B N 1
ATOM 3050 C CA . LEU B 1 23 ? 3.436 -26.781 -28.969 1 98.88 23 LEU B CA 1
ATOM 3051 C C . LEU B 1 23 ? 4.312 -26.203 -30.078 1 98.88 23 LEU B C 1
ATOM 3053 O O . LEU B 1 23 ? 4.512 -26.844 -31.109 1 98.88 23 LEU B O 1
ATOM 3057 N N . ALA B 1 24 ? 4.777 -25.016 -29.812 1 98.75 24 ALA B N 1
ATOM 3058 C CA . ALA B 1 24 ? 5.664 -24.391 -30.797 1 98.75 24 ALA B CA 1
ATOM 3059 C C . ALA B 1 24 ? 6.938 -25.203 -30.984 1 98.75 24 ALA B C 1
ATOM 3061 O O . ALA B 1 24 ? 7.453 -25.312 -32.094 1 98.75 24 ALA B O 1
ATOM 3062 N N . LYS B 1 25 ? 7.449 -25.734 -29.938 1 98.19 25 LYS B N 1
ATOM 3063 C CA . LYS B 1 25 ? 8.633 -26.594 -29.984 1 98.19 25 LYS B CA 1
ATOM 3064 C C . LYS B 1 25 ? 8.398 -27.797 -30.922 1 98.19 25 LYS B C 1
ATOM 3066 O O . LYS B 1 25 ? 9.336 -28.297 -31.547 1 98.19 25 LYS B O 1
ATOM 3071 N N . GLU B 1 26 ? 7.188 -28.219 -30.984 1 98.31 26 GLU B N 1
ATOM 3072 C CA . GLU B 1 26 ? 6.805 -29.328 -31.844 1 98.31 26 GLU B CA 1
ATOM 3073 C C . GLU B 1 26 ? 6.422 -28.828 -33.25 1 98.31 26 GLU B C 1
ATOM 3075 O O . GLU B 1 26 ? 5.855 -29.578 -34.031 1 98.31 26 GLU B O 1
ATOM 3080 N N . ASN B 1 27 ? 6.648 -27.562 -33.531 1 98.06 27 ASN B N 1
ATOM 3081 C CA . ASN B 1 27 ? 6.41 -26.922 -34.812 1 98.06 27 ASN B CA 1
ATOM 3082 C C . ASN B 1 27 ? 4.922 -26.891 -35.156 1 98.06 27 ASN B C 1
ATOM 3084 O O . ASN B 1 27 ? 4.543 -27.062 -36.312 1 98.06 27 ASN B O 1
ATOM 3088 N N . LYS B 1 28 ? 4.125 -26.781 -34.156 1 98.06 28 LYS B N 1
ATOM 3089 C CA . LYS B 1 28 ? 2.693 -26.609 -34.406 1 98.06 28 LYS B CA 1
ATOM 3090 C C . LYS B 1 28 ? 2.344 -25.141 -34.594 1 98.06 28 LYS B C 1
ATOM 3092 O O . LYS B 1 28 ? 2.754 -24.281 -33.812 1 98.06 28 LYS B O 1
ATOM 3097 N N . ASN B 1 29 ? 1.641 -24.938 -35.688 1 98.12 29 ASN B N 1
ATOM 3098 C CA . ASN B 1 29 ? 1.114 -23.578 -35.875 1 98.12 29 ASN B CA 1
ATOM 3099 C C . ASN B 1 29 ? 0.127 -23.203 -34.781 1 98.12 29 ASN B C 1
ATOM 3101 O O . ASN B 1 29 ? -1.051 -23.562 -34.844 1 98.12 29 ASN B O 1
ATOM 3105 N N . THR B 1 30 ? 0.663 -22.391 -33.812 1 98.56 30 THR B N 1
ATOM 3106 C CA . THR B 1 30 ? -0.067 -22.156 -32.562 1 98.56 30 THR B CA 1
ATOM 3107 C C . THR B 1 30 ? -0.373 -20.672 -32.375 1 98.56 30 THR B C 1
ATOM 3109 O O . THR B 1 30 ? 0.476 -19.812 -32.656 1 98.56 30 THR B O 1
ATOM 3112 N N . ALA B 1 31 ? -1.607 -20.344 -31.953 1 98.62 31 ALA B N 1
ATOM 3113 C CA . ALA B 1 31 ? -1.986 -19 -31.516 1 98.62 31 ALA B CA 1
ATOM 3114 C C . ALA B 1 31 ? -2.332 -18.984 -30.031 1 98.62 31 ALA B C 1
ATOM 3116 O O . ALA B 1 31 ? -3.012 -19.891 -29.547 1 98.62 31 ALA B O 1
ATOM 3117 N N . LEU B 1 32 ? -1.791 -18.062 -29.312 1 98.75 32 LEU B N 1
ATOM 3118 C CA . LEU B 1 32 ? -2.1 -17.828 -27.906 1 98.75 32 LEU B CA 1
ATOM 3119 C C . LEU B 1 32 ? -2.891 -16.531 -27.734 1 98.75 32 LEU B C 1
ATOM 3121 O O . LEU B 1 32 ? -2.418 -15.461 -28.094 1 98.75 32 LEU B O 1
ATOM 3125 N N . PHE B 1 33 ? -4.102 -16.625 -27.188 1 98.5 33 PHE B N 1
ATOM 3126 C CA . PHE B 1 33 ? -4.969 -15.477 -27 1 98.5 33 PHE B CA 1
ATOM 3127 C C . PHE B 1 33 ? -5.059 -15.109 -25.516 1 98.5 33 PHE B C 1
ATOM 3129 O O . PHE B 1 33 ? -5.297 -15.969 -24.672 1 98.5 33 PHE B O 1
ATOM 3136 N N . GLU B 1 34 ? -4.848 -13.883 -25.172 1 98.38 34 GLU B N 1
ATOM 3137 C CA . GLU B 1 34 ? -4.969 -13.32 -23.828 1 98.38 34 GLU B CA 1
ATOM 3138 C C . GLU B 1 34 ? -5.875 -12.086 -23.828 1 98.38 34 GLU B C 1
ATOM 3140 O O . GLU B 1 34 ? -5.715 -11.195 -24.656 1 98.38 34 GLU B O 1
ATOM 3145 N N . SER B 1 35 ? -6.832 -12.078 -22.906 1 97.69 35 SER B N 1
ATOM 3146 C CA . SER B 1 35 ? -7.793 -10.984 -22.844 1 97.69 35 SER B CA 1
ATOM 3147 C C . SER B 1 35 ? -7.137 -9.688 -22.375 1 97.69 35 SER B C 1
ATOM 3149 O O . SER B 1 35 ? -7.547 -8.594 -22.766 1 97.69 35 SER B O 1
ATOM 3151 N N . GLY B 1 36 ? -6.199 -9.797 -21.484 1 96.56 36 GLY B N 1
ATOM 3152 C CA . GLY B 1 36 ? -5.398 -8.664 -21.047 1 96.56 36 GLY B CA 1
ATOM 3153 C C . GLY B 1 36 ? -3.969 -8.711 -21.547 1 96.56 36 GLY B C 1
ATOM 3154 O O . GLY B 1 36 ? -3.732 -8.812 -22.75 1 96.56 36 GLY B O 1
ATOM 3155 N N . THR B 1 37 ? -3.074 -8.609 -20.625 1 97.56 37 THR B N 1
ATOM 3156 C CA . THR B 1 37 ? -1.656 -8.758 -20.938 1 97.56 37 THR B CA 1
ATOM 3157 C C . THR B 1 37 ? -1.131 -10.102 -20.453 1 97.56 37 THR B C 1
ATOM 3159 O O . THR B 1 37 ? -1.654 -10.664 -19.484 1 97.56 37 THR B O 1
ATOM 3162 N N . MET B 1 38 ? -0.093 -10.562 -21.156 1 98.38 38 MET B N 1
ATOM 3163 C CA . MET B 1 38 ? 0.489 -11.852 -20.797 1 98.38 38 MET B CA 1
ATOM 3164 C C . MET B 1 38 ? 0.957 -11.852 -19.344 1 98.38 38 MET B C 1
ATOM 3166 O O . MET B 1 38 ? 1.625 -10.914 -18.906 1 98.38 38 MET B O 1
ATOM 3170 N N . GLY B 1 39 ? 0.56 -12.883 -18.609 1 97.81 39 GLY B N 1
ATOM 3171 C CA . GLY B 1 39 ? 1 -13.062 -17.234 1 97.81 39 GLY B CA 1
ATOM 3172 C C . GLY B 1 39 ? 0.468 -12 -16.297 1 97.81 39 GLY B C 1
ATOM 3173 O O . GLY B 1 39 ? 1.012 -11.797 -15.211 1 97.81 39 GLY B O 1
ATOM 3174 N N . GLY B 1 40 ? -0.564 -11.312 -16.625 1 95.81 40 GLY B N 1
ATOM 3175 C CA . GLY B 1 40 ? -0.917 -10.07 -15.961 1 95.81 40 GLY B CA 1
ATOM 3176 C C . GLY B 1 40 ? -1.83 -10.273 -14.766 1 95.81 40 GLY B C 1
ATOM 3177 O O . GLY B 1 40 ? -2.092 -9.328 -14.016 1 95.81 40 GLY B O 1
ATOM 3178 N N . ARG B 1 41 ? -2.314 -11.461 -14.445 1 95.19 41 ARG B N 1
ATOM 3179 C CA . ARG B 1 41 ? -3.275 -11.648 -13.359 1 95.19 41 ARG B CA 1
ATOM 3180 C C . ARG B 1 41 ? -2.746 -12.641 -12.328 1 95.19 41 ARG B C 1
ATOM 3182 O O . ARG B 1 41 ? -1.752 -12.367 -11.656 1 95.19 41 ARG B O 1
ATOM 3189 N N . THR B 1 42 ? -3.248 -13.836 -12.328 1 95.75 42 THR B N 1
ATOM 3190 C CA . THR B 1 42 ? -2.867 -14.812 -11.312 1 95.75 42 THR B CA 1
ATOM 3191 C C . THR B 1 42 ? -1.366 -15.078 -11.352 1 95.75 42 THR B C 1
ATOM 3193 O O . THR B 1 42 ? -0.724 -15.211 -10.305 1 95.75 42 THR B O 1
ATOM 3196 N N . THR B 1 43 ? -0.83 -15.156 -12.484 1 98.06 43 THR B N 1
ATOM 3197 C CA . THR B 1 43 ? 0.58 -15.484 -12.672 1 98.06 43 THR B CA 1
ATOM 3198 C C . THR B 1 43 ? 1.467 -14.461 -11.969 1 98.06 43 THR B C 1
ATOM 3200 O O . THR B 1 43 ? 2.342 -14.82 -11.18 1 98.06 43 THR B O 1
ATOM 3203 N N . SER B 1 44 ? 1.247 -13.219 -12.172 1 96.81 44 SER B N 1
ATOM 3204 C CA . SER B 1 44 ? 2.119 -12.18 -11.633 1 96.81 44 SER B CA 1
ATOM 3205 C C . SER B 1 44 ? 1.881 -11.984 -10.141 1 96.81 44 SER B C 1
ATOM 3207 O O . SER B 1 44 ? 2.695 -11.359 -9.453 1 96.81 44 SER B O 1
ATOM 3209 N N . ALA B 1 45 ? 0.771 -12.445 -9.617 1 97.31 45 ALA B N 1
ATOM 3210 C CA . ALA B 1 45 ? 0.456 -12.312 -8.195 1 97.31 45 ALA B CA 1
ATOM 3211 C C . ALA B 1 45 ? 1.179 -13.375 -7.371 1 97.31 45 ALA B C 1
ATOM 3213 O O . ALA B 1 45 ? 1.298 -13.242 -6.152 1 97.31 45 ALA B O 1
ATOM 3214 N N . ALA B 1 46 ? 1.637 -14.391 -7.996 1 97.56 46 ALA B N 1
ATOM 3215 C CA . ALA B 1 46 ? 2.205 -15.555 -7.316 1 97.56 46 ALA B CA 1
ATOM 3216 C C . ALA B 1 46 ? 3.594 -15.242 -6.766 1 97.56 46 ALA B C 1
ATOM 3218 O O . ALA B 1 46 ? 4.324 -14.43 -7.336 1 97.56 46 ALA B O 1
ATOM 3219 N N . ALA B 1 47 ? 3.98 -16 -5.707 1 97 47 ALA B N 1
ATOM 3220 C CA . ALA B 1 47 ? 5.309 -15.867 -5.113 1 97 47 ALA B CA 1
ATOM 3221 C C . ALA B 1 47 ? 6.348 -16.641 -5.914 1 97 47 ALA B C 1
ATOM 3223 O O . ALA B 1 47 ? 7.547 -16.391 -5.805 1 97 47 ALA B O 1
ATOM 3224 N N . GLY B 1 48 ? 5.895 -17.625 -6.672 1 97.81 48 GLY B N 1
ATOM 3225 C CA . GLY B 1 48 ? 6.781 -18.312 -7.586 1 97.81 48 GLY B CA 1
ATOM 3226 C C . GLY B 1 48 ? 7.488 -19.5 -6.949 1 97.81 48 GLY B C 1
ATOM 3227 O O . GLY B 1 48 ? 8.492 -19.984 -7.469 1 97.81 48 GLY B O 1
ATOM 3228 N N . MET B 1 49 ? 6.961 -20 -5.824 1 97 49 MET B N 1
ATOM 3229 C CA . MET B 1 49 ? 7.57 -21.156 -5.152 1 97 49 MET B CA 1
ATOM 3230 C C . MET B 1 49 ? 7.355 -22.422 -5.957 1 97 49 MET B C 1
ATOM 3232 O O . MET B 1 49 ? 6.27 -22.656 -6.492 1 97 49 MET B O 1
ATOM 3236 N N . LEU B 1 50 ? 8.406 -23.094 -6.098 1 97.69 50 LEU B N 1
ATOM 3237 C CA . LEU B 1 50 ? 8.328 -24.438 -6.664 1 97.69 50 LEU B CA 1
ATOM 3238 C C . LEU B 1 50 ? 8.258 -25.484 -5.559 1 97.69 50 LEU B C 1
ATOM 3240 O O . LEU B 1 50 ? 9.141 -26.344 -5.449 1 97.69 50 LEU B O 1
ATOM 3244 N N . GLY B 1 51 ? 7.145 -25.406 -4.836 1 94.5 51 GLY B N 1
ATOM 3245 C CA . GLY B 1 51 ? 7.027 -26.109 -3.57 1 94.5 51 GLY B CA 1
ATOM 3246 C C . GLY B 1 51 ? 6.383 -27.469 -3.707 1 94.5 51 GLY B C 1
ATOM 3247 O O . GLY B 1 51 ? 5.379 -27.766 -3.057 1 94.5 51 GLY B O 1
ATOM 3248 N N . ALA B 1 52 ? 6.961 -28.391 -4.422 1 93.19 52 ALA B N 1
ATOM 3249 C CA . ALA B 1 52 ? 6.422 -29.734 -4.59 1 93.19 52 ALA B CA 1
ATOM 3250 C C . ALA B 1 52 ? 6.363 -30.469 -3.258 1 93.19 52 ALA B C 1
ATOM 3252 O O . ALA B 1 52 ? 5.422 -31.234 -3.002 1 93.19 52 ALA B O 1
ATOM 3253 N N . HIS B 1 53 ? 7.293 -30.266 -2.396 1 90.56 53 HIS B N 1
ATOM 3254 C CA . HIS B 1 53 ? 7.352 -30.938 -1.106 1 90.56 53 HIS B CA 1
ATOM 3255 C C . HIS B 1 53 ? 6.484 -30.234 -0.073 1 90.56 53 HIS B C 1
ATOM 3257 O O . HIS B 1 53 ? 5.684 -30.859 0.615 1 90.56 53 HIS B O 1
ATOM 3263 N N . ALA B 1 54 ? 6.574 -28.953 -0.08 1 84.19 54 ALA B N 1
ATOM 3264 C CA . ALA B 1 54 ? 5.961 -28.156 0.983 1 84.19 54 ALA B CA 1
ATOM 3265 C C . ALA B 1 54 ? 4.457 -28.016 0.771 1 84.19 54 ALA B C 1
ATOM 3267 O O . ALA B 1 54 ? 3.693 -27.922 1.734 1 84.19 54 ALA B O 1
ATOM 3268 N N . GLU B 1 55 ? 4.051 -28.078 -0.429 1 76.75 55 GLU B N 1
ATOM 3269 C CA . GLU B 1 55 ? 2.66 -27.75 -0.713 1 76.75 55 GLU B CA 1
ATOM 3270 C C . GLU B 1 55 ? 1.839 -29 -1.007 1 76.75 55 GLU B C 1
ATOM 3272 O O . GLU B 1 55 ? 0.612 -28.922 -1.107 1 76.75 55 GLU B O 1
ATOM 3277 N N . CYS B 1 56 ? 2.475 -30.125 -1.118 1 73.94 56 CYS B N 1
ATOM 3278 C CA . CYS B 1 56 ? 1.735 -31.359 -1.396 1 73.94 56 CYS B CA 1
ATOM 3279 C C . CYS B 1 56 ? 1.604 -32.219 -0.14 1 73.94 56 CYS B C 1
ATOM 3281 O O . CYS B 1 56 ? 2.607 -32.594 0.459 1 73.94 56 CYS B O 1
ATOM 3283 N N . GLU B 1 57 ? 0.491 -32.469 0.221 1 73.69 57 GLU B N 1
ATOM 3284 C CA . GLU B 1 57 ? 0.185 -33.094 1.508 1 73.69 57 GLU B CA 1
ATOM 3285 C C . GLU B 1 57 ? 0.176 -34.594 1.399 1 73.69 57 GLU B C 1
ATOM 3287 O O . GLU B 1 57 ? 0.4 -35.312 2.391 1 73.69 57 GLU B O 1
ATOM 3292 N N . GLU B 1 58 ? -0.106 -35.156 0.176 1 80.75 58 GLU B N 1
ATOM 3293 C CA . GLU B 1 58 ? -0.203 -36.594 -0.035 1 80.75 58 GLU B CA 1
ATOM 3294 C C . GLU B 1 58 ? 0.758 -37.062 -1.126 1 80.75 58 GLU B C 1
ATOM 3296 O O . GLU B 1 58 ? 1.068 -36.312 -2.049 1 80.75 58 GLU B O 1
ATOM 3301 N N . ARG B 1 59 ? 1.187 -38.25 -0.951 1 88.81 59 ARG B N 1
ATOM 3302 C CA . ARG B 1 59 ? 2.039 -38.875 -1.969 1 88.81 59 ARG B CA 1
ATOM 3303 C C . ARG B 1 59 ? 1.208 -39.625 -3.004 1 88.81 59 ARG B C 1
ATOM 3305 O O . ARG B 1 59 ? 1.156 -40.844 -2.992 1 88.81 59 ARG B O 1
ATOM 3312 N N . ASP B 1 60 ? 0.608 -38.906 -3.869 1 93.25 60 ASP B N 1
ATOM 3313 C CA . ASP B 1 60 ? -0.264 -39.406 -4.914 1 93.25 60 ASP B CA 1
ATOM 3314 C C . ASP B 1 60 ? 0.186 -38.938 -6.293 1 93.25 60 ASP B C 1
ATOM 3316 O O . ASP B 1 60 ? 1.327 -38.531 -6.469 1 93.25 60 ASP B O 1
ATOM 3320 N N . ALA B 1 61 ? -0.661 -39.188 -7.293 1 94.69 61 ALA B N 1
ATOM 3321 C CA . ALA B 1 61 ? -0.33 -38.844 -8.672 1 94.69 61 ALA B CA 1
ATOM 3322 C C . ALA B 1 61 ? -0.038 -37.344 -8.797 1 94.69 61 ALA B C 1
ATOM 3324 O O . ALA B 1 61 ? 0.808 -36.938 -9.594 1 94.69 61 ALA B O 1
ATOM 3325 N N . PHE B 1 62 ? -0.762 -36.594 -7.969 1 95.31 62 PHE B N 1
ATOM 3326 C CA . PHE B 1 62 ? -0.521 -35.156 -7.98 1 95.31 62 PHE B CA 1
ATOM 3327 C C . PHE B 1 62 ? 0.891 -34.844 -7.504 1 95.31 62 PHE B C 1
ATOM 3329 O O . PHE B 1 62 ? 1.593 -34.031 -8.109 1 95.31 62 PHE B O 1
ATOM 3336 N N . PHE B 1 63 ? 1.289 -35.438 -6.426 1 95.19 63 PHE B N 1
ATOM 3337 C CA . PHE B 1 63 ? 2.627 -35.25 -5.875 1 95.19 63 PHE B CA 1
ATOM 3338 C C . PHE B 1 63 ? 3.691 -35.656 -6.891 1 95.19 63 PHE B C 1
ATOM 3340 O O . PHE B 1 63 ? 4.668 -34.938 -7.09 1 95.19 63 PHE B O 1
ATOM 3347 N N . ASP B 1 64 ? 3.465 -36.812 -7.559 1 96.31 64 ASP B N 1
ATOM 3348 C CA . ASP B 1 64 ? 4.406 -37.281 -8.562 1 96.31 64 ASP B CA 1
ATOM 3349 C C . ASP B 1 64 ? 4.508 -36.281 -9.727 1 96.31 64 ASP B C 1
ATOM 3351 O O . ASP B 1 64 ? 5.602 -36.062 -10.242 1 96.31 64 ASP B O 1
ATOM 3355 N N . PHE B 1 65 ? 3.406 -35.812 -10.133 1 97.56 65 PHE B N 1
ATOM 3356 C CA . PHE B 1 65 ? 3.355 -34.812 -11.211 1 97.56 65 PHE B CA 1
ATOM 3357 C C . PHE B 1 65 ? 4.094 -33.562 -10.812 1 97.56 65 PHE B C 1
ATOM 3359 O O . PHE B 1 65 ? 4.844 -33 -11.617 1 97.56 65 PHE B O 1
ATOM 3366 N N . ALA B 1 66 ? 3.883 -33.125 -9.562 1 97.56 66 ALA B N 1
ATOM 3367 C CA . ALA B 1 66 ? 4.539 -31.938 -9.031 1 97.56 66 ALA B CA 1
ATOM 3368 C C . ALA B 1 66 ? 6.051 -32.125 -8.977 1 97.56 66 ALA B C 1
ATOM 3370 O O . ALA B 1 66 ? 6.809 -31.234 -9.391 1 97.56 66 ALA B O 1
ATOM 3371 N N . MET B 1 67 ? 6.457 -33.25 -8.555 1 96.5 67 MET B N 1
ATOM 3372 C CA . MET B 1 67 ? 7.883 -33.562 -8.484 1 96.5 67 MET B CA 1
ATOM 3373 C C . MET B 1 67 ? 8.5 -33.594 -9.883 1 96.5 67 MET B C 1
ATOM 3375 O O . MET B 1 67 ? 9.609 -33.062 -10.078 1 96.5 67 MET B O 1
ATOM 3379 N N . HIS B 1 68 ? 7.75 -34.156 -10.773 1 97.56 68 HIS B N 1
ATOM 3380 C CA . HIS B 1 68 ? 8.203 -34.219 -12.156 1 97.56 68 HIS B CA 1
ATOM 3381 C C . HIS B 1 68 ? 8.359 -32.812 -12.734 1 97.56 68 HIS B C 1
ATOM 3383 O O . HIS B 1 68 ? 9.383 -32.5 -13.359 1 97.56 68 HIS B O 1
ATOM 3389 N N . SER B 1 69 ? 7.383 -32 -12.484 1 98.38 69 SER B N 1
ATOM 3390 C CA . SER B 1 69 ? 7.418 -30.641 -12.984 1 98.38 69 SER B CA 1
ATOM 3391 C C . SER B 1 69 ? 8.578 -29.859 -12.375 1 98.38 69 SER B C 1
ATOM 3393 O O . SER B 1 69 ? 9.258 -29.109 -13.07 1 98.38 69 SER B O 1
ATOM 3395 N N . GLN B 1 70 ? 8.758 -30.016 -11.086 1 97.44 70 GLN B N 1
ATOM 3396 C CA . GLN B 1 70 ? 9.859 -29.359 -10.391 1 97.44 70 GLN B CA 1
ATOM 3397 C C . GLN B 1 70 ? 11.203 -29.719 -11.023 1 97.44 70 GLN B C 1
ATOM 3399 O O . GLN B 1 70 ? 12.055 -28.844 -11.211 1 97.44 70 GLN B O 1
ATOM 3404 N N . ARG B 1 71 ? 11.406 -30.953 -11.406 1 96.75 71 ARG B N 1
ATOM 3405 C CA . ARG B 1 71 ? 12.641 -31.406 -12.039 1 96.75 71 ARG B CA 1
ATOM 3406 C C . ARG B 1 71 ? 12.82 -30.781 -13.414 1 96.75 71 ARG B C 1
ATOM 3408 O O . ARG B 1 71 ? 13.945 -30.484 -13.836 1 96.75 71 ARG B O 1
ATOM 3415 N N . LEU B 1 72 ? 11.742 -30.562 -14.086 1 97.69 72 LEU B N 1
ATOM 3416 C CA . LEU B 1 72 ? 11.812 -29.969 -15.414 1 97.69 72 LEU B CA 1
ATOM 3417 C C . LEU B 1 72 ? 12.344 -28.531 -15.344 1 97.69 72 LEU B C 1
ATOM 3419 O O . LEU B 1 72 ? 12.938 -28.047 -16.312 1 97.69 72 LEU B O 1
ATOM 3423 N N . TYR B 1 73 ? 12.18 -27.906 -14.188 1 97.62 73 TYR B N 1
ATOM 3424 C CA . TYR B 1 73 ? 12.664 -26.531 -14.055 1 97.62 73 TYR B CA 1
ATOM 3425 C C . TYR B 1 73 ? 14.188 -26.484 -14.086 1 97.62 73 TYR B C 1
ATOM 3427 O O . TYR B 1 73 ? 14.773 -25.453 -14.391 1 97.62 73 TYR B O 1
ATOM 3435 N N . LYS B 1 74 ? 15 -27.516 -13.555 1 91.19 74 LYS B N 1
ATOM 3436 C CA . LYS B 1 74 ? 16.453 -27.562 -13.5 1 91.19 74 LYS B CA 1
ATOM 3437 C C . LYS B 1 74 ? 17.062 -27.344 -14.883 1 91.19 74 LYS B C 1
ATOM 3439 O O . LYS B 1 74 ? 18.078 -26.656 -15.016 1 91.19 74 LYS B O 1
ATOM 3444 N N . GLY B 1 75 ? 16.531 -27.359 -16.047 1 94.12 75 GLY B N 1
ATOM 3445 C CA . GLY B 1 75 ? 16.984 -27.141 -17.406 1 94.12 75 GLY B CA 1
ATOM 3446 C C . GLY B 1 75 ? 16.125 -26.156 -18.172 1 94.12 75 GLY B C 1
ATOM 3447 O O . GLY B 1 75 ? 16.578 -25.594 -19.172 1 94.12 75 GLY B O 1
ATOM 3448 N N . LEU B 1 76 ? 15.094 -25.922 -17.625 1 97.12 76 LEU B N 1
ATOM 3449 C CA . LEU B 1 76 ? 14.125 -25.078 -18.328 1 97.12 76 LEU B CA 1
ATOM 3450 C C . LEU B 1 76 ? 14.609 -23.641 -18.406 1 97.12 76 LEU B C 1
ATOM 3452 O O . LEU B 1 76 ? 14.438 -22.984 -19.438 1 97.12 76 LEU B O 1
ATOM 3456 N N . GLY B 1 77 ? 15.188 -23.141 -17.312 1 97 77 GLY B N 1
ATOM 3457 C CA . GLY B 1 77 ? 15.688 -21.781 -17.281 1 97 77 GLY B CA 1
ATOM 3458 C C . GLY B 1 77 ? 16.703 -21.484 -18.391 1 97 77 GLY B C 1
ATOM 3459 O O . GLY B 1 77 ? 16.594 -20.484 -19.078 1 97 77 GLY B O 1
ATOM 3460 N N . GLU B 1 78 ? 17.594 -22.359 -18.547 1 97.44 78 GLU B N 1
ATOM 3461 C CA . GLU B 1 78 ? 18.625 -22.219 -19.578 1 97.44 78 GLU B CA 1
ATOM 3462 C C . GLU B 1 78 ? 18.016 -22.312 -20.984 1 97.44 78 GLU B C 1
ATOM 3464 O O . GLU B 1 78 ? 18.375 -21.547 -21.875 1 97.44 78 GLU B O 1
ATOM 3469 N N . GLU B 1 79 ? 17.172 -23.266 -21.062 1 98.19 79 GLU B N 1
ATOM 3470 C CA . GLU B 1 79 ? 16.516 -23.469 -22.359 1 98.19 79 GLU B CA 1
ATOM 3471 C C . GLU B 1 79 ? 15.734 -22.234 -22.781 1 98.19 79 GLU B C 1
ATOM 3473 O O . GLU B 1 79 ? 15.867 -21.766 -23.906 1 98.19 79 GLU B O 1
ATOM 3478 N N . LEU B 1 80 ? 14.961 -21.719 -21.891 1 98.56 80 LEU B N 1
ATOM 3479 C CA . LEU B 1 80 ? 14.148 -20.531 -22.172 1 98.56 80 LEU B CA 1
ATOM 3480 C C . LEU B 1 80 ? 15.031 -19.312 -22.422 1 98.56 80 LEU B C 1
ATOM 3482 O O . LEU B 1 80 ? 14.742 -18.5 -23.297 1 98.56 80 LEU B O 1
ATOM 3486 N N . TYR B 1 81 ? 16.062 -19.234 -21.672 1 98.06 81 TYR B N 1
ATOM 3487 C CA . TYR B 1 81 ? 16.984 -18.109 -21.844 1 98.06 81 TYR B CA 1
ATOM 3488 C C . TYR B 1 81 ? 17.609 -18.141 -23.234 1 98.06 81 TYR B C 1
ATOM 3490 O O . TYR B 1 81 ? 17.75 -17.094 -23.875 1 98.06 81 TYR B O 1
ATOM 3498 N N . ALA B 1 82 ? 18 -19.234 -23.656 1 98.31 82 ALA B N 1
ATOM 3499 C CA . ALA B 1 82 ? 18.641 -19.391 -24.953 1 98.31 82 ALA B CA 1
ATOM 3500 C C . ALA B 1 82 ? 17.734 -18.906 -26.078 1 98.31 82 ALA B C 1
ATOM 3502 O O . ALA B 1 82 ? 18.203 -18.344 -27.078 1 98.31 82 ALA B O 1
ATOM 3503 N N . LEU B 1 83 ? 16.516 -19.125 -25.922 1 98.19 83 LEU B N 1
ATOM 3504 C CA . LEU B 1 83 ? 15.555 -18.797 -26.969 1 98.19 83 LEU B CA 1
ATOM 3505 C C . LEU B 1 83 ? 15.047 -17.359 -26.812 1 98.19 83 LEU B C 1
ATOM 3507 O O . LEU B 1 83 ? 14.875 -16.641 -27.812 1 98.19 83 LEU B O 1
ATOM 3511 N N . SER B 1 84 ? 14.867 -16.938 -25.562 1 98.06 84 SER B N 1
ATOM 3512 C CA . SER B 1 84 ? 14.094 -15.719 -25.328 1 98.06 84 SER B CA 1
ATOM 3513 C C . SER B 1 84 ? 14.984 -14.594 -24.828 1 98.06 84 SER B C 1
ATOM 3515 O O . SER B 1 84 ? 14.602 -13.422 -24.859 1 98.06 84 SER B O 1
ATOM 3517 N N . GLY B 1 85 ? 16.141 -14.891 -24.25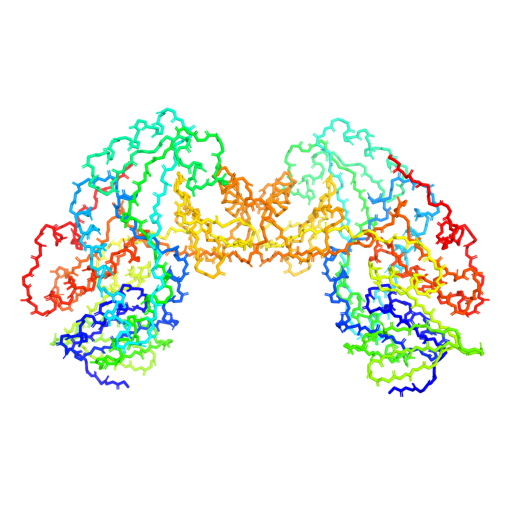 1 98 85 GLY B N 1
ATOM 3518 C CA . GLY B 1 85 ? 16.984 -13.906 -23.609 1 98 85 GLY B CA 1
ATOM 3519 C C . GLY B 1 85 ? 16.469 -13.484 -22.234 1 98 85 GLY B C 1
ATOM 3520 O O . GLY B 1 85 ? 17 -12.547 -21.641 1 98 85 GLY B O 1
ATOM 3521 N N . VAL B 1 86 ? 15.461 -14.133 -21.766 1 97.94 86 VAL B N 1
ATOM 3522 C CA . VAL B 1 86 ? 14.859 -13.734 -20.5 1 97.94 86 VAL B CA 1
ATOM 3523 C C . VAL B 1 86 ? 15.289 -14.711 -19.391 1 97.94 86 VAL B C 1
ATOM 3525 O O . VAL B 1 86 ? 15.102 -15.922 -19.531 1 97.94 86 VAL B O 1
ATOM 3528 N N . ASP B 1 87 ? 15.875 -14.195 -18.344 1 97.69 87 ASP B N 1
ATOM 3529 C CA . ASP B 1 87 ? 16.203 -14.977 -17.141 1 97.69 87 ASP B CA 1
ATOM 3530 C C . ASP B 1 87 ? 14.977 -15.141 -16.25 1 97.69 87 ASP B C 1
ATOM 3532 O O . ASP B 1 87 ? 14.328 -14.164 -15.883 1 97.69 87 ASP B O 1
ATOM 3536 N N . ILE B 1 88 ? 14.688 -16.375 -15.961 1 97.81 88 ILE B N 1
ATOM 3537 C CA . ILE B 1 88 ? 13.492 -16.625 -15.164 1 97.81 88 ILE B CA 1
ATOM 3538 C C . ILE B 1 88 ? 13.781 -16.328 -13.695 1 97.81 88 ILE B C 1
ATOM 3540 O O . ILE B 1 88 ? 12.891 -16.406 -12.852 1 97.81 88 ILE B O 1
ATOM 3544 N N . ARG B 1 89 ? 14.984 -16 -13.289 1 96.25 89 ARG B N 1
ATOM 3545 C CA . ARG B 1 89 ? 15.422 -15.523 -11.984 1 96.25 89 ARG B CA 1
ATOM 3546 C C . ARG B 1 89 ? 15.18 -16.578 -10.906 1 96.25 89 ARG B C 1
ATOM 3548 O O . ARG B 1 89 ? 14.594 -16.281 -9.859 1 96.25 89 ARG B O 1
ATOM 3555 N N . GLN B 1 90 ? 15.602 -17.75 -11.203 1 96.38 90 GLN B N 1
ATOM 3556 C CA . GLN B 1 90 ? 15.492 -18.844 -10.242 1 96.38 90 GLN B CA 1
ATOM 3557 C C . GLN B 1 90 ? 16.422 -18.625 -9.047 1 96.38 90 GLN B C 1
ATOM 3559 O O . GLN B 1 90 ? 17.562 -18.188 -9.219 1 96.38 90 GLN B O 1
ATOM 3564 N N . HIS B 1 91 ? 15.891 -18.797 -7.855 1 94.81 91 HIS B N 1
ATOM 3565 C CA . HIS B 1 91 ? 16.625 -18.719 -6.598 1 94.81 91 HIS B CA 1
ATOM 3566 C C . HIS B 1 91 ? 16.734 -20.094 -5.949 1 94.81 91 HIS B C 1
ATOM 3568 O O . HIS B 1 91 ? 15.734 -20.688 -5.566 1 94.81 91 HIS B O 1
ATOM 3574 N N . ASN B 1 92 ? 18.016 -20.547 -5.75 1 93.88 92 ASN B N 1
ATOM 3575 C CA . ASN B 1 92 ? 18.234 -21.906 -5.297 1 93.88 92 ASN B CA 1
ATOM 3576 C C . ASN B 1 92 ? 18.578 -21.969 -3.812 1 93.88 92 ASN B C 1
ATOM 3578 O O . ASN B 1 92 ? 19.406 -22.781 -3.387 1 93.88 92 ASN B O 1
ATOM 3582 N N . GLY B 1 93 ? 17.953 -21.141 -3.061 1 93.75 93 GLY B N 1
ATOM 3583 C CA . GLY B 1 93 ? 18.266 -21.078 -1.643 1 93.75 93 GLY B CA 1
ATOM 3584 C C . GLY B 1 93 ? 17.531 -22.125 -0.82 1 93.75 93 GLY B C 1
ATOM 3585 O O . GLY B 1 93 ? 17.906 -22.391 0.325 1 93.75 93 GLY B O 1
ATOM 3586 N N . GLY B 1 94 ? 16.531 -22.797 -1.426 1 97.19 94 GLY B N 1
ATOM 3587 C CA . GLY B 1 94 ? 15.711 -23.734 -0.671 1 97.19 94 GLY B CA 1
ATOM 3588 C C . GLY B 1 94 ? 14.695 -23.047 0.227 1 97.19 94 GLY B C 1
ATOM 3589 O O . GLY B 1 94 ? 14.461 -21.844 0.099 1 97.19 94 GLY B O 1
ATOM 3590 N N . MET B 1 95 ? 14.07 -23.891 1.102 1 97.69 95 MET B N 1
ATOM 3591 C CA . MET B 1 95 ? 12.992 -23.391 1.959 1 97.69 95 MET B CA 1
ATOM 3592 C C . MET B 1 95 ? 13.086 -24 3.354 1 97.69 95 MET B C 1
ATOM 3594 O O . MET B 1 95 ? 13.391 -25.188 3.5 1 97.69 95 MET B O 1
ATOM 3598 N N . PHE B 1 96 ? 12.938 -23.172 4.375 1 98.31 96 PHE B N 1
ATOM 3599 C CA . PHE B 1 96 ? 12.719 -23.641 5.734 1 98.31 96 PHE B CA 1
ATOM 3600 C C . PHE B 1 96 ? 11.234 -23.656 6.07 1 98.31 96 PHE B C 1
ATOM 3602 O O . PHE B 1 96 ? 10.586 -22.609 6.102 1 98.31 96 PHE B O 1
ATOM 3609 N N . LYS B 1 97 ? 10.68 -24.797 6.246 1 97.81 97 LYS B N 1
ATOM 3610 C CA . LYS B 1 97 ? 9.375 -24.922 6.891 1 97.81 97 LYS B CA 1
ATOM 3611 C C . LYS B 1 97 ? 9.508 -24.938 8.414 1 97.81 97 LYS B C 1
ATOM 3613 O O . LYS B 1 97 ? 9.984 -25.906 8.992 1 97.81 97 LYS B O 1
ATOM 3618 N N . LEU B 1 98 ? 9.023 -23.891 9.047 1 98.5 98 LEU B N 1
ATOM 3619 C CA . LEU B 1 98 ? 9.336 -23.625 10.445 1 98.5 98 LEU B CA 1
ATOM 3620 C C . LEU B 1 98 ? 8.359 -24.344 11.367 1 98.5 98 LEU B C 1
ATOM 3622 O O . LEU B 1 98 ? 7.176 -24.469 11.047 1 98.5 98 LEU B O 1
ATOM 3626 N N . ALA B 1 99 ? 8.875 -24.812 12.523 1 98.5 99 ALA B N 1
ATOM 3627 C CA . ALA B 1 99 ? 8.062 -25.406 13.586 1 98.5 99 ALA B CA 1
ATOM 3628 C C . ALA B 1 99 ? 8.008 -24.5 14.812 1 98.5 99 ALA B C 1
ATOM 3630 O O . ALA B 1 99 ? 9.047 -24.062 15.32 1 98.5 99 ALA B O 1
ATOM 3631 N N . PHE B 1 100 ? 6.781 -24.219 15.25 1 98.31 100 PHE B N 1
ATOM 3632 C CA . PHE B 1 100 ? 6.621 -23.344 16.406 1 98.31 100 PHE B CA 1
ATOM 3633 C C . PHE B 1 100 ? 6.039 -24.109 17.594 1 98.31 100 PHE B C 1
ATOM 3635 O O . PHE B 1 100 ? 5.773 -23.516 18.641 1 98.31 100 PHE B O 1
ATOM 3642 N N . SER B 1 101 ? 5.785 -25.359 17.453 1 98.19 101 SER B N 1
ATOM 3643 C CA . SER B 1 101 ? 5.266 -26.234 18.5 1 98.19 101 SER B CA 1
ATOM 3644 C C . SER B 1 101 ? 5.785 -27.656 18.344 1 98.19 101 SER B C 1
ATOM 3646 O O . SER B 1 101 ? 6.371 -28 17.312 1 98.19 101 SER B O 1
ATOM 3648 N N . GLU B 1 102 ? 5.559 -28.438 19.391 1 97.88 102 GLU B N 1
ATOM 3649 C CA . GLU B 1 102 ? 5.918 -29.844 19.312 1 97.88 102 GLU B CA 1
ATOM 3650 C C . GLU B 1 102 ? 5.082 -30.578 18.266 1 97.88 102 GLU B C 1
ATOM 3652 O O . GLU B 1 102 ? 5.57 -31.5 17.609 1 97.88 102 GLU B O 1
ATOM 3657 N N . GLU B 1 103 ? 3.912 -30.156 18.188 1 97.62 103 GLU B N 1
ATOM 3658 C CA . GLU B 1 103 ? 3.041 -30.719 17.156 1 97.62 103 GLU B CA 1
ATOM 3659 C C . GLU B 1 103 ? 3.57 -30.422 15.758 1 97.62 103 GLU B C 1
ATOM 3661 O O . GLU B 1 103 ? 3.543 -31.297 14.883 1 97.62 103 GLU B O 1
ATOM 3666 N N . ASP B 1 104 ? 4.047 -29.203 15.539 1 96.81 104 ASP B N 1
ATOM 3667 C CA . ASP B 1 104 ? 4.676 -28.859 14.266 1 96.81 104 ASP B CA 1
ATOM 3668 C C . ASP B 1 104 ? 5.859 -29.781 13.969 1 96.81 104 ASP B C 1
ATOM 3670 O O . ASP B 1 104 ? 6.012 -30.25 12.844 1 96.81 104 ASP B O 1
ATOM 3674 N N . VAL B 1 105 ? 6.676 -29.969 14.969 1 97.38 105 VAL B N 1
ATOM 3675 C CA . VAL B 1 105 ? 7.871 -30.797 14.805 1 97.38 105 VAL B CA 1
ATOM 3676 C C . VAL B 1 105 ? 7.48 -32.188 14.344 1 97.38 105 VAL B C 1
ATOM 3678 O O . VAL B 1 105 ? 8.055 -32.719 13.391 1 97.38 105 VAL B O 1
ATOM 3681 N N . LEU B 1 106 ? 6.516 -32.75 15.008 1 96.44 106 LEU B N 1
ATOM 3682 C CA . LEU B 1 106 ? 6.074 -34.094 14.68 1 96.44 106 LEU B CA 1
ATOM 3683 C C . LEU B 1 106 ? 5.57 -34.188 13.242 1 96.44 106 LEU B C 1
ATOM 3685 O O . LEU B 1 106 ? 5.879 -35.125 12.523 1 96.44 106 LEU B O 1
ATOM 3689 N N . GLN B 1 107 ? 4.844 -33.25 12.867 1 94 107 GLN B N 1
ATOM 3690 C CA . GLN B 1 107 ? 4.297 -33.219 11.516 1 94 107 GLN B CA 1
ATOM 3691 C C . GLN B 1 107 ? 5.406 -33.062 10.477 1 94 107 GLN B C 1
ATOM 3693 O O . GLN B 1 107 ? 5.406 -33.75 9.461 1 94 107 GLN B O 1
ATOM 3698 N N . LEU B 1 108 ? 6.34 -32.219 10.719 1 94.69 108 LEU B N 1
ATOM 3699 C CA . LEU B 1 108 ? 7.406 -31.922 9.766 1 94.69 108 LEU B CA 1
ATOM 3700 C C . LEU B 1 108 ? 8.359 -33.094 9.641 1 94.69 108 LEU B C 1
ATOM 3702 O O . LEU B 1 108 ? 8.898 -33.375 8.562 1 94.69 108 LEU B O 1
ATOM 3706 N N . ARG B 1 109 ? 8.539 -33.781 10.68 1 94.56 109 ARG B N 1
ATOM 3707 C CA . ARG B 1 109 ? 9.477 -34.906 10.688 1 94.56 109 ARG B CA 1
ATOM 3708 C C . ARG B 1 109 ? 8.961 -36.062 9.828 1 94.56 109 ARG B C 1
ATOM 3710 O O . ARG B 1 109 ? 9.727 -36.938 9.438 1 94.56 109 ARG B O 1
ATOM 3717 N N . GLN B 1 110 ? 7.699 -36.031 9.5 1 91.31 110 GLN B N 1
ATOM 3718 C CA . GLN B 1 110 ? 7.125 -37.031 8.617 1 91.31 110 GLN B CA 1
ATOM 3719 C C . GLN B 1 110 ? 7.715 -36.938 7.211 1 91.31 110 GLN B C 1
ATOM 3721 O O . GLN B 1 110 ? 7.598 -37.875 6.418 1 91.31 110 GLN B O 1
ATOM 3726 N N . MET B 1 111 ? 8.336 -35.875 6.887 1 90.62 111 MET B N 1
ATOM 3727 C CA . MET B 1 111 ? 8.891 -35.656 5.559 1 90.62 111 MET B CA 1
ATOM 3728 C C . MET B 1 111 ? 10.359 -36.094 5.508 1 90.62 111 MET B C 1
ATOM 3730 O O . MET B 1 111 ? 11.008 -35.969 4.469 1 90.62 111 MET B O 1
ATOM 3734 N N . ASP B 1 112 ? 10.867 -36.656 6.562 1 90.88 112 ASP B N 1
ATOM 3735 C CA . ASP B 1 112 ? 12.297 -36.938 6.684 1 90.88 112 ASP B CA 1
ATOM 3736 C C . ASP B 1 112 ? 12.734 -38 5.652 1 90.88 112 ASP B C 1
ATOM 3738 O O . ASP B 1 112 ? 13.922 -38.094 5.328 1 90.88 112 ASP B O 1
ATOM 3742 N N . ASP B 1 113 ? 11.836 -38.719 5.18 1 89.75 113 ASP B N 1
ATOM 3743 C CA . ASP B 1 113 ? 12.203 -39.781 4.266 1 89.75 113 ASP B CA 1
ATOM 3744 C C . ASP B 1 113 ? 12.336 -39.281 2.834 1 89.75 113 ASP B C 1
ATOM 3746 O O . ASP B 1 113 ? 12.812 -39.969 1.952 1 89.75 113 ASP B O 1
ATOM 3750 N N . LEU B 1 114 ? 11.984 -38.094 2.662 1 89.94 114 LEU B N 1
ATOM 3751 C CA . LEU B 1 114 ? 12.109 -37.5 1.331 1 89.94 114 LEU B CA 1
ATOM 3752 C C . LEU B 1 114 ? 13.539 -37.031 1.074 1 89.94 114 LEU B C 1
ATOM 3754 O O . LEU B 1 114 ? 14.164 -36.406 1.946 1 89.94 114 LEU B O 1
ATOM 3758 N N . ASP B 1 115 ? 14.133 -37.312 -0.057 1 87.5 115 ASP B N 1
ATOM 3759 C CA . ASP B 1 115 ? 15.539 -37.094 -0.373 1 87.5 115 ASP B CA 1
ATOM 3760 C C . ASP B 1 115 ? 15.922 -35.625 -0.21 1 87.5 115 ASP B C 1
ATOM 3762 O O . ASP B 1 115 ? 17.016 -35.312 0.278 1 87.5 115 ASP B O 1
ATOM 3766 N N . SER B 1 116 ? 15.148 -34.719 -0.526 1 92.94 116 SER B N 1
ATOM 3767 C CA . SER B 1 116 ? 15.523 -33.312 -0.541 1 92.94 116 SER B CA 1
ATOM 3768 C C . SER B 1 116 ? 15.141 -32.625 0.766 1 92.94 116 SER B C 1
ATOM 3770 O O . SER B 1 116 ? 15.227 -31.391 0.879 1 92.94 116 SER B O 1
ATOM 3772 N N . VAL B 1 117 ? 14.859 -33.469 1.86 1 95.88 117 VAL B N 1
ATOM 3773 C CA . VAL B 1 117 ? 14.375 -32.875 3.104 1 95.88 117 VAL B CA 1
ATOM 3774 C C . VAL B 1 117 ? 15.297 -33.25 4.258 1 95.88 117 VAL B C 1
ATOM 3776 O O . VAL B 1 117 ? 15.711 -34.406 4.363 1 95.88 117 VAL B O 1
ATOM 3779 N N . SER B 1 118 ? 15.688 -32.312 5.027 1 97.31 118 SER B N 1
ATOM 3780 C CA . SER B 1 118 ? 16.484 -32.531 6.223 1 97.31 118 SER B CA 1
ATOM 3781 C C . SER B 1 118 ? 15.977 -31.688 7.395 1 97.31 118 SER B C 1
ATOM 3783 O O . SER B 1 118 ? 15.578 -30.547 7.219 1 97.31 118 SER B O 1
ATOM 3785 N N . TRP B 1 119 ? 16.031 -32.281 8.516 1 97.81 119 TRP B N 1
ATOM 3786 C CA . TRP B 1 119 ? 15.641 -31.562 9.719 1 97.81 119 TRP B CA 1
ATOM 3787 C C . TRP B 1 119 ? 16.797 -30.719 10.242 1 97.81 119 TRP B C 1
ATOM 3789 O O . TRP B 1 119 ? 17.938 -31.156 10.266 1 97.81 119 TRP B O 1
ATOM 3799 N N . TYR B 1 120 ? 16.547 -29.484 10.633 1 98.38 120 TYR B N 1
ATOM 3800 C CA . TYR B 1 120 ? 17.469 -28.562 11.273 1 98.38 120 TYR B CA 1
ATOM 3801 C C . TYR B 1 120 ? 16.969 -28.172 12.656 1 98.38 120 TYR B C 1
ATOM 3803 O O . TYR B 1 120 ? 15.797 -27.844 12.828 1 98.38 120 TYR B O 1
ATOM 3811 N N . SER B 1 121 ? 17.875 -28.203 13.594 1 98.31 121 SER B N 1
ATOM 3812 C CA . SER B 1 121 ? 17.562 -27.672 14.906 1 98.31 121 SER B CA 1
ATOM 3813 C C . SER B 1 121 ? 17.422 -26.141 14.859 1 98.31 121 SER B C 1
ATOM 3815 O O . SER B 1 121 ? 17.766 -25.516 13.867 1 98.31 121 SER B O 1
ATOM 3817 N N . LYS B 1 122 ? 16.828 -25.656 15.969 1 98.31 122 LYS B N 1
ATOM 3818 C CA . LYS B 1 122 ? 16.719 -24.203 16.094 1 98.31 122 LYS B CA 1
ATOM 3819 C C . LYS B 1 122 ? 18.062 -23.531 15.852 1 98.31 122 LYS B C 1
ATOM 3821 O O . LYS B 1 122 ? 18.156 -22.578 15.086 1 98.31 122 LYS B O 1
ATOM 3826 N N . GLU B 1 123 ? 19.156 -24.016 16.469 1 98.44 123 GLU B N 1
ATOM 3827 C CA . GLU B 1 123 ? 20.484 -23.422 16.359 1 98.44 123 GLU B CA 1
ATOM 3828 C C . GLU B 1 123 ? 21 -23.469 14.93 1 98.44 123 GLU B C 1
ATOM 3830 O O . GLU B 1 123 ? 21.578 -22.484 14.453 1 98.44 123 GLU B O 1
ATOM 3835 N N . GLU B 1 124 ? 20.781 -24.531 14.289 1 98.44 124 GLU B N 1
ATOM 3836 C CA . GLU B 1 124 ? 21.219 -24.688 12.906 1 98.44 124 GLU B CA 1
ATOM 3837 C C . GLU B 1 124 ? 20.469 -23.734 11.977 1 98.44 124 GLU B C 1
ATOM 3839 O O . GLU B 1 124 ? 21.062 -23.172 11.055 1 98.44 124 GLU B O 1
ATOM 3844 N N . VAL B 1 125 ? 19.156 -23.625 12.164 1 98.44 125 VAL B N 1
ATOM 3845 C CA . VAL B 1 125 ? 18.359 -22.688 11.367 1 98.44 125 VAL B CA 1
ATOM 3846 C C . VAL B 1 125 ? 18.906 -21.266 11.539 1 98.44 125 VAL B C 1
ATOM 3848 O O . VAL B 1 125 ? 19.141 -20.562 10.555 1 98.44 125 VAL B O 1
ATOM 3851 N N . LEU B 1 126 ? 19.172 -20.844 12.789 1 97.81 126 LEU B N 1
ATOM 3852 C CA . LEU B 1 126 ? 19.578 -19.484 13.109 1 97.81 126 LEU B CA 1
ATOM 3853 C C . LEU B 1 126 ? 21 -19.219 12.617 1 97.81 126 LEU B C 1
ATOM 3855 O O . LEU B 1 126 ? 21.391 -18.078 12.398 1 97.81 126 LEU B O 1
ATOM 3859 N N . GLU B 1 127 ? 21.812 -20.281 12.477 1 97.25 127 GLU B N 1
ATOM 3860 C CA . GLU B 1 127 ? 23.125 -20.125 11.859 1 97.25 127 GLU B CA 1
ATOM 3861 C C . GLU B 1 127 ? 23 -19.734 10.391 1 97.25 127 GLU B C 1
ATOM 3863 O O . GLU B 1 127 ? 23.797 -18.922 9.891 1 97.25 127 GLU B O 1
ATOM 3868 N N . LYS B 1 128 ? 22.062 -20.281 9.719 1 96.25 128 LYS B N 1
ATOM 3869 C CA . LYS B 1 128 ? 21.875 -20.031 8.289 1 96.25 128 LYS B CA 1
ATOM 3870 C C . LYS B 1 128 ? 21.031 -18.766 8.062 1 96.25 128 LYS B C 1
ATOM 3872 O O . LYS B 1 128 ? 21.266 -18.031 7.109 1 96.25 128 LYS B O 1
ATOM 3877 N N . GLU B 1 129 ? 20.031 -18.594 8.875 1 97.06 129 GLU B N 1
ATOM 3878 C CA . GLU B 1 129 ? 19.141 -17.422 8.852 1 97.06 129 GLU B CA 1
ATOM 3879 C C . GLU B 1 129 ? 19.078 -16.766 10.227 1 97.06 129 GLU B C 1
ATOM 3881 O O . GLU B 1 129 ? 18.109 -16.938 10.961 1 97.06 129 GLU B O 1
ATOM 3886 N N . PRO B 1 130 ? 19.969 -15.883 10.5 1 95.75 130 PRO B N 1
ATOM 3887 C CA . PRO B 1 130 ? 20.141 -15.359 11.859 1 95.75 130 PRO B CA 1
ATOM 3888 C C . PRO B 1 130 ? 18.953 -14.508 12.32 1 95.75 130 PRO B C 1
ATOM 3890 O O . PRO B 1 130 ? 18.781 -14.289 13.516 1 95.75 130 PRO B O 1
ATOM 3893 N N . TYR B 1 131 ? 18.188 -14.031 11.398 1 94.81 131 TYR B N 1
ATOM 3894 C CA . TYR B 1 131 ? 17.109 -13.117 11.781 1 94.81 131 TYR B CA 1
ATOM 3895 C C . TYR B 1 131 ? 15.773 -13.828 11.812 1 94.81 131 TYR B C 1
ATOM 3897 O O . TYR B 1 131 ? 14.734 -13.211 12.07 1 94.81 131 TYR B O 1
ATOM 3905 N N . ALA B 1 132 ? 15.758 -15.109 11.523 1 97.25 132 ALA B N 1
ATOM 3906 C CA . ALA B 1 132 ? 14.547 -15.891 11.742 1 97.25 132 ALA B CA 1
ATOM 3907 C C . ALA B 1 132 ? 14.133 -15.867 13.211 1 97.25 132 ALA B C 1
ATOM 3909 O O . ALA B 1 132 ? 14.938 -15.531 14.078 1 97.25 132 ALA B O 1
ATOM 3910 N N . SER B 1 133 ? 12.898 -16.156 13.477 1 97.62 133 SER B N 1
ATOM 3911 C CA . SER B 1 133 ? 12.359 -16.094 14.828 1 97.62 133 SER B CA 1
ATOM 3912 C C . SER B 1 133 ? 13.117 -17.016 15.773 1 97.62 133 SER B C 1
ATOM 3914 O O . SER B 1 133 ? 13.406 -18.156 15.43 1 97.62 133 SER B O 1
ATOM 3916 N N . GLY B 1 134 ? 13.367 -16.5 16.984 1 97.44 134 GLY B N 1
ATOM 3917 C CA . GLY B 1 134 ? 13.984 -17.297 18.031 1 97.44 134 GLY B CA 1
ATOM 3918 C C . GLY B 1 134 ? 13 -18.234 18.719 1 97.44 134 GLY B C 1
ATOM 3919 O O . GLY B 1 134 ? 13.406 -19.094 19.516 1 97.44 134 GLY B O 1
ATOM 3920 N N . ASP B 1 135 ? 11.781 -18.156 18.391 1 98.06 135 ASP B N 1
ATOM 3921 C CA . ASP B 1 135 ? 10.758 -18.953 19.078 1 98.06 135 ASP B CA 1
ATOM 3922 C C . ASP B 1 135 ? 10.547 -20.297 18.375 1 98.06 135 ASP B C 1
ATOM 3924 O O . ASP B 1 135 ? 9.758 -21.125 18.828 1 98.06 135 ASP B O 1
ATOM 3928 N N . ILE B 1 136 ? 11.289 -20.531 17.297 1 98.56 136 ILE B N 1
ATOM 3929 C CA . ILE B 1 136 ? 11.102 -21.766 16.562 1 98.56 136 ILE B CA 1
ATOM 3930 C C . ILE B 1 136 ? 11.688 -22.938 17.344 1 98.56 136 ILE B C 1
ATOM 3932 O O . ILE B 1 136 ? 12.602 -22.75 18.156 1 98.56 136 ILE B O 1
ATOM 3936 N N . PHE B 1 137 ? 11.109 -24.125 17.062 1 98.5 137 PHE B N 1
ATOM 3937 C CA . PHE B 1 137 ? 11.633 -25.359 17.625 1 98.5 137 PHE B CA 1
ATOM 3938 C C . PHE B 1 137 ? 12.609 -26.016 16.656 1 98.5 137 PHE B C 1
ATOM 3940 O O . PHE B 1 137 ? 13.375 -26.906 17.047 1 98.5 137 PHE B O 1
ATOM 3947 N N . GLY B 1 138 ? 12.633 -25.688 15.484 1 98.5 138 GLY B N 1
ATOM 3948 C CA . GLY B 1 138 ? 13.391 -26.203 14.352 1 98.5 138 GLY B CA 1
ATOM 3949 C C . GLY B 1 138 ? 12.688 -26 13.023 1 98.5 138 GLY B C 1
ATOM 3950 O O . GLY B 1 138 ? 11.734 -25.219 12.93 1 98.5 138 GLY B O 1
ATOM 3951 N N . ALA B 1 139 ? 13.242 -26.609 11.977 1 98.5 139 ALA B N 1
ATOM 3952 C CA . ALA B 1 139 ? 12.625 -26.5 10.656 1 98.5 139 ALA B CA 1
ATOM 3953 C C . ALA B 1 139 ? 13.023 -27.672 9.766 1 98.5 139 ALA B C 1
ATOM 3955 O O . ALA B 1 139 ? 14.102 -28.25 9.93 1 98.5 139 ALA B O 1
ATOM 3956 N N . SER B 1 140 ? 12.102 -28.094 8.961 1 97.75 140 SER B N 1
ATOM 3957 C CA . SER B 1 140 ? 12.492 -28.938 7.828 1 97.75 140 SER B CA 1
ATOM 3958 C C . SER B 1 140 ? 13.078 -28.094 6.699 1 97.75 140 SER B C 1
ATOM 3960 O O . SER B 1 140 ? 12.445 -27.141 6.23 1 97.75 140 SER B O 1
ATOM 3962 N N . PHE B 1 141 ? 14.312 -28.406 6.375 1 98.06 141 PHE B N 1
ATOM 3963 C CA . PHE B 1 141 ? 14.922 -27.797 5.203 1 98.06 141 PHE B CA 1
ATOM 3964 C C . PHE B 1 141 ? 14.633 -28.609 3.947 1 98.06 141 PHE B C 1
ATOM 3966 O O . PHE B 1 141 ? 14.922 -29.797 3.898 1 98.06 141 PHE B O 1
ATOM 3973 N N . ILE B 1 142 ? 14.062 -27.906 2.967 1 97.5 142 ILE B N 1
ATOM 3974 C CA . ILE B 1 142 ? 13.758 -28.547 1.693 1 97.5 142 ILE B CA 1
ATOM 3975 C C . ILE B 1 142 ? 14.609 -27.938 0.586 1 97.5 142 ILE B C 1
ATOM 3977 O O . ILE B 1 142 ? 14.273 -26.875 0.053 1 97.5 142 ILE B O 1
ATOM 3981 N N . GLN B 1 143 ? 15.539 -28.641 0.137 1 96.75 143 GLN B N 1
ATOM 3982 C CA . GLN B 1 143 ? 16.562 -28.141 -0.765 1 96.75 143 GLN B CA 1
ATOM 3983 C C . GLN B 1 143 ? 15.992 -27.828 -2.143 1 96.75 143 GLN B C 1
ATOM 3985 O O . GLN B 1 143 ? 16.359 -26.828 -2.766 1 96.75 143 GLN B O 1
ATOM 3990 N N . ASP B 1 144 ? 15.062 -28.641 -2.568 1 96.06 144 ASP B N 1
ATOM 3991 C CA . ASP B 1 144 ? 14.602 -28.562 -3.949 1 96.06 144 ASP B CA 1
ATOM 3992 C C . ASP B 1 144 ? 13.398 -27.625 -4.074 1 96.06 144 ASP B C 1
ATOM 3994 O O . ASP B 1 144 ? 13 -27.266 -5.18 1 96.06 144 ASP B O 1
ATOM 3998 N N . ASP B 1 145 ? 12.797 -27.203 -2.934 1 97.19 145 ASP B N 1
ATOM 3999 C CA . ASP B 1 145 ? 11.719 -26.234 -2.971 1 97.19 145 ASP B CA 1
ATOM 4000 C C . ASP B 1 145 ? 12.266 -24.812 -3.09 1 97.19 145 ASP B C 1
ATOM 4002 O O . ASP B 1 145 ? 12.219 -24.047 -2.129 1 97.19 145 ASP B O 1
ATOM 4006 N N . VAL B 1 146 ? 12.625 -24.531 -4.297 1 97.5 146 VAL B N 1
ATOM 4007 C CA . VAL B 1 146 ? 13.18 -23.219 -4.625 1 97.5 146 VAL B CA 1
ATOM 4008 C C . VAL B 1 146 ? 12.094 -22.344 -5.23 1 97.5 146 VAL B C 1
ATOM 4010 O O . VAL B 1 146 ? 10.898 -22.609 -5.07 1 97.5 146 VAL B O 1
ATOM 4013 N N . HIS B 1 147 ? 12.531 -21.156 -5.758 1 97.75 147 HIS B N 1
ATOM 4014 C CA . HIS B 1 147 ? 11.508 -20.297 -6.344 1 97.75 147 HIS B CA 1
ATOM 4015 C C . HIS B 1 147 ? 12.047 -19.562 -7.57 1 97.75 147 HIS B C 1
ATOM 4017 O O . HIS B 1 147 ? 13.258 -19.562 -7.812 1 97.75 147 HIS B O 1
ATOM 4023 N N . VAL B 1 148 ? 11.125 -19.125 -8.367 1 98 148 VAL B N 1
ATOM 4024 C CA . VAL B 1 148 ? 11.359 -18.297 -9.547 1 98 148 VAL B CA 1
ATOM 4025 C C . VAL B 1 148 ? 10.562 -17 -9.438 1 98 148 VAL B C 1
ATOM 4027 O O . VAL B 1 148 ? 9.891 -16.766 -8.43 1 98 148 VAL B O 1
ATOM 4030 N N . GLU B 1 149 ? 10.773 -16.141 -10.391 1 97.69 149 GLU B N 1
ATOM 4031 C CA . GLU B 1 149 ? 9.891 -14.984 -10.492 1 97.69 149 GLU B CA 1
ATOM 4032 C C . GLU B 1 149 ? 8.859 -15.164 -11.602 1 97.69 149 GLU B C 1
ATOM 4034 O O . GLU B 1 149 ? 9.188 -15.039 -12.789 1 97.69 149 GLU B O 1
ATOM 4039 N N . PRO B 1 150 ? 7.652 -15.32 -11.211 1 97.94 150 PRO B N 1
ATOM 4040 C CA . PRO B 1 150 ? 6.609 -15.828 -12.109 1 97.94 150 PRO B CA 1
ATOM 4041 C C . PRO B 1 150 ? 6.457 -14.977 -13.367 1 97.94 150 PRO B C 1
ATOM 4043 O O . PRO B 1 150 ? 6.332 -15.516 -14.469 1 97.94 150 PRO B O 1
ATOM 4046 N N . TYR B 1 151 ? 6.469 -13.664 -13.172 1 95.62 151 TYR B N 1
ATOM 4047 C CA . TYR B 1 151 ? 6.324 -12.789 -14.328 1 95.62 151 TYR B CA 1
ATOM 4048 C C . TYR B 1 151 ? 7.398 -13.078 -15.367 1 95.62 151 TYR B C 1
ATOM 4050 O O . TYR B 1 151 ? 7.109 -13.141 -16.562 1 95.62 151 TYR B O 1
ATOM 4058 N N . PHE B 1 152 ? 8.562 -13.273 -14.984 1 97.56 152 PHE B N 1
ATOM 4059 C CA . PHE B 1 152 ? 9.672 -13.492 -15.906 1 97.56 152 PHE B CA 1
ATOM 4060 C C . PHE B 1 152 ? 9.609 -14.891 -16.516 1 97.56 152 PHE B C 1
ATOM 4062 O O . PHE B 1 152 ? 10 -15.086 -17.672 1 97.56 152 PHE B O 1
ATOM 4069 N N . VAL B 1 153 ? 9.148 -15.859 -15.734 1 98.62 153 VAL B N 1
ATOM 4070 C CA . VAL B 1 153 ? 8.961 -17.188 -16.312 1 98.62 153 VAL B CA 1
ATOM 4071 C C . VAL B 1 153 ? 7.941 -17.109 -17.453 1 98.62 153 VAL B C 1
ATOM 4073 O O . VAL B 1 153 ? 8.172 -17.656 -18.531 1 98.62 153 VAL B O 1
ATOM 4076 N N . CYS B 1 154 ? 6.852 -16.453 -17.141 1 98.75 154 CYS B N 1
ATOM 4077 C CA . CYS B 1 154 ? 5.812 -16.328 -18.156 1 98.75 154 CYS B CA 1
ATOM 4078 C C . CYS B 1 154 ? 6.332 -15.57 -19.375 1 98.75 154 CYS B C 1
ATOM 4080 O O . CYS B 1 154 ? 6.109 -15.992 -20.516 1 98.75 154 CYS B O 1
ATOM 4082 N N . LYS B 1 155 ? 7.035 -14.531 -19.109 1 98.5 155 LYS B N 1
ATOM 4083 C CA . LYS B 1 155 ? 7.629 -13.75 -20.188 1 98.5 155 LYS B CA 1
ATOM 4084 C C . LYS B 1 155 ? 8.586 -14.602 -21.031 1 98.5 155 LYS B C 1
ATOM 4086 O O . LYS B 1 155 ? 8.586 -14.508 -22.266 1 98.5 155 LYS B O 1
ATOM 4091 N N . ALA B 1 156 ? 9.352 -15.367 -20.375 1 98.81 156 ALA B N 1
ATOM 4092 C CA . ALA B 1 156 ? 10.289 -16.25 -21.062 1 98.81 156 ALA B CA 1
ATOM 4093 C C . ALA B 1 156 ? 9.555 -17.25 -21.953 1 98.81 156 ALA B C 1
ATOM 4095 O O . ALA B 1 156 ? 9.938 -17.469 -23.109 1 98.81 156 ALA B O 1
ATOM 4096 N N . TYR B 1 157 ? 8.523 -17.844 -21.438 1 98.94 157 TYR B N 1
ATOM 4097 C CA . TYR B 1 157 ? 7.723 -18.781 -22.203 1 98.94 157 TYR B CA 1
ATOM 4098 C C . TYR B 1 157 ? 7.145 -18.109 -23.453 1 98.94 157 TYR B C 1
ATOM 4100 O O . TYR B 1 157 ? 7.234 -18.641 -24.562 1 98.94 157 TYR B O 1
ATOM 4108 N N . VAL B 1 158 ? 6.551 -16.953 -23.219 1 98.88 158 VAL B N 1
ATOM 4109 C CA . VAL B 1 158 ? 5.863 -16.234 -24.297 1 98.88 158 VAL B CA 1
ATOM 4110 C C . VAL B 1 158 ? 6.859 -15.883 -25.406 1 98.88 158 VAL B C 1
ATOM 4112 O O . VAL B 1 158 ? 6.609 -16.156 -26.578 1 98.88 158 VAL B O 1
ATOM 4115 N N . LYS B 1 159 ? 7.953 -15.344 -25.031 1 98.75 159 LYS B N 1
ATOM 4116 C CA . LYS B 1 159 ? 8.961 -14.945 -26.016 1 98.75 159 LYS B CA 1
ATOM 4117 C C . LYS B 1 159 ? 9.547 -16.156 -26.719 1 98.75 159 LYS B C 1
ATOM 4119 O O . LYS B 1 159 ? 9.773 -16.125 -27.938 1 98.75 159 LYS B O 1
ATOM 4124 N N . ALA B 1 160 ? 9.836 -17.172 -25.984 1 98.88 160 ALA B N 1
ATOM 4125 C CA . ALA B 1 160 ? 10.367 -18.391 -26.578 1 98.88 160 ALA B CA 1
ATOM 4126 C C . ALA B 1 160 ? 9.375 -18.984 -27.594 1 98.88 160 ALA B C 1
ATOM 4128 O O . ALA B 1 160 ? 9.766 -19.406 -28.688 1 98.88 160 ALA B O 1
ATOM 4129 N N . ALA B 1 161 ? 8.102 -19.031 -27.172 1 98.88 161 ALA B N 1
ATOM 4130 C CA . ALA B 1 161 ? 7.07 -19.516 -28.078 1 98.88 161 ALA B CA 1
ATOM 4131 C C . ALA B 1 161 ? 7.039 -18.703 -29.359 1 98.88 161 ALA B C 1
ATOM 4133 O O . ALA B 1 161 ? 6.953 -19.266 -30.453 1 98.88 161 ALA B O 1
ATOM 4134 N N . LYS B 1 162 ? 7.137 -17.438 -29.172 1 98.62 162 LYS B N 1
ATOM 4135 C CA . LYS B 1 162 ? 7.141 -16.547 -30.328 1 98.62 162 LYS B CA 1
ATOM 4136 C C . LYS B 1 162 ? 8.336 -16.828 -31.234 1 98.62 162 LYS B C 1
ATOM 4138 O O . LYS B 1 162 ? 8.195 -16.859 -32.469 1 98.62 162 LYS B O 1
ATOM 4143 N N . MET B 1 163 ? 9.453 -17.031 -30.688 1 98.44 163 MET B N 1
ATOM 4144 C CA . MET B 1 163 ? 10.68 -17.297 -31.438 1 98.44 163 MET B CA 1
ATOM 4145 C C . MET B 1 163 ? 10.562 -18.609 -32.219 1 98.44 163 MET B C 1
ATOM 4147 O O . MET B 1 163 ? 11.18 -18.766 -33.281 1 98.44 163 MET B O 1
ATOM 4151 N N . LEU B 1 164 ? 9.742 -19.438 -31.734 1 98.62 164 LEU B N 1
ATOM 4152 C CA . LEU B 1 164 ? 9.578 -20.75 -32.375 1 98.62 164 LEU B CA 1
ATOM 4153 C C . LEU B 1 164 ? 8.406 -20.734 -33.344 1 98.62 164 LEU B C 1
ATOM 4155 O O . LEU B 1 164 ? 8.062 -21.766 -33.938 1 98.62 164 LEU B O 1
ATOM 4159 N N . GLY B 1 165 ? 7.738 -19.578 -33.469 1 98.12 165 GLY B N 1
ATOM 4160 C CA . GLY B 1 165 ? 6.777 -19.422 -34.562 1 98.12 165 GLY B CA 1
ATOM 4161 C C . GLY B 1 165 ? 5.352 -19.25 -34.062 1 98.12 165 GLY B C 1
ATOM 4162 O O . GLY B 1 165 ? 4.441 -19.016 -34.875 1 98.12 165 GLY B O 1
ATOM 4163 N N . ALA B 1 166 ? 5.137 -19.359 -32.781 1 98.62 166 ALA B N 1
ATOM 4164 C CA . ALA B 1 166 ? 3.787 -19.141 -32.25 1 98.62 166 ALA B CA 1
ATOM 4165 C C . ALA B 1 166 ? 3.371 -17.672 -32.406 1 98.62 166 ALA B C 1
ATOM 4167 O O . ALA B 1 166 ? 4.211 -16.766 -32.344 1 98.62 166 ALA B O 1
ATOM 4168 N N . GLU B 1 167 ? 2.1 -17.406 -32.594 1 98.44 167 GLU B N 1
ATOM 4169 C CA . GLU B 1 167 ? 1.549 -16.062 -32.625 1 98.44 167 GLU B CA 1
ATOM 4170 C C . GLU B 1 167 ? 0.87 -15.711 -31.312 1 98.44 167 GLU B C 1
ATOM 4172 O O . GLU B 1 167 ? 0.091 -16.516 -30.781 1 98.44 167 GLU B O 1
ATOM 4177 N N . ILE B 1 168 ? 1.239 -14.57 -30.797 1 98.5 168 ILE B N 1
ATOM 4178 C CA . ILE B 1 168 ? 0.75 -14.133 -29.5 1 98.5 168 ILE B CA 1
ATOM 4179 C C . ILE B 1 168 ? -0.182 -12.938 -29.672 1 98.5 168 ILE B C 1
ATOM 4181 O O . ILE B 1 168 ? 0.182 -11.945 -30.312 1 98.5 168 ILE B O 1
ATOM 4185 N N . PHE B 1 169 ? -1.4 -13 -29.094 1 98.06 169 PHE B N 1
ATOM 4186 C CA . PHE B 1 169 ? -2.373 -11.922 -29.203 1 98.06 169 PHE B CA 1
ATOM 4187 C C . PHE B 1 169 ? -2.822 -11.461 -27.828 1 98.06 169 PHE B C 1
ATOM 4189 O O . PHE B 1 169 ? -3.578 -12.164 -27.141 1 98.06 169 PHE B O 1
ATOM 4196 N N . GLU B 1 170 ? -2.389 -10.297 -27.391 1 97.75 170 GLU B N 1
ATOM 4197 C CA . GLU B 1 170 ? -2.877 -9.648 -26.188 1 97.75 170 GLU B CA 1
ATOM 4198 C C . GLU B 1 170 ? -4.133 -8.828 -26.469 1 97.75 170 GLU B C 1
ATOM 4200 O O . GLU B 1 170 ? -4.469 -8.578 -27.625 1 97.75 170 GLU B O 1
ATOM 4205 N N . HIS B 1 171 ? -4.816 -8.492 -25.344 1 97.31 171 HIS B N 1
ATOM 4206 C CA . HIS B 1 171 ? -6.039 -7.707 -25.438 1 97.31 171 HIS B CA 1
ATOM 4207 C C . HIS B 1 171 ? -7.008 -8.312 -26.453 1 97.31 171 HIS B C 1
ATOM 4209 O O . HIS B 1 171 ? -7.629 -7.586 -27.234 1 97.31 171 HIS B O 1
ATOM 4215 N N . THR B 1 172 ? -7.051 -9.625 -26.531 1 96.94 172 THR B N 1
ATOM 4216 C CA . THR B 1 172 ? -7.906 -10.383 -27.438 1 96.94 172 THR B CA 1
ATOM 4217 C C . THR B 1 172 ? -8.672 -11.469 -26.688 1 96.94 172 THR B C 1
ATOM 4219 O O . THR B 1 172 ? -8.281 -12.641 -26.719 1 96.94 172 THR B O 1
ATOM 4222 N N . PRO B 1 173 ? -9.75 -11.062 -26.078 1 97.19 173 PRO B N 1
ATOM 4223 C CA . PRO B 1 173 ? -10.555 -12.055 -25.375 1 97.19 173 PRO B CA 1
ATOM 4224 C C . PRO B 1 173 ? -11.242 -13.039 -26.312 1 97.19 173 PRO B C 1
ATOM 4226 O O . PRO B 1 173 ? -11.742 -12.633 -27.375 1 97.19 173 PRO B O 1
ATOM 4229 N N . VAL B 1 174 ? -11.195 -14.305 -26.031 1 97.88 174 VAL B N 1
ATOM 4230 C CA . VAL B 1 174 ? -12.016 -15.289 -26.734 1 97.88 174 VAL B CA 1
ATOM 4231 C C . VAL B 1 174 ? -13.414 -15.32 -26.109 1 97.88 174 VAL B C 1
ATOM 4233 O O . VAL B 1 174 ? -13.57 -15.5 -24.906 1 97.88 174 VAL B O 1
ATOM 4236 N N . LEU B 1 175 ? -14.344 -15.18 -26.969 1 96.25 175 LEU B N 1
ATOM 4237 C CA . LEU B 1 175 ? -15.711 -15.055 -26.484 1 96.25 175 LEU B CA 1
ATOM 4238 C C . LEU B 1 175 ? -16.422 -16.406 -26.516 1 96.25 175 LEU B C 1
ATOM 4240 O O . LEU B 1 175 ? -17.281 -16.672 -25.672 1 96.25 175 LEU B O 1
ATOM 4244 N N . HIS B 1 176 ? -16.078 -17.156 -27.562 1 95.12 176 HIS B N 1
ATOM 4245 C CA . HIS B 1 176 ? -16.797 -18.406 -27.766 1 95.12 176 HIS B CA 1
ATOM 4246 C C . HIS B 1 176 ? -15.953 -19.422 -28.531 1 95.12 176 HIS B C 1
ATOM 4248 O O . HIS B 1 176 ? -15.148 -19.047 -29.375 1 95.12 176 HIS B O 1
ATOM 4254 N N . VAL B 1 177 ? -16.172 -20.656 -28.094 1 96.25 177 VAL B N 1
ATOM 4255 C CA . VAL B 1 177 ? -15.625 -21.797 -28.812 1 96.25 177 VAL B CA 1
ATOM 4256 C C . VAL B 1 177 ? -16.75 -22.719 -29.25 1 96.25 177 VAL B C 1
ATOM 4258 O O . VAL B 1 177 ? -17.594 -23.125 -28.438 1 96.25 177 VAL B O 1
ATOM 4261 N N . GLU B 1 178 ? -16.812 -23 -30.516 1 93.06 178 GLU B N 1
ATOM 4262 C CA . GLU B 1 178 ? -17.875 -23.859 -31.062 1 93.06 178 GLU B CA 1
ATOM 4263 C C . GLU B 1 178 ? -17.297 -25 -31.875 1 93.06 178 GLU B C 1
ATOM 4265 O O . GLU B 1 178 ? -16.297 -24.828 -32.562 1 93.06 178 GLU B O 1
ATOM 4270 N N . ARG B 1 179 ? -18.062 -26.109 -31.719 1 89.44 179 ARG B N 1
ATOM 4271 C CA . ARG B 1 179 ? -17.766 -27.25 -32.562 1 89.44 179 ARG B CA 1
ATOM 4272 C C . ARG B 1 179 ? -18.391 -27.078 -33.938 1 89.44 179 ARG B C 1
ATOM 4274 O O . ARG B 1 179 ? -19.594 -26.859 -34.062 1 89.44 179 ARG B O 1
ATOM 4281 N N . ASP B 1 180 ? -17.562 -26.812 -34.906 1 82 180 ASP B N 1
ATOM 4282 C CA . ASP B 1 180 ? -18.062 -26.594 -36.25 1 82 180 ASP B CA 1
ATOM 4283 C C . ASP B 1 180 ? -17.516 -27.625 -37.219 1 82 180 ASP B C 1
ATOM 4285 O O . ASP B 1 180 ? -16.547 -27.359 -37.938 1 82 180 ASP B O 1
ATOM 4289 N N . GLY B 1 181 ? -18.188 -28.812 -37.406 1 85.12 181 GLY B N 1
ATOM 4290 C CA . GLY B 1 181 ? -17.734 -29.828 -38.344 1 85.12 181 GLY B CA 1
ATOM 4291 C C . GLY B 1 181 ? -16.359 -30.375 -38.031 1 85.12 181 GLY B C 1
ATOM 4292 O O . GLY B 1 181 ? -16.109 -30.812 -36.906 1 85.12 181 GLY B O 1
ATOM 4293 N N . GLU B 1 182 ? -15.352 -30.109 -39.031 1 88.38 182 GLU B N 1
ATOM 4294 C CA . GLU B 1 182 ? -14.023 -30.719 -38.938 1 88.38 182 GLU B CA 1
ATOM 4295 C C . GLU B 1 182 ? -13.078 -29.828 -38.125 1 88.38 182 GLU B C 1
ATOM 4297 O O . GLU B 1 182 ? -12.047 -30.281 -37.656 1 88.38 182 GLU B O 1
ATOM 4302 N N . ALA B 1 183 ? -13.484 -28.594 -37.938 1 91.38 183 ALA B N 1
ATOM 4303 C CA . ALA B 1 183 ? -12.633 -27.672 -37.188 1 91.38 183 ALA B CA 1
ATOM 4304 C C . ALA B 1 183 ? -13.414 -27 -36.062 1 91.38 183 ALA B C 1
ATOM 4306 O O . ALA B 1 183 ? -14.641 -27.094 -36 1 91.38 183 ALA B O 1
ATOM 4307 N N . LEU B 1 184 ? -12.648 -26.484 -35.094 1 96.62 184 LEU B N 1
ATOM 4308 C CA . LEU B 1 184 ? -13.227 -25.703 -34.031 1 96.62 184 LEU B CA 1
ATOM 4309 C C . LEU B 1 184 ? -13.273 -24.219 -34.375 1 96.62 184 LEU B C 1
ATOM 4311 O O . LEU B 1 184 ? -12.336 -23.703 -35 1 96.62 184 LEU B O 1
ATOM 4315 N N . PHE B 1 185 ? -14.406 -23.672 -34.062 1 96.12 185 PHE B N 1
ATOM 4316 C CA . PHE B 1 185 ? -14.625 -22.25 -34.375 1 96.12 185 PHE B CA 1
ATOM 4317 C C . PHE B 1 185 ? -14.422 -21.406 -33.125 1 96.12 185 PHE B C 1
ATOM 4319 O O . PHE B 1 185 ? -15.031 -21.672 -32.062 1 96.12 185 PHE B O 1
ATOM 4326 N N . ILE B 1 186 ? -13.5 -20.375 -33.188 1 96.81 186 ILE B N 1
ATOM 4327 C CA . ILE B 1 186 ? -13.18 -19.5 -32.062 1 96.81 186 ILE B CA 1
ATOM 4328 C C . ILE B 1 186 ? -13.578 -18.062 -32.406 1 96.81 186 ILE B C 1
ATOM 4330 O O . ILE B 1 186 ? -13.094 -17.5 -33.375 1 96.81 186 ILE B O 1
ATOM 4334 N N . LYS B 1 187 ? -14.383 -17.5 -31.609 1 96.06 187 LYS B N 1
ATOM 4335 C CA . LYS B 1 187 ? -14.867 -16.125 -31.812 1 96.06 187 LYS B CA 1
ATOM 4336 C C . LYS B 1 187 ? -14.109 -15.141 -30.938 1 96.06 187 LYS B C 1
ATOM 4338 O O . LYS B 1 187 ? -14 -15.328 -29.734 1 96.06 187 LYS B O 1
ATOM 4343 N N . THR B 1 188 ? -13.508 -14.125 -31.562 1 95.44 188 THR B N 1
ATOM 4344 C CA . THR B 1 188 ? -12.898 -13 -30.859 1 95.44 188 THR B CA 1
ATOM 4345 C C . THR B 1 188 ? -13.375 -11.68 -31.453 1 95.44 188 THR B C 1
ATOM 4347 O O . THR B 1 188 ? -13.828 -11.633 -32.594 1 95.44 188 THR B O 1
ATOM 4350 N N . PRO B 1 189 ? -13.32 -10.602 -30.672 1 91.62 189 PRO B N 1
ATOM 4351 C CA . PRO B 1 189 ? -13.695 -9.305 -31.219 1 91.62 189 PRO B CA 1
ATOM 4352 C C . PRO B 1 189 ? -12.797 -8.859 -32.375 1 91.62 189 PRO B C 1
ATOM 4354 O O . PRO B 1 189 ? -13.203 -8.047 -33.219 1 91.62 189 PRO B O 1
ATOM 4357 N N . SER B 1 190 ? -11.664 -9.375 -32.438 1 90.44 190 SER B N 1
ATOM 4358 C CA . SER B 1 190 ? -10.695 -8.961 -33.438 1 90.44 190 SER B CA 1
ATOM 4359 C C . SER B 1 190 ? -10.797 -9.836 -34.688 1 90.44 190 SER B C 1
ATOM 4361 O O . SER B 1 190 ? -10.055 -9.633 -35.656 1 90.44 190 SER B O 1
ATOM 4363 N N . GLY B 1 191 ? -11.758 -10.789 -34.688 1 92.88 191 GLY B N 1
ATOM 4364 C CA . GLY B 1 191 ? -11.922 -11.703 -35.812 1 92.88 191 GLY B CA 1
ATOM 4365 C C . GLY B 1 191 ? -12.07 -13.148 -35.375 1 92.88 191 GLY B C 1
ATOM 4366 O O . GLY B 1 191 ? -11.586 -13.539 -34.312 1 92.88 191 GLY B O 1
ATOM 4367 N N . ASP B 1 192 ? -12.641 -13.875 -36.25 1 93.38 192 ASP B N 1
ATOM 4368 C CA . ASP B 1 192 ? -12.867 -15.297 -35.969 1 93.38 192 ASP B CA 1
ATOM 4369 C C . ASP B 1 192 ? -11.727 -16.141 -36.531 1 93.38 192 ASP B C 1
ATOM 4371 O O . ASP B 1 192 ? -11.125 -15.805 -37.562 1 93.38 192 ASP B O 1
ATOM 4375 N N . VAL B 1 193 ? -11.477 -17.234 -35.781 1 95.75 193 VAL B N 1
ATOM 4376 C CA . VAL B 1 193 ? -10.414 -18.141 -36.219 1 95.75 193 VAL B CA 1
ATOM 4377 C C . VAL B 1 193 ? -10.898 -19.578 -36.094 1 95.75 193 VAL B C 1
ATOM 4379 O O . VAL B 1 193 ? -11.836 -19.875 -35.375 1 95.75 193 VAL B O 1
ATOM 4382 N N . TRP B 1 194 ? -10.305 -20.375 -36.938 1 96.75 194 TRP B N 1
ATOM 4383 C CA . TRP B 1 194 ? -10.531 -21.812 -36.844 1 96.75 194 TRP B CA 1
ATOM 4384 C C . TRP B 1 194 ? -9.297 -22.547 -36.344 1 96.75 194 TRP B C 1
ATOM 4386 O O . TRP B 1 194 ? -8.172 -22.062 -36.5 1 96.75 194 TRP B O 1
ATOM 4396 N N . ALA B 1 195 ? -9.492 -23.703 -35.688 1 97.81 195 ALA B N 1
ATOM 4397 C CA . ALA B 1 195 ? -8.352 -24.453 -35.188 1 97.81 195 ALA B CA 1
ATOM 4398 C C . ALA B 1 195 ? -8.641 -25.953 -35.156 1 97.81 195 ALA B C 1
ATOM 4400 O O . ALA B 1 195 ? -9.797 -26.359 -35.062 1 97.81 195 ALA B O 1
ATOM 4401 N N . ASN B 1 196 ? -7.578 -26.734 -35.344 1 97.88 196 ASN B N 1
ATOM 4402 C CA . ASN B 1 196 ? -7.707 -28.188 -35.188 1 97.88 196 ASN B CA 1
ATOM 4403 C C . ASN B 1 196 ? -7.902 -28.562 -33.719 1 97.88 196 ASN B C 1
ATOM 4405 O O . ASN B 1 196 ? -8.625 -29.516 -33.406 1 97.88 196 ASN B O 1
ATOM 4409 N N . HIS B 1 197 ? -7.227 -27.891 -32.812 1 98.25 197 HIS B N 1
ATOM 4410 C CA . HIS B 1 197 ? -7.312 -28.109 -31.391 1 98.25 197 HIS B CA 1
ATOM 4411 C C . HIS B 1 197 ? -7.465 -26.781 -30.641 1 98.25 197 HIS B C 1
ATOM 4413 O O . HIS B 1 197 ? -6.922 -25.75 -31.062 1 98.25 197 HIS B O 1
ATOM 4419 N N . VAL B 1 198 ? -8.188 -26.828 -29.578 1 98.5 198 VAL B N 1
ATOM 4420 C CA . VAL B 1 198 ? -8.305 -25.703 -28.672 1 98.5 198 VAL B CA 1
ATOM 4421 C C . VAL B 1 198 ? -7.941 -26.141 -27.25 1 98.5 198 VAL B C 1
ATOM 4423 O O . VAL B 1 198 ? -8.375 -27.203 -26.797 1 98.5 198 VAL B O 1
ATOM 4426 N N . VAL B 1 199 ? -7.07 -25.375 -26.609 1 98.81 199 VAL B N 1
ATOM 4427 C CA . VAL B 1 199 ? -6.734 -25.609 -25.203 1 98.81 199 VAL B CA 1
ATOM 4428 C C . VAL B 1 199 ? -7.219 -24.453 -24.344 1 98.81 199 VAL B C 1
ATOM 4430 O O . VAL B 1 199 ? -6.812 -23.297 -24.547 1 98.81 199 VAL B O 1
ATOM 4433 N N . VAL B 1 200 ? -8.078 -24.734 -23.391 1 98.44 200 VAL B N 1
ATOM 4434 C CA . VAL B 1 200 ? -8.555 -23.719 -22.453 1 98.44 200 VAL B CA 1
ATOM 4435 C C . VAL B 1 200 ? -7.645 -23.688 -21.219 1 98.44 200 VAL B C 1
ATOM 4437 O O . VAL B 1 200 ? -7.586 -24.656 -20.469 1 98.44 200 VAL B O 1
ATOM 4440 N N . ALA B 1 201 ? -6.941 -22.641 -21.031 1 98.62 201 ALA B N 1
ATOM 4441 C CA . ALA B 1 201 ? -6.023 -22.422 -19.906 1 98.62 201 ALA B CA 1
ATOM 4442 C C . ALA B 1 201 ? -6.23 -21.047 -19.281 1 98.62 201 ALA B C 1
ATOM 4444 O O . ALA B 1 201 ? -5.262 -20.344 -18.984 1 98.62 201 ALA B O 1
ATOM 4445 N N .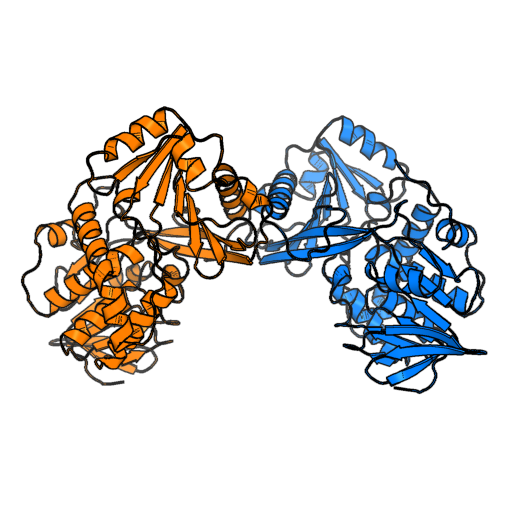 SER B 1 202 ? -7.445 -20.656 -19 1 97.06 202 SER B N 1
ATOM 4446 C CA . SER B 1 202 ? -7.789 -19.297 -18.594 1 97.06 202 SER B CA 1
ATOM 4447 C C . SER B 1 202 ? -7.969 -19.203 -17.078 1 97.06 202 SER B C 1
ATOM 4449 O O . SER B 1 202 ? -8.773 -18.422 -16.594 1 97.06 202 SER B O 1
ATOM 4451 N N . GLY B 1 203 ? -7.262 -20.062 -16.344 1 95.44 203 GLY B N 1
ATOM 4452 C CA . GLY B 1 203 ? -7.293 -19.984 -14.891 1 95.44 203 GLY B CA 1
ATOM 4453 C C . GLY B 1 203 ? -8.695 -20.062 -14.32 1 95.44 203 GLY B C 1
ATOM 4454 O O . GLY B 1 203 ? -9.461 -20.969 -14.672 1 95.44 203 GLY B O 1
ATOM 4455 N N . VAL B 1 204 ? -8.992 -19.156 -13.43 1 94.81 204 VAL B N 1
ATOM 4456 C CA . VAL B 1 204 ? -10.258 -19.188 -12.703 1 94.81 204 VAL B CA 1
ATOM 4457 C C . VAL B 1 204 ? -11.398 -18.844 -13.656 1 94.81 204 VAL B C 1
ATOM 4459 O O . VAL B 1 204 ? -12.547 -19.219 -13.422 1 94.81 204 VAL B O 1
ATOM 4462 N N . TRP B 1 205 ? -11.109 -18.312 -14.781 1 92.94 205 TRP B N 1
ATOM 4463 C CA . TRP B 1 205 ? -12.125 -17.922 -15.742 1 92.94 205 TRP B CA 1
ATOM 4464 C C . TRP B 1 205 ? -12.453 -19.062 -16.703 1 92.94 205 TRP B C 1
ATOM 4466 O O . TRP B 1 205 ? -13.312 -18.906 -17.578 1 92.94 205 TRP B O 1
ATOM 4476 N N . SER B 1 206 ? -11.828 -20.156 -16.531 1 95.31 206 SER B N 1
ATOM 4477 C CA . SER B 1 206 ? -12.039 -21.312 -17.406 1 95.31 206 SER B CA 1
ATOM 4478 C C . SER B 1 206 ? -13.453 -21.844 -17.266 1 95.31 206 SER B C 1
ATOM 4480 O O . SER B 1 206 ? -13.945 -22.562 -18.141 1 95.31 206 SER B O 1
ATOM 4482 N N . GLY B 1 207 ? -14.117 -21.484 -16.172 1 91.81 207 GLY B N 1
ATOM 4483 C CA . GLY B 1 207 ? -15.461 -21.984 -15.914 1 91.81 207 GLY B CA 1
ATOM 4484 C C . GLY B 1 207 ? -16.438 -21.656 -17.031 1 91.81 207 GLY B C 1
ATOM 4485 O O . GLY B 1 207 ? -17.297 -22.484 -17.359 1 91.81 207 GLY B O 1
ATOM 4486 N N . MET B 1 208 ? -16.266 -20.547 -17.578 1 91.94 208 MET B N 1
ATOM 4487 C CA . MET B 1 208 ? -17.172 -20.125 -18.641 1 91.94 208 MET B CA 1
ATOM 4488 C C . MET B 1 208 ? -17.031 -21.047 -19.859 1 91.94 208 MET B C 1
ATOM 4490 O O . MET B 1 208 ? -18.031 -21.391 -20.5 1 91.94 208 MET B O 1
ATOM 4494 N N . PHE B 1 209 ? -15.883 -21.469 -20.172 1 94.5 209 PHE B N 1
ATOM 4495 C CA . PHE B 1 209 ? -15.656 -22.328 -21.328 1 94.5 209 PHE B CA 1
ATOM 4496 C C . PHE B 1 209 ? -16.125 -23.75 -21.031 1 94.5 209 PHE B C 1
ATOM 4498 O O . PHE B 1 209 ? -16.625 -24.453 -21.922 1 94.5 209 PHE B O 1
ATOM 4505 N N . PHE B 1 210 ? -15.906 -24.141 -19.75 1 93.19 210 PHE B N 1
ATOM 4506 C CA . PHE B 1 210 ? -16.469 -25.422 -19.359 1 93.19 210 PHE B CA 1
ATOM 4507 C C . PHE B 1 210 ? -17.969 -25.469 -19.609 1 93.19 210 PHE B C 1
ATOM 4509 O O . PHE B 1 210 ? -18.453 -26.359 -20.297 1 93.19 210 PHE B O 1
ATOM 4516 N N . LYS B 1 211 ? -18.594 -24.453 -19.172 1 92.25 211 LYS B N 1
ATOM 4517 C CA . LYS B 1 211 ? -20.047 -24.375 -19.312 1 92.25 211 LYS B CA 1
ATOM 4518 C C . LYS B 1 211 ? -20.453 -24.312 -20.781 1 92.25 211 LYS B C 1
ATOM 4520 O O . LYS B 1 211 ? -21.344 -25.031 -21.219 1 92.25 211 LYS B O 1
ATOM 4525 N N . GLN B 1 212 ? -19.812 -23.5 -21.516 1 93 212 GLN B N 1
ATOM 4526 C CA . GLN B 1 212 ? -20.094 -23.359 -22.938 1 93 212 GLN B CA 1
ATOM 4527 C C . GLN B 1 212 ? -19.953 -24.688 -23.672 1 93 212 GLN B C 1
ATOM 4529 O O . GLN B 1 212 ? -20.656 -24.938 -24.656 1 93 212 GLN B O 1
ATOM 4534 N N . LEU B 1 213 ? -19.094 -25.516 -23.219 1 93.88 213 LEU B N 1
ATOM 4535 C CA . LEU B 1 213 ? -18.766 -26.75 -23.938 1 93.88 213 LEU B CA 1
ATOM 4536 C C . LEU B 1 213 ? -19.438 -27.953 -23.281 1 93.88 213 LEU B C 1
ATOM 4538 O O . LEU B 1 213 ? -19 -29.094 -23.469 1 93.88 213 LEU B O 1
ATOM 4542 N N . GLY B 1 214 ? -20.375 -27.672 -22.391 1 92.19 214 GLY B N 1
ATOM 4543 C CA . GLY B 1 214 ? -21.266 -28.703 -21.891 1 92.19 214 GLY B CA 1
ATOM 4544 C C . GLY B 1 214 ? -20.766 -29.391 -20.641 1 92.19 214 GLY B C 1
ATOM 4545 O O . GLY B 1 214 ? -21.156 -30.516 -20.328 1 92.19 214 GLY B O 1
ATOM 4546 N N . LEU B 1 215 ? -19.812 -28.797 -20.016 1 92.69 215 LEU B N 1
ATOM 4547 C CA . LEU B 1 215 ? -19.25 -29.344 -18.781 1 92.69 215 LEU B CA 1
ATOM 4548 C C . LEU B 1 215 ? -19.719 -28.531 -17.562 1 92.69 215 LEU B C 1
ATOM 4550 O O . LEU B 1 215 ? -19.969 -27.328 -17.672 1 92.69 215 LEU B O 1
ATOM 4554 N N . ASN B 1 216 ? -19.859 -29.141 -16.391 1 87.19 216 ASN B N 1
ATOM 4555 C CA . ASN B 1 216 ? -20.422 -28.5 -15.211 1 87.19 216 ASN B CA 1
ATOM 4556 C C . ASN B 1 216 ? -19.359 -28.297 -14.125 1 87.19 216 ASN B C 1
ATOM 4558 O O . ASN B 1 216 ? -19.703 -28.062 -12.969 1 87.19 216 ASN B O 1
ATOM 4562 N N . ASN B 1 217 ? -18.172 -28.484 -14.469 1 88.19 217 ASN B N 1
ATOM 4563 C CA . ASN B 1 217 ? -17.125 -28.25 -13.484 1 88.19 217 ASN B CA 1
ATOM 4564 C C . ASN B 1 217 ? -17.109 -26.797 -13.023 1 88.19 217 ASN B C 1
ATOM 4566 O O . ASN B 1 217 ? -17.344 -25.875 -13.82 1 88.19 217 ASN B O 1
ATOM 4570 N N . ALA B 1 218 ? -17.031 -26.625 -11.727 1 83.12 218 ALA B N 1
ATOM 4571 C CA . ALA B 1 218 ? -17.016 -25.266 -11.18 1 83.12 218 ALA B CA 1
ATOM 4572 C C . ALA B 1 218 ? -15.633 -24.891 -10.68 1 83.12 218 ALA B C 1
ATOM 4574 O O . ALA B 1 218 ? -14.906 -25.75 -10.156 1 83.12 218 ALA B O 1
ATOM 4575 N N . PHE B 1 219 ? -15.242 -23.703 -10.992 1 90.69 219 PHE B N 1
ATOM 4576 C CA . PHE B 1 219 ? -14.039 -23.109 -10.422 1 90.69 219 PHE B CA 1
ATOM 4577 C C . PHE B 1 219 ? -14.398 -22.141 -9.305 1 90.69 219 PHE B C 1
ATOM 4579 O O . PHE B 1 219 ? -15.383 -21.406 -9.406 1 90.69 219 PHE B O 1
ATOM 4586 N N . LEU B 1 220 ? -13.664 -22.281 -8.242 1 93.12 220 LEU B N 1
ATOM 4587 C CA . LEU B 1 220 ? -13.82 -21.391 -7.094 1 93.12 220 LEU B CA 1
ATOM 4588 C C . LEU B 1 220 ? -12.617 -20.469 -6.961 1 93.12 220 LEU B C 1
ATOM 4590 O O . LEU B 1 220 ? -11.484 -20.922 -6.773 1 93.12 220 LEU B O 1
ATOM 4594 N N . PRO B 1 221 ? -12.898 -19.109 -7.121 1 96.25 221 PRO B N 1
ATOM 4595 C CA . PRO B 1 221 ? -11.773 -18.219 -6.844 1 96.25 221 PRO B CA 1
ATOM 4596 C C . PRO B 1 221 ? -11.328 -18.266 -5.383 1 96.25 221 PRO B C 1
ATOM 4598 O O . PRO B 1 221 ? -12.164 -18.281 -4.477 1 96.25 221 PRO B O 1
ATOM 4601 N N . VAL B 1 222 ? -10.062 -18.359 -5.188 1 97.69 222 VAL B N 1
ATOM 4602 C CA . VAL B 1 222 ? -9.484 -18.234 -3.855 1 97.69 222 VAL B CA 1
ATOM 4603 C C . VAL B 1 222 ? -8.5 -17.062 -3.822 1 97.69 222 VAL B C 1
ATOM 4605 O O . VAL B 1 222 ? -7.367 -17.188 -4.289 1 97.69 222 VAL B O 1
ATOM 4608 N N . LYS B 1 223 ? -8.93 -15.992 -3.227 1 98 223 LYS B N 1
ATOM 4609 C CA . LYS B 1 223 ? -8.133 -14.773 -3.203 1 98 223 LYS B CA 1
ATOM 4610 C C . LYS B 1 223 ? -6.941 -14.906 -2.26 1 98 223 LYS B C 1
ATOM 4612 O O . LYS B 1 223 ? -7.09 -15.383 -1.131 1 98 223 LYS B O 1
ATOM 4617 N N . GLY B 1 224 ? -5.809 -14.586 -2.836 1 98.25 224 GLY B N 1
ATOM 4618 C CA . GLY B 1 224 ? -4.613 -14.414 -2.021 1 98.25 224 GLY B CA 1
ATOM 4619 C C . GLY B 1 224 ? -4.141 -12.969 -1.951 1 98.25 224 GLY B C 1
ATOM 4620 O O . GLY B 1 224 ? -4.035 -12.297 -2.977 1 98.25 224 GLY B O 1
ATOM 4621 N N . GLU B 1 225 ? -3.943 -12.508 -0.727 1 98.56 225 GLU B N 1
ATOM 4622 C CA . GLU B 1 225 ? -3.441 -11.156 -0.502 1 98.56 225 GLU B CA 1
ATOM 4623 C C . GLU B 1 225 ? -1.984 -11.172 -0.051 1 98.56 225 GLU B C 1
ATOM 4625 O O . GLU B 1 225 ? -1.602 -11.984 0.795 1 98.56 225 GLU B O 1
ATOM 4630 N N . CYS B 1 226 ? -1.169 -10.281 -0.691 1 98.5 226 CYS B N 1
ATOM 4631 C CA . CYS B 1 226 ? 0.277 -10.266 -0.5 1 98.5 226 CYS B CA 1
ATOM 4632 C C . CYS B 1 226 ? 0.795 -8.844 -0.329 1 98.5 226 CYS B C 1
ATOM 4634 O O . CYS B 1 226 ? 0.079 -7.883 -0.604 1 98.5 226 CYS B O 1
ATOM 4636 N N . LEU B 1 227 ? 1.924 -8.766 0.198 1 98.44 227 LEU B N 1
ATOM 4637 C CA . LEU B 1 227 ? 2.678 -7.52 0.19 1 98.44 227 LEU B CA 1
ATOM 4638 C C . LEU B 1 227 ? 4.168 -7.785 0.008 1 98.44 227 LEU B C 1
ATOM 4640 O O . LEU B 1 227 ? 4.605 -8.938 0.043 1 98.44 227 LEU B O 1
ATOM 4644 N N . SER B 1 228 ? 4.941 -6.727 -0.28 1 98.06 228 SER B N 1
ATOM 4645 C CA . SER B 1 228 ? 6.395 -6.832 -0.342 1 98.06 228 SER B CA 1
ATOM 4646 C C . SER B 1 228 ? 7.066 -5.734 0.476 1 98.06 228 SER B C 1
ATOM 4648 O O . SER B 1 228 ? 6.48 -4.672 0.694 1 98.06 228 SER B O 1
ATOM 4650 N N . VAL B 1 229 ? 8.156 -6.059 0.952 1 97.44 229 VAL B N 1
ATOM 4651 C CA . VAL B 1 229 ? 8.984 -5.125 1.709 1 97.44 229 VAL B CA 1
ATOM 4652 C C . VAL B 1 229 ? 10.414 -5.145 1.167 1 97.44 229 VAL B C 1
ATOM 4654 O O . VAL B 1 229 ? 10.805 -6.074 0.455 1 97.44 229 VAL B O 1
ATOM 4657 N N . TRP B 1 230 ? 11.172 -4.102 1.51 1 93.75 230 TRP B N 1
ATOM 4658 C CA . TRP B 1 230 ? 12.578 -4.035 1.11 1 93.75 230 TRP B CA 1
ATOM 4659 C C . TRP B 1 230 ? 13.484 -4.582 2.209 1 93.75 230 TRP B C 1
ATOM 4661 O O . TRP B 1 230 ? 13.391 -4.156 3.363 1 93.75 230 TRP B O 1
ATOM 4671 N N . ASN B 1 231 ? 14.266 -5.504 1.819 1 85.31 231 ASN B N 1
ATOM 4672 C CA . ASN B 1 231 ? 15.133 -6.207 2.762 1 85.31 231 ASN B CA 1
ATOM 4673 C C . ASN B 1 231 ? 16.547 -5.633 2.764 1 85.31 231 ASN B C 1
ATOM 4675 O O . ASN B 1 231 ? 17.516 -6.371 2.613 1 85.31 231 ASN B O 1
ATOM 4679 N N . ASP B 1 232 ? 16.812 -4.398 2.896 1 78.06 232 ASP B N 1
ATOM 4680 C CA . ASP B 1 232 ? 18.094 -3.721 2.709 1 78.06 232 ASP B CA 1
ATOM 4681 C C . ASP B 1 232 ? 19.078 -4.082 3.824 1 78.06 232 ASP B C 1
ATOM 4683 O O . ASP B 1 232 ? 20.25 -4.309 3.566 1 78.06 232 ASP B O 1
ATOM 4687 N N . ASP B 1 233 ? 18.672 -4.281 5.016 1 75 233 ASP B N 1
ATOM 4688 C CA . ASP B 1 233 ? 19.609 -4.438 6.125 1 75 233 ASP B CA 1
ATOM 4689 C C . ASP B 1 233 ? 19.609 -5.871 6.652 1 75 233 ASP B C 1
ATOM 4691 O O . ASP B 1 233 ? 20.484 -6.258 7.418 1 75 233 ASP B O 1
ATOM 4695 N N . ILE B 1 234 ? 18.656 -6.703 6.254 1 77.25 234 ILE B N 1
ATOM 4696 C CA . ILE B 1 234 ? 18.453 -8.047 6.793 1 77.25 234 ILE B CA 1
ATOM 4697 C C . ILE B 1 234 ? 18.234 -9.031 5.648 1 77.25 234 ILE B C 1
ATOM 4699 O O . ILE B 1 234 ? 17.094 -9.312 5.273 1 77.25 234 ILE B O 1
ATOM 4703 N N . PRO B 1 235 ? 19.375 -9.469 5.199 1 81.62 235 PRO B N 1
ATOM 4704 C CA . PRO B 1 235 ? 19.188 -10.352 4.043 1 81.62 235 PRO B CA 1
ATOM 4705 C C . PRO B 1 235 ? 18.625 -11.719 4.422 1 81.62 235 PRO B C 1
ATOM 4707 O O . PRO B 1 235 ? 19.031 -12.297 5.43 1 81.62 235 PRO B O 1
ATOM 4710 N N . LEU B 1 236 ? 17.578 -12.117 3.855 1 92.19 236 LEU B N 1
ATOM 4711 C CA . LEU B 1 236 ? 17.016 -13.469 3.879 1 92.19 236 LEU B CA 1
ATOM 4712 C C . LEU B 1 236 ? 17.438 -14.25 2.631 1 92.19 236 LEU B C 1
ATOM 4714 O O . LEU B 1 236 ? 17.25 -13.773 1.509 1 92.19 236 LEU B O 1
ATOM 4718 N N . THR B 1 237 ? 18.016 -15.461 2.814 1 92.44 237 THR B N 1
ATOM 4719 C CA . THR B 1 237 ? 18.531 -16.219 1.678 1 92.44 237 THR B CA 1
ATOM 4720 C C . THR B 1 237 ? 17.625 -17.391 1.352 1 92.44 237 THR B C 1
ATOM 4722 O O . THR B 1 237 ? 17.625 -17.891 0.227 1 92.44 237 THR B O 1
ATOM 4725 N N . LYS B 1 238 ? 16.891 -17.875 2.281 1 96.62 238 LYS B N 1
ATOM 4726 C CA . LYS B 1 238 ? 15.969 -18.984 2.127 1 96.62 238 LYS B CA 1
ATOM 4727 C C . LYS B 1 238 ? 14.516 -18.547 2.305 1 96.62 238 LYS B C 1
ATOM 4729 O O . LYS B 1 238 ? 14.242 -17.594 3.041 1 96.62 238 LYS B O 1
ATOM 4734 N N . THR B 1 239 ? 13.68 -19.188 1.617 1 98 239 THR B N 1
ATOM 4735 C CA . THR B 1 239 ? 12.258 -18.969 1.868 1 98 239 THR B CA 1
ATOM 4736 C C . THR B 1 239 ? 11.867 -19.453 3.258 1 98 239 THR B C 1
ATOM 4738 O O . THR B 1 239 ? 12.297 -20.531 3.684 1 98 239 THR B O 1
ATOM 4741 N N . LEU B 1 240 ? 11.164 -18.641 3.998 1 98.31 240 LEU B N 1
ATOM 4742 C CA . LEU B 1 240 ? 10.531 -19.094 5.234 1 98.31 240 LEU B CA 1
ATOM 4743 C C . LEU B 1 240 ? 9.062 -19.406 5.008 1 98.31 240 LEU B C 1
ATOM 4745 O O . LEU B 1 240 ? 8.359 -18.672 4.312 1 98.31 240 LEU B O 1
ATOM 4749 N N . TYR B 1 241 ? 8.664 -20.547 5.559 1 97.75 241 TYR B N 1
ATOM 4750 C CA . TYR B 1 241 ? 7.289 -21 5.391 1 97.75 241 TYR B CA 1
ATOM 4751 C C . TYR B 1 241 ? 6.715 -21.5 6.711 1 97.75 241 TYR B C 1
ATOM 4753 O O . TYR B 1 241 ? 7.383 -22.219 7.449 1 97.75 241 TYR B O 1
ATOM 4761 N N . HIS B 1 242 ? 5.508 -21.047 7.043 1 96.88 242 HIS B N 1
ATOM 4762 C CA . HIS B 1 242 ? 4.77 -21.562 8.195 1 96.88 242 HIS B CA 1
ATOM 4763 C C . HIS B 1 242 ? 3.275 -21.297 8.047 1 96.88 242 HIS B C 1
ATOM 4765 O O . HIS B 1 242 ? 2.863 -20.172 7.738 1 96.88 242 HIS B O 1
ATOM 4771 N N . ASP B 1 243 ? 2.463 -22.266 8.219 1 91.56 243 ASP B N 1
ATOM 4772 C CA . ASP B 1 243 ? 1.009 -22.156 8.297 1 91.56 243 ASP B CA 1
A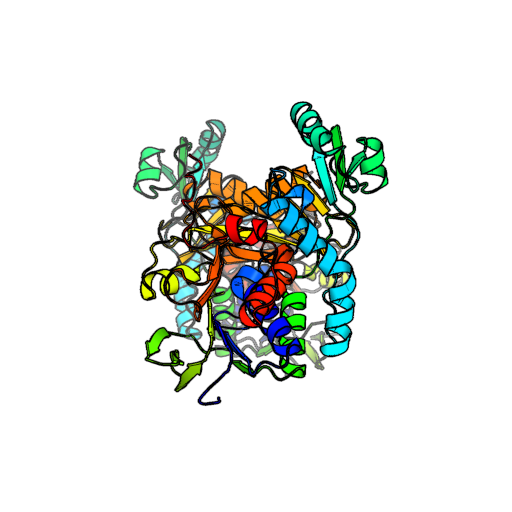TOM 4773 C C . ASP B 1 243 ? 0.454 -21.375 7.105 1 91.56 243 ASP B C 1
ATOM 4775 O O . ASP B 1 243 ? -0.23 -20.359 7.281 1 91.56 243 ASP B O 1
ATOM 4779 N N . HIS B 1 244 ? 0.818 -21.734 5.922 1 88.94 244 HIS B N 1
ATOM 4780 C CA . HIS B 1 244 ? 0.313 -21.266 4.641 1 88.94 244 HIS B CA 1
ATOM 4781 C C . HIS B 1 244 ? 0.738 -19.812 4.387 1 88.94 244 HIS B C 1
ATOM 4783 O O . HIS B 1 244 ? 0.135 -19.125 3.564 1 88.94 244 HIS B O 1
ATOM 4789 N N . CYS B 1 245 ? 1.695 -19.375 5.148 1 95.31 245 CYS B N 1
ATOM 4790 C CA . CYS B 1 245 ? 2.32 -18.078 4.898 1 95.31 245 CYS B CA 1
ATOM 4791 C C . CYS B 1 245 ? 3.795 -18.234 4.555 1 95.31 245 CYS B C 1
ATOM 4793 O O . CYS B 1 245 ? 4.465 -19.141 5.07 1 95.31 245 CYS B O 1
ATOM 4795 N N . TYR B 1 246 ? 4.242 -17.375 3.658 1 97.94 246 TYR B N 1
ATOM 4796 C CA . TYR B 1 246 ? 5.629 -17.469 3.217 1 97.94 246 TYR B CA 1
ATOM 4797 C C . TYR B 1 246 ? 6.277 -16.078 3.184 1 97.94 246 TYR B C 1
ATOM 4799 O O . TYR B 1 246 ? 5.586 -15.062 3.094 1 97.94 246 TYR B O 1
ATOM 4807 N N . ILE B 1 247 ? 7.57 -16.047 3.316 1 98.31 247 ILE B N 1
ATOM 4808 C CA . ILE B 1 247 ? 8.453 -14.93 3.014 1 98.31 247 ILE B CA 1
ATOM 4809 C C . ILE B 1 247 ? 9.5 -15.359 1.993 1 98.31 247 ILE B C 1
ATOM 4811 O O . ILE B 1 247 ? 10.375 -16.172 2.299 1 98.31 247 ILE B O 1
ATOM 4815 N N . VAL B 1 248 ? 9.422 -14.805 0.791 1 97.75 248 VAL B N 1
ATOM 4816 C CA . VAL B 1 248 ? 10.25 -15.234 -0.33 1 97.75 248 VAL B CA 1
ATOM 4817 C C . VAL B 1 248 ? 11.219 -14.125 -0.714 1 97.75 248 VAL B C 1
ATOM 4819 O O . VAL B 1 248 ? 10.797 -13.031 -1.099 1 97.75 248 VAL B O 1
ATOM 4822 N N . PRO B 1 249 ? 12.508 -14.422 -0.646 1 96.38 249 PRO B N 1
ATOM 4823 C CA . PRO B 1 249 ? 13.484 -13.391 -1.022 1 96.38 249 PRO B CA 1
ATOM 4824 C C . PRO B 1 249 ? 13.703 -13.312 -2.533 1 96.38 249 PRO B C 1
ATOM 4826 O O . PRO B 1 249 ? 13.852 -14.336 -3.195 1 96.38 249 PRO B O 1
ATOM 4829 N N . ARG B 1 250 ? 13.656 -12.102 -3.072 1 94.25 250 ARG B N 1
ATOM 4830 C CA . ARG B 1 250 ? 13.961 -11.852 -4.477 1 94.25 250 ARG B CA 1
ATOM 4831 C C . ARG B 1 250 ? 15.391 -11.344 -4.648 1 94.25 250 ARG B C 1
ATOM 4833 O O . ARG B 1 250 ? 15.969 -10.781 -3.711 1 94.25 250 ARG B O 1
ATOM 4840 N N . LYS B 1 251 ? 15.883 -11.469 -5.855 1 87 251 LYS B N 1
ATOM 4841 C CA . LYS B 1 251 ? 17.203 -10.953 -6.18 1 87 251 LYS B CA 1
ATOM 4842 C C . LYS B 1 251 ? 17.234 -9.43 -6.125 1 87 251 LYS B C 1
ATOM 4844 O O . LYS B 1 251 ? 18.297 -8.836 -5.895 1 87 251 LYS B O 1
ATOM 4849 N N . SER B 1 252 ? 16.156 -8.859 -6.234 1 86 252 SER B N 1
ATOM 4850 C CA . SER B 1 252 ? 16.031 -7.402 -6.23 1 86 252 SER B CA 1
ATOM 4851 C C . SER B 1 252 ? 16.188 -6.84 -4.82 1 86 252 SER B C 1
ATOM 4853 O O . SER B 1 252 ? 16.328 -5.625 -4.641 1 86 252 SER B O 1
ATOM 4855 N N . GLY B 1 253 ? 16.188 -7.688 -3.855 1 90.06 253 GLY B N 1
ATOM 4856 C CA . GLY B 1 253 ? 16.188 -7.215 -2.479 1 90.06 253 GLY B CA 1
ATOM 4857 C C . GLY B 1 253 ? 14.805 -7.129 -1.868 1 90.06 253 GLY B C 1
ATOM 4858 O O . GLY B 1 253 ? 14.656 -6.781 -0.694 1 90.06 253 GLY B O 1
ATOM 4859 N N . ARG B 1 254 ? 13.859 -7.52 -2.584 1 93.75 254 ARG B N 1
ATOM 4860 C CA . ARG B 1 254 ? 12.492 -7.535 -2.072 1 93.75 254 ARG B CA 1
ATOM 4861 C C . ARG B 1 254 ? 12.18 -8.859 -1.376 1 93.75 254 ARG B C 1
ATOM 4863 O O . ARG B 1 254 ? 12.703 -9.906 -1.766 1 93.75 254 ARG B O 1
ATOM 4870 N N . LEU B 1 255 ? 11.461 -8.711 -0.325 1 97.38 255 LEU B N 1
ATOM 4871 C CA . LEU B 1 255 ? 10.789 -9.883 0.231 1 97.38 255 LEU B CA 1
ATOM 4872 C C . LEU B 1 255 ? 9.312 -9.891 -0.132 1 97.38 255 LEU B C 1
ATOM 4874 O O . LEU B 1 255 ? 8.609 -8.906 0.094 1 97.38 255 LEU B O 1
ATOM 4878 N N . VAL B 1 256 ? 8.883 -10.961 -0.748 1 98.06 256 VAL B N 1
ATOM 4879 C CA . VAL B 1 256 ? 7.461 -11.148 -0.999 1 98.06 256 VAL B CA 1
ATOM 4880 C C . VAL B 1 256 ? 6.828 -11.922 0.158 1 98.06 256 VAL B C 1
ATOM 4882 O O . VAL B 1 256 ? 7.301 -12.992 0.529 1 98.06 256 VAL B O 1
ATOM 4885 N N . VAL B 1 257 ? 5.805 -11.328 0.738 1 98.44 257 VAL B N 1
ATOM 4886 C CA . VAL B 1 257 ? 5.125 -11.922 1.888 1 98.44 257 VAL B CA 1
ATOM 4887 C C . VAL B 1 257 ? 3.688 -12.273 1.513 1 98.44 257 VAL B C 1
ATOM 4889 O O . VAL B 1 257 ? 2.941 -11.43 1.017 1 98.44 257 VAL B O 1
ATOM 4892 N N . GLY B 1 258 ? 3.291 -13.453 1.774 1 97.38 258 GLY B N 1
ATOM 4893 C CA . GLY B 1 258 ? 1.932 -13.859 1.454 1 97.38 258 GLY B CA 1
ATOM 4894 C C . GLY B 1 258 ? 1.575 -15.227 1.991 1 97.38 258 GLY B C 1
ATOM 4895 O O . GLY B 1 258 ? 2.387 -15.867 2.666 1 97.38 258 GLY B O 1
ATOM 4896 N N . ALA B 1 259 ? 0.507 -15.719 1.807 1 95.75 259 ALA B N 1
ATOM 4897 C CA . ALA B 1 259 ? -0.689 -15 1.374 1 95.75 259 ALA B CA 1
ATOM 4898 C C . ALA B 1 259 ? -1.916 -15.453 2.158 1 95.75 259 ALA B C 1
ATOM 4900 O O . ALA B 1 259 ? -1.914 -16.531 2.756 1 95.75 259 ALA B O 1
ATOM 4901 N N . THR B 1 260 ? -2.996 -14.625 2.188 1 97.69 260 THR B N 1
ATOM 4902 C CA . THR B 1 260 ? -4.301 -15.07 2.668 1 97.69 260 THR B CA 1
ATOM 4903 C C . THR B 1 260 ? -4.902 -16.109 1.72 1 97.69 260 THR B C 1
ATOM 4905 O O . THR B 1 260 ? -4.359 -16.359 0.642 1 97.69 260 THR B O 1
ATOM 4908 N N . MET B 1 261 ? -5.891 -16.844 2.115 1 96.62 261 MET B N 1
ATOM 4909 C CA . MET B 1 261 ? -6.762 -17.719 1.337 1 96.62 261 MET B CA 1
ATOM 4910 C C . MET B 1 261 ? -8.227 -17.422 1.611 1 96.62 261 MET B C 1
ATOM 4912 O O . MET B 1 261 ? -8.766 -17.797 2.656 1 96.62 261 MET B O 1
ATOM 4916 N N . LYS B 1 262 ? -8.812 -16.75 0.664 1 97 262 LYS B N 1
ATOM 4917 C CA . LYS B 1 262 ? -10.203 -16.328 0.835 1 97 262 LYS B CA 1
ATOM 4918 C C . LYS B 1 262 ? -11.086 -16.906 -0.27 1 97 262 LYS B C 1
ATOM 4920 O O . LYS B 1 262 ? -11.289 -16.266 -1.304 1 97 262 LYS B O 1
ATOM 4925 N N . PRO B 1 263 ? -11.664 -18.094 -0.021 1 96.56 263 PRO B N 1
ATOM 4926 C CA . PRO B 1 263 ? -12.508 -18.734 -1.037 1 96.56 263 PRO B CA 1
ATOM 4927 C C . PRO B 1 263 ? -13.758 -17.906 -1.36 1 96.56 263 PRO B C 1
ATOM 4929 O O . PRO B 1 263 ? -14.359 -17.312 -0.463 1 96.56 263 PRO B O 1
ATOM 4932 N N . GLY B 1 264 ? -14.031 -17.875 -2.545 1 95.75 264 GLY B N 1
ATOM 4933 C CA . GLY B 1 264 ? -15.273 -17.25 -2.98 1 95.75 264 GLY B CA 1
ATOM 4934 C C . GLY B 1 264 ? -15.141 -15.75 -3.18 1 95.75 264 GLY B C 1
ATOM 4935 O O . GLY B 1 264 ? -16.109 -15.086 -3.584 1 95.75 264 GLY B O 1
ATOM 4936 N N . ASP B 1 265 ? -14.031 -15.156 -2.9 1 95.5 265 ASP B N 1
ATOM 4937 C CA . ASP B 1 265 ? -13.797 -13.727 -3.057 1 95.5 265 ASP B CA 1
ATOM 4938 C C . ASP B 1 265 ? -13.195 -13.414 -4.422 1 95.5 265 ASP B C 1
ATOM 4940 O O . ASP B 1 265 ? -12.047 -13.773 -4.695 1 95.5 265 ASP B O 1
ATOM 4944 N N . TRP B 1 266 ? -13.898 -12.711 -5.32 1 95 266 TRP B N 1
ATOM 4945 C CA . TRP B 1 266 ? -13.5 -12.438 -6.695 1 95 266 TRP B CA 1
ATOM 4946 C C . TRP B 1 266 ? -12.727 -11.133 -6.789 1 95 266 TRP B C 1
ATOM 4948 O O . TRP B 1 266 ? -12.258 -10.758 -7.867 1 95 266 TRP B O 1
ATOM 4958 N N . SER B 1 267 ? -12.586 -10.461 -5.578 1 94.75 267 SER B N 1
ATOM 4959 C CA . SER B 1 267 ? -11.922 -9.172 -5.637 1 94.75 267 SER B CA 1
ATOM 4960 C C . SER B 1 267 ? -10.414 -9.328 -5.844 1 94.75 267 SER B C 1
ATOM 4962 O O . SER B 1 267 ? -9.812 -10.281 -5.34 1 94.75 267 SER B O 1
ATOM 4964 N N . GLU B 1 268 ? -9.82 -8.398 -6.562 1 95.56 268 GLU B N 1
ATOM 4965 C CA . GLU B 1 268 ? -8.391 -8.422 -6.828 1 95.56 268 GLU B CA 1
ATOM 4966 C C . GLU B 1 268 ? -7.664 -7.309 -6.074 1 95.56 268 GLU B C 1
ATOM 4968 O O . GLU B 1 268 ? -6.594 -6.863 -6.488 1 95.56 268 GLU B O 1
ATOM 4973 N N . THR B 1 269 ? -8.289 -6.812 -5.051 1 96.06 269 THR B N 1
ATOM 4974 C CA . THR B 1 269 ? -7.719 -5.809 -4.164 1 96.06 269 THR B CA 1
ATOM 4975 C C . THR B 1 269 ? -7.707 -6.305 -2.721 1 96.06 269 THR B C 1
ATOM 4977 O O . THR B 1 269 ? -8.711 -6.816 -2.229 1 96.06 269 THR B O 1
ATOM 4980 N N . PRO B 1 270 ? -6.594 -6.102 -2.094 1 98 270 PRO B N 1
ATOM 4981 C CA . PRO B 1 270 ? -6.547 -6.574 -0.708 1 98 270 PRO B CA 1
ATOM 4982 C C . PRO B 1 270 ? -7.465 -5.781 0.217 1 98 270 PRO B C 1
ATOM 4984 O O . PRO B 1 270 ? -7.684 -4.586 0.001 1 98 270 PRO B O 1
ATOM 4987 N N . ASP B 1 271 ? -8 -6.445 1.182 1 97.12 271 ASP B N 1
ATOM 4988 C CA . ASP B 1 271 ? -8.711 -5.766 2.26 1 97.12 271 ASP B CA 1
ATOM 4989 C C . ASP B 1 271 ? -7.793 -5.512 3.453 1 97.12 271 ASP B C 1
ATOM 4991 O O . ASP B 1 271 ? -6.746 -6.148 3.582 1 97.12 271 ASP B O 1
ATOM 4995 N N . LEU B 1 272 ? -8.164 -4.57 4.301 1 97.94 272 LEU B N 1
ATOM 4996 C CA . LEU B 1 272 ? -7.348 -4.164 5.441 1 97.94 272 LEU B CA 1
ATOM 4997 C C . LEU B 1 272 ? -7.066 -5.352 6.359 1 97.94 272 LEU B C 1
ATOM 4999 O O . LEU B 1 272 ? -5.926 -5.566 6.77 1 97.94 272 LEU B O 1
ATOM 5003 N N . GLY B 1 273 ? -8.094 -6.09 6.652 1 97.88 273 GLY B N 1
ATOM 5004 C CA . GLY B 1 273 ? -7.926 -7.219 7.555 1 97.88 273 GLY B CA 1
ATOM 5005 C C . GLY B 1 273 ? -6.984 -8.281 7.016 1 97.88 273 GLY B C 1
ATOM 5006 O O . GLY B 1 273 ? -6.219 -8.883 7.773 1 97.88 273 GLY B O 1
ATOM 5007 N N . GLY B 1 274 ? -7.105 -8.547 5.723 1 98.12 274 GLY B N 1
ATOM 5008 C CA . GLY B 1 274 ? -6.211 -9.508 5.098 1 98.12 274 GLY B CA 1
ATOM 5009 C C . GLY B 1 274 ? -4.754 -9.102 5.164 1 98.12 274 GLY B C 1
ATOM 5010 O O . GLY B 1 274 ? -3.893 -9.906 5.527 1 98.12 274 GLY B O 1
ATOM 5011 N N . LEU B 1 275 ? -4.473 -7.859 4.852 1 98.44 275 LEU B N 1
ATOM 5012 C CA . LEU B 1 275 ? -3.1 -7.363 4.91 1 98.44 275 LEU B CA 1
ATOM 5013 C C . LEU B 1 275 ? -2.568 -7.402 6.34 1 98.44 275 LEU B C 1
ATOM 5015 O O . LEU B 1 275 ? -1.423 -7.793 6.57 1 98.44 275 LEU B O 1
ATOM 5019 N N . GLU B 1 276 ? -3.387 -6.996 7.238 1 98.38 276 GLU B N 1
ATOM 5020 C CA . GLU B 1 276 ? -2.982 -7.012 8.641 1 98.38 276 GLU B CA 1
ATOM 5021 C C . GLU B 1 276 ? -2.605 -8.422 9.094 1 98.38 276 GLU B C 1
ATOM 5023 O O . GLU B 1 276 ? -1.616 -8.609 9.805 1 98.38 276 GLU B O 1
ATOM 5028 N N . SER B 1 277 ? -3.357 -9.414 8.703 1 98 277 SER B N 1
ATOM 5029 C CA . SER B 1 277 ? -3.088 -10.797 9.078 1 98 277 SER B CA 1
ATOM 5030 C C . SER B 1 277 ? -1.769 -11.281 8.484 1 98 277 SER B C 1
ATOM 5032 O O . SER B 1 277 ? -1.009 -11.992 9.148 1 98 277 SER B O 1
ATOM 5034 N N . VAL B 1 278 ? -1.535 -10.922 7.242 1 98.38 278 VAL B N 1
ATOM 5035 C CA . VAL B 1 278 ? -0.292 -11.297 6.578 1 98.38 278 VAL B CA 1
ATOM 5036 C C . VAL B 1 278 ? 0.894 -10.672 7.309 1 98.38 278 VAL B C 1
ATOM 5038 O O . VAL B 1 278 ? 1.898 -11.336 7.562 1 98.38 278 VAL B O 1
ATOM 5041 N N . MET B 1 279 ? 0.775 -9.422 7.695 1 98.44 279 MET B N 1
ATOM 5042 C CA . MET B 1 279 ? 1.849 -8.727 8.398 1 98.44 279 MET B CA 1
ATOM 5043 C C . MET B 1 279 ? 2.119 -9.375 9.75 1 98.44 279 MET B C 1
ATOM 5045 O O . MET B 1 279 ? 3.275 -9.578 10.125 1 98.44 279 MET B O 1
ATOM 5049 N N . LYS B 1 280 ? 1.084 -9.695 10.461 1 97.75 280 LYS B N 1
ATOM 5050 C CA . LYS B 1 280 ? 1.21 -10.328 11.766 1 97.75 280 LYS B CA 1
ATOM 5051 C C . LYS B 1 280 ? 1.959 -11.648 11.664 1 97.75 280 LYS B C 1
ATOM 5053 O O . LYS B 1 280 ? 2.867 -11.922 12.453 1 97.75 280 LYS B O 1
ATOM 5058 N N . LYS B 1 281 ? 1.595 -12.453 10.703 1 97.69 281 LYS B N 1
ATOM 5059 C CA . LYS B 1 281 ? 2.227 -13.75 10.523 1 97.69 281 LYS B CA 1
ATOM 5060 C C . LYS B 1 281 ? 3.689 -13.602 10.109 1 97.69 281 LYS B C 1
ATOM 5062 O O . LYS B 1 281 ? 4.555 -14.344 10.594 1 97.69 281 LYS B O 1
ATOM 5067 N N . ALA B 1 282 ? 3.932 -12.703 9.227 1 97.81 282 ALA B N 1
ATOM 5068 C CA . ALA B 1 282 ? 5.305 -12.461 8.789 1 97.81 282 ALA B CA 1
ATOM 5069 C C . ALA B 1 282 ? 6.207 -12.125 9.969 1 97.81 282 ALA B C 1
ATOM 5071 O O . ALA B 1 282 ? 7.332 -12.617 10.062 1 97.81 282 ALA B O 1
ATOM 5072 N N . LYS B 1 283 ? 5.723 -11.305 10.906 1 97.44 283 LYS B N 1
ATOM 5073 C CA . LYS B 1 283 ? 6.492 -10.891 12.078 1 97.44 283 LYS B CA 1
ATOM 5074 C C . LYS B 1 283 ? 6.816 -12.078 12.977 1 97.44 283 LYS B C 1
ATOM 5076 O O . LYS B 1 283 ? 7.863 -12.102 13.625 1 97.44 283 LYS B O 1
ATOM 5081 N N . THR B 1 284 ? 5.941 -13.062 13 1 97.69 284 THR B N 1
ATOM 5082 C CA . THR B 1 284 ? 6.184 -14.258 13.805 1 97.69 284 THR B CA 1
ATOM 5083 C C . THR B 1 284 ? 7.363 -15.055 13.242 1 97.69 284 THR B C 1
ATOM 5085 O O . THR B 1 284 ? 8.164 -15.609 14 1 97.69 284 THR B O 1
ATOM 5088 N N . MET B 1 285 ? 7.543 -15.078 11.93 1 98.19 285 MET B N 1
ATOM 5089 C CA . MET B 1 285 ? 8.586 -15.867 11.289 1 98.19 285 MET B CA 1
ATOM 5090 C C . MET B 1 285 ? 9.898 -15.094 11.234 1 98.19 285 MET B C 1
ATOM 5092 O O . MET B 1 285 ? 10.977 -15.664 11.422 1 98.19 285 MET B O 1
ATOM 5096 N N . LEU B 1 286 ? 9.82 -13.828 10.992 1 97.5 286 LEU B N 1
ATOM 5097 C CA . LEU B 1 286 ? 10.945 -12.922 10.82 1 97.5 286 LEU B CA 1
ATOM 5098 C C . LEU B 1 286 ? 10.711 -11.617 11.562 1 97.5 286 LEU B C 1
ATOM 5100 O O . LEU B 1 286 ? 10.383 -10.594 10.953 1 97.5 286 LEU B O 1
ATOM 5104 N N . PRO B 1 287 ? 11 -11.602 12.859 1 96.88 287 PRO B N 1
ATOM 5105 C CA . PRO B 1 287 ? 10.664 -10.445 13.695 1 96.88 287 PRO B CA 1
ATOM 5106 C C . PRO B 1 287 ? 11.266 -9.141 13.172 1 96.88 287 PRO B C 1
ATOM 5108 O O . PRO B 1 287 ? 10.617 -8.094 13.219 1 96.88 287 PRO B O 1
ATOM 5111 N N . ALA B 1 288 ? 12.375 -9.148 12.555 1 95.25 288 ALA B N 1
ATOM 5112 C CA . ALA B 1 288 ? 13.062 -7.953 12.078 1 95.25 288 ALA B CA 1
ATOM 5113 C C . ALA B 1 288 ? 12.312 -7.32 10.906 1 95.25 288 ALA B C 1
ATOM 5115 O O . ALA B 1 288 ? 12.57 -6.168 10.555 1 95.25 288 ALA B O 1
ATOM 5116 N N . ILE B 1 289 ? 11.367 -8.039 10.344 1 96.62 289 ILE B N 1
ATOM 5117 C CA . ILE B 1 289 ? 10.648 -7.57 9.164 1 96.62 289 ILE B CA 1
ATOM 5118 C C . ILE B 1 289 ? 9.805 -6.348 9.523 1 96.62 289 ILE B C 1
ATOM 5120 O O . ILE B 1 289 ? 9.445 -5.555 8.656 1 96.62 289 ILE B O 1
ATOM 5124 N N . GLN B 1 290 ? 9.445 -6.156 10.773 1 95.75 290 GLN B N 1
ATOM 5125 C CA . GLN B 1 290 ? 8.617 -5.043 11.219 1 95.75 290 GLN B CA 1
ATOM 5126 C C . GLN B 1 290 ? 9.289 -3.703 10.922 1 95.75 290 GLN B C 1
ATOM 5128 O O . GLN B 1 290 ? 8.609 -2.684 10.773 1 95.75 290 GLN B O 1
ATOM 5133 N N . ASN B 1 291 ? 10.578 -3.66 10.727 1 94.56 291 ASN B N 1
ATOM 5134 C CA . ASN B 1 291 ? 11.312 -2.424 10.5 1 94.56 291 ASN B CA 1
ATOM 5135 C C . ASN B 1 291 ? 11.609 -2.215 9.016 1 94.56 291 ASN B C 1
ATOM 5137 O O . ASN B 1 291 ? 12.203 -1.205 8.633 1 94.56 291 ASN B O 1
ATOM 5141 N N . MET B 1 292 ? 11.172 -3.156 8.219 1 96.06 292 MET B N 1
ATOM 5142 C CA . MET B 1 292 ? 11.43 -3.049 6.789 1 96.06 292 MET B CA 1
ATOM 5143 C C . MET B 1 292 ? 10.391 -2.152 6.121 1 96.06 292 MET B C 1
ATOM 5145 O O . MET B 1 292 ? 9.219 -2.154 6.504 1 96.06 292 MET B O 1
ATOM 5149 N N . LYS B 1 293 ? 10.852 -1.366 5.086 1 96.5 293 LYS B N 1
ATOM 5150 C CA . LYS B 1 293 ? 9.977 -0.458 4.344 1 96.5 293 LYS B CA 1
ATOM 5151 C C . LYS B 1 293 ? 9.039 -1.229 3.418 1 96.5 293 LYS B C 1
ATOM 5153 O O . LYS B 1 293 ? 9.469 -2.143 2.713 1 96.5 293 LYS B O 1
ATOM 5158 N N . VAL B 1 294 ? 7.781 -0.843 3.498 1 97.81 294 VAL B N 1
ATOM 5159 C CA . VAL B 1 294 ? 6.793 -1.517 2.66 1 97.81 294 VAL B CA 1
ATOM 5160 C C . VAL B 1 294 ? 6.902 -1.005 1.225 1 97.81 294 VAL B C 1
ATOM 5162 O O . VAL B 1 294 ? 6.996 0.203 0.995 1 97.81 294 VAL B O 1
ATOM 5165 N N . ASP B 1 295 ? 6.898 -1.921 0.305 1 97 295 ASP B N 1
ATOM 5166 C CA . ASP B 1 295 ? 6.992 -1.593 -1.114 1 97 295 ASP B CA 1
ATOM 5167 C C . ASP B 1 295 ? 5.605 -1.492 -1.748 1 97 295 ASP B C 1
ATOM 5169 O O . ASP B 1 295 ? 5.215 -0.428 -2.234 1 97 295 ASP B O 1
ATOM 5173 N N . ARG B 1 296 ? 4.828 -2.586 -1.677 1 97.19 296 ARG B N 1
ATOM 5174 C CA . ARG B 1 296 ? 3.49 -2.604 -2.262 1 97.19 296 ARG B CA 1
ATOM 5175 C C . ARG B 1 296 ? 2.66 -3.75 -1.693 1 97.19 296 ARG B C 1
ATOM 5177 O O . ARG B 1 296 ? 3.182 -4.602 -0.971 1 97.19 296 ARG B O 1
ATOM 5184 N N . PHE B 1 297 ? 1.378 -3.68 -1.979 1 97.94 297 PHE B N 1
ATOM 5185 C CA . PHE B 1 297 ? 0.456 -4.777 -1.709 1 97.94 297 PHE B CA 1
ATOM 5186 C C . PHE B 1 297 ? -0.346 -5.129 -2.955 1 97.94 297 PHE B C 1
ATOM 5188 O O . PHE B 1 297 ? -0.519 -4.293 -3.846 1 97.94 297 PHE B O 1
ATOM 5195 N N . TRP B 1 298 ? -0.779 -6.383 -3.061 1 98.25 298 TRP B N 1
ATOM 5196 C CA . TRP B 1 298 ? -1.599 -6.824 -4.184 1 98.25 298 TRP B CA 1
ATOM 5197 C C . TRP B 1 298 ? -2.404 -8.062 -3.814 1 98.25 298 TRP B C 1
ATOM 5199 O O . TRP B 1 298 ? -2.262 -8.602 -2.713 1 98.25 298 TRP B O 1
ATOM 5209 N N . ALA B 1 299 ? -3.32 -8.422 -4.703 1 98.19 299 ALA B N 1
ATOM 5210 C CA . ALA B 1 299 ? -4.109 -9.641 -4.562 1 98.19 299 ALA B CA 1
ATOM 5211 C C . ALA B 1 299 ? -4.254 -10.359 -5.898 1 98.19 299 ALA B C 1
ATOM 5213 O O . ALA B 1 299 ? -4.156 -9.742 -6.957 1 98.19 299 ALA B O 1
ATOM 5214 N N . GLY B 1 300 ? -4.332 -11.656 -5.844 1 97.56 300 GLY B N 1
ATOM 5215 C CA . GLY B 1 300 ? -4.605 -12.5 -6.992 1 97.56 300 GLY B CA 1
ATOM 5216 C C . GLY B 1 300 ? -5.637 -13.578 -6.707 1 97.56 300 GLY B C 1
ATOM 5217 O O . GLY B 1 300 ? -5.996 -13.812 -5.551 1 97.56 300 GLY B O 1
ATOM 5218 N N . LEU B 1 301 ? -6.117 -14.18 -7.766 1 97.88 301 LEU B N 1
ATOM 5219 C CA . LEU B 1 301 ? -7.152 -15.203 -7.656 1 97.88 301 LEU B CA 1
ATOM 5220 C C . LEU B 1 301 ? -6.613 -16.562 -8.078 1 97.88 301 LEU B C 1
ATOM 5222 O O . LEU B 1 301 ? -6.289 -16.766 -9.25 1 97.88 301 LEU B O 1
ATOM 5226 N N . ARG B 1 302 ? -6.543 -17.453 -7.141 1 97.75 302 ARG B N 1
ATOM 5227 C CA . ARG B 1 302 ? -6.199 -18.844 -7.449 1 97.75 302 ARG B CA 1
ATOM 5228 C C . ARG B 1 302 ? -7.41 -19.609 -7.984 1 97.75 302 ARG B C 1
ATOM 5230 O O . ARG B 1 302 ? -8.523 -19.438 -7.488 1 97.75 302 ARG B O 1
ATOM 5237 N N . PRO B 1 303 ? -7.133 -20.359 -9.039 1 97.5 303 PRO B N 1
ATOM 5238 C CA . PRO B 1 303 ? -8.234 -21.172 -9.547 1 97.5 303 PRO B CA 1
ATOM 5239 C C . PRO B 1 303 ? -8.445 -22.453 -8.734 1 97.5 303 PRO B C 1
ATOM 5241 O O . PRO B 1 303 ? -7.816 -23.484 -9.016 1 97.5 303 PRO B O 1
ATOM 5244 N N . GLY B 1 304 ? -9.398 -22.391 -7.805 1 95.75 304 GLY B N 1
ATOM 5245 C CA . GLY B 1 304 ? -9.688 -23.547 -6.984 1 95.75 304 GLY B CA 1
ATOM 5246 C C . GLY B 1 304 ? -10.688 -24.5 -7.625 1 95.75 304 GLY B C 1
ATOM 5247 O O . GLY B 1 304 ? -11.539 -24.078 -8.406 1 95.75 304 GLY B O 1
ATOM 5248 N N . THR B 1 305 ? -10.453 -25.797 -7.402 1 94.56 305 THR B N 1
ATOM 5249 C CA . THR B 1 305 ? -11.422 -26.844 -7.727 1 94.56 305 THR B CA 1
ATOM 5250 C C . THR B 1 305 ? -11.938 -27.516 -6.461 1 94.56 305 THR B C 1
ATOM 5252 O O . THR B 1 305 ? -11.43 -27.266 -5.367 1 94.56 305 THR B O 1
ATOM 5255 N N . LYS B 1 306 ? -12.914 -28.344 -6.586 1 90.75 306 LYS B N 1
ATOM 5256 C CA . LYS B 1 306 ? -13.562 -28.969 -5.43 1 90.75 306 LYS B CA 1
ATOM 5257 C C . LYS B 1 306 ? -12.586 -29.859 -4.668 1 90.75 306 LYS B C 1
ATOM 5259 O O . LYS B 1 306 ? -12.633 -29.922 -3.438 1 90.75 306 LYS B O 1
ATOM 5264 N N . ASP B 1 307 ? -11.727 -30.516 -5.391 1 90.19 307 ASP B N 1
ATOM 5265 C CA . ASP B 1 307 ? -10.836 -31.453 -4.719 1 90.19 307 ASP B CA 1
ATOM 5266 C C . ASP B 1 307 ? -9.398 -30.938 -4.699 1 90.19 307 ASP B C 1
ATOM 5268 O O . ASP B 1 307 ? -8.477 -31.656 -4.336 1 90.19 307 ASP B O 1
ATOM 5272 N N . GLY B 1 308 ? -9.172 -29.781 -5.227 1 91.69 308 GLY B N 1
ATOM 5273 C CA . GLY B 1 308 ? -7.871 -29.141 -5.133 1 91.69 308 GLY B CA 1
ATOM 5274 C C . GLY B 1 308 ? -6.918 -29.562 -6.234 1 91.69 308 GLY B C 1
ATOM 5275 O O . GLY B 1 308 ? -5.773 -29.109 -6.281 1 91.69 308 GLY B O 1
ATOM 5276 N N . LYS B 1 309 ? -7.371 -30.391 -7.18 1 94.44 309 LYS B N 1
ATOM 5277 C CA . LYS B 1 309 ? -6.527 -30.859 -8.273 1 94.44 309 LYS B CA 1
ATOM 5278 C C . LYS B 1 309 ? -6.918 -30.188 -9.586 1 94.44 309 LYS B C 1
ATOM 5280 O O . LYS B 1 309 ? -8.094 -29.891 -9.82 1 94.44 309 LYS B O 1
ATOM 5285 N N . PRO B 1 310 ? -5.926 -29.984 -10.43 1 96.94 310 PRO B N 1
ATOM 5286 C CA . PRO B 1 310 ? -6.25 -29.344 -11.703 1 96.94 310 PRO B CA 1
ATOM 5287 C C . PRO B 1 310 ? -6.988 -30.266 -12.664 1 96.94 310 PRO B C 1
ATOM 5289 O O . PRO B 1 310 ? -6.949 -31.484 -12.492 1 96.94 310 PRO B O 1
ATOM 5292 N N . TYR B 1 311 ? -7.734 -29.656 -13.562 1 97.06 311 TYR B N 1
ATOM 5293 C CA . TYR B 1 311 ? -8.242 -30.344 -14.75 1 97.06 311 TYR B CA 1
ATOM 5294 C C . TYR B 1 311 ? -7.25 -30.234 -15.898 1 97.06 311 TYR B C 1
ATOM 5296 O O . TYR B 1 311 ? -6.965 -29.141 -16.391 1 97.06 311 TYR B O 1
ATOM 5304 N N . ILE B 1 312 ? -6.719 -31.375 -16.266 1 98.31 312 ILE B N 1
ATOM 5305 C CA . ILE B 1 312 ? -5.797 -31.422 -17.406 1 98.31 312 ILE B CA 1
ATOM 5306 C C . ILE B 1 312 ? -6.145 -32.594 -18.297 1 98.31 312 ILE B C 1
ATOM 5308 O O . ILE B 1 312 ? -6.082 -33.75 -17.875 1 98.31 312 ILE B O 1
ATOM 5312 N N . GLY B 1 313 ? -6.543 -32.312 -19.516 1 97.5 313 GLY B N 1
ATOM 5313 C CA . GLY B 1 313 ? -6.852 -33.375 -20.422 1 97.5 313 GLY B CA 1
ATOM 5314 C C . GLY B 1 313 ? -7.887 -33.031 -21.469 1 97.5 313 GLY B C 1
ATOM 5315 O O . GLY B 1 313 ? -8.188 -31.844 -21.672 1 97.5 313 GLY B O 1
ATOM 5316 N N . ARG B 1 314 ? -8.398 -34.062 -22.188 1 97.25 314 ARG B N 1
ATOM 5317 C CA . ARG B 1 314 ? -9.32 -33.875 -23.297 1 97.25 314 ARG B CA 1
ATOM 5318 C C . ARG B 1 314 ? -10.766 -33.812 -22.797 1 97.25 314 ARG B C 1
ATOM 5320 O O . ARG B 1 314 ? -11.125 -34.438 -21.812 1 97.25 314 ARG B O 1
ATOM 5327 N N . HIS B 1 315 ? -11.469 -32.906 -23.5 1 96.25 315 HIS B N 1
ATOM 5328 C CA . HIS B 1 315 ? -12.914 -32.969 -23.359 1 96.25 315 HIS B CA 1
ATOM 5329 C C . HIS B 1 315 ? -13.438 -34.375 -23.594 1 96.25 315 HIS B C 1
ATOM 5331 O O . HIS B 1 315 ? -12.984 -35.062 -24.516 1 96.25 315 HIS B O 1
ATOM 5337 N N . PRO B 1 316 ? -14.398 -34.844 -22.781 1 93.88 316 PRO B N 1
ATOM 5338 C CA . PRO B 1 316 ? -14.852 -36.219 -22.891 1 93.88 316 PRO B CA 1
ATOM 5339 C C . PRO B 1 316 ? -15.531 -36.531 -24.219 1 93.88 316 PRO B C 1
ATOM 5341 O O . PRO B 1 316 ? -15.484 -37.656 -24.703 1 93.88 316 PRO B O 1
ATOM 5344 N N . GLU B 1 317 ? -16.078 -35.531 -24.906 1 93.81 317 GLU B N 1
ATOM 5345 C CA . GLU B 1 317 ? -16.891 -35.781 -26.094 1 93.81 317 GLU B CA 1
ATOM 5346 C C . GLU B 1 317 ? -16.188 -35.312 -27.359 1 93.81 317 GLU B C 1
ATOM 5348 O O . GLU B 1 317 ? -16.656 -35.562 -28.469 1 93.81 317 GLU B O 1
ATOM 5353 N N . ASP B 1 318 ? -15.188 -34.594 -27.266 1 95.69 318 ASP B N 1
AT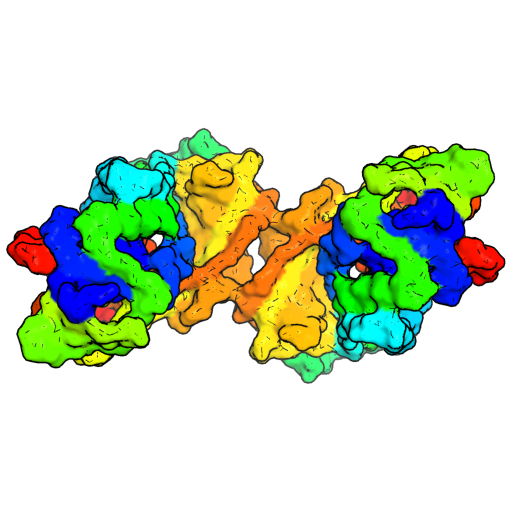OM 5354 C CA . ASP B 1 318 ? -14.469 -34.062 -28.422 1 95.69 318 ASP B CA 1
ATOM 5355 C C . ASP B 1 318 ? -12.977 -33.906 -28.125 1 95.69 318 ASP B C 1
ATOM 5357 O O . ASP B 1 318 ? -12.547 -32.906 -27.547 1 95.69 318 ASP B O 1
ATOM 5361 N N . SER B 1 319 ? -12.195 -34.781 -28.594 1 95.69 319 SER B N 1
ATOM 5362 C CA . SER B 1 319 ? -10.781 -34.844 -28.266 1 95.69 319 SER B CA 1
ATOM 5363 C C . SER B 1 319 ? -10.016 -33.656 -28.812 1 95.69 319 SER B C 1
ATOM 5365 O O . SER B 1 319 ? -8.852 -33.438 -28.453 1 95.69 319 SER B O 1
ATOM 5367 N N . ARG B 1 320 ? -10.641 -32.844 -29.641 1 97.19 320 ARG B N 1
ATOM 5368 C CA . ARG B 1 320 ? -10.016 -31.641 -30.203 1 97.19 320 ARG B CA 1
ATOM 5369 C C . ARG B 1 320 ? -9.961 -30.531 -29.172 1 97.19 320 ARG B C 1
ATOM 5371 O O . ARG B 1 320 ? -9.18 -29.578 -29.312 1 97.19 320 ARG B O 1
ATOM 5378 N N . ILE B 1 321 ? -10.711 -30.75 -28.141 1 98 321 ILE B N 1
ATOM 5379 C CA . ILE B 1 321 ? -10.812 -29.734 -27.094 1 98 321 ILE B CA 1
ATOM 5380 C C . ILE B 1 321 ? -10.102 -30.234 -25.844 1 98 321 ILE B C 1
ATOM 5382 O O . ILE B 1 321 ? -10.375 -31.328 -25.359 1 98 321 ILE B O 1
ATOM 5386 N N . LEU B 1 322 ? -9.172 -29.453 -25.375 1 98.5 322 LEU B N 1
ATOM 5387 C CA . LEU B 1 322 ? -8.438 -29.797 -24.156 1 98.5 322 LEU B CA 1
ATOM 5388 C C . LEU B 1 322 ? -8.562 -28.672 -23.125 1 98.5 322 LEU B C 1
ATOM 5390 O O . LEU B 1 322 ? -8.82 -27.531 -23.469 1 98.5 322 LEU B O 1
ATOM 5394 N N . PHE B 1 323 ? -8.406 -29.094 -21.844 1 98.06 323 PHE B N 1
ATOM 5395 C CA . PHE B 1 323 ? -8.414 -28.172 -20.719 1 98.06 323 PHE B CA 1
ATOM 5396 C C . PHE B 1 323 ? -7.141 -28.297 -19.891 1 98.06 323 PHE B C 1
ATOM 5398 O O . PHE B 1 323 ? -6.621 -29.406 -19.719 1 98.06 323 PHE B O 1
ATOM 5405 N N . ALA B 1 324 ? -6.629 -27.25 -19.406 1 98.5 324 ALA B N 1
ATOM 5406 C CA . ALA B 1 324 ? -5.555 -27.125 -18.422 1 98.5 324 ALA B CA 1
ATOM 5407 C C . ALA B 1 324 ? -5.812 -25.969 -17.469 1 98.5 324 ALA B C 1
ATOM 5409 O O . ALA B 1 324 ? -5.27 -24.875 -17.641 1 98.5 324 ALA B O 1
ATOM 5410 N N . ALA B 1 325 ? -6.605 -26.219 -16.406 1 96.88 325 ALA B N 1
ATOM 5411 C CA . ALA B 1 325 ? -7.039 -25.188 -15.484 1 96.88 325 ALA B CA 1
ATOM 5412 C C . ALA B 1 325 ? -7.266 -25.75 -14.086 1 96.88 325 ALA B C 1
ATOM 5414 O O . ALA B 1 325 ? -7.277 -26.969 -13.906 1 96.88 325 ALA B O 1
ATOM 5415 N N . GLY B 1 326 ? -7.336 -24.828 -13.125 1 97.31 326 GLY B N 1
ATOM 5416 C CA . GLY B 1 326 ? -7.609 -25.281 -11.766 1 97.31 326 GLY B CA 1
ATOM 5417 C C . GLY B 1 326 ? -6.352 -25.641 -10.992 1 97.31 326 GLY B C 1
ATOM 5418 O O . GLY B 1 326 ? -6.398 -26.453 -10.07 1 97.31 326 GLY B O 1
ATOM 5419 N N . HIS B 1 327 ? -5.293 -25.047 -11.273 1 97.62 327 HIS B N 1
ATOM 5420 C CA . HIS B 1 327 ? -4.004 -25.406 -10.688 1 97.62 327 HIS B CA 1
ATOM 5421 C C . HIS B 1 327 ? -3.865 -24.844 -9.281 1 97.62 327 HIS B C 1
ATOM 5423 O O . HIS B 1 327 ? -2.854 -25.078 -8.609 1 97.62 327 HIS B O 1
ATOM 5429 N N . PHE B 1 328 ? -4.859 -24.078 -8.836 1 95.88 328 PHE B N 1
ATOM 5430 C CA . PHE B 1 328 ? -4.914 -23.562 -7.477 1 95.88 328 PHE B CA 1
ATOM 5431 C C . PHE B 1 328 ? -3.627 -22.812 -7.133 1 95.88 328 PHE B C 1
ATOM 5433 O O . PHE B 1 328 ? -3.24 -21.875 -7.832 1 95.88 328 PHE B O 1
ATOM 5440 N N . ARG B 1 329 ? -2.926 -23.203 -6.125 1 95.19 329 ARG B N 1
ATOM 5441 C CA . ARG B 1 329 ? -1.746 -22.469 -5.676 1 95.19 329 ARG B CA 1
ATOM 5442 C C . ARG B 1 329 ? -0.48 -23.016 -6.328 1 95.19 329 ARG B C 1
ATOM 5444 O O . ARG B 1 329 ? 0.626 -22.578 -6.016 1 95.19 329 ARG B O 1
ATOM 5451 N N . ASN B 1 330 ? -0.605 -23.922 -7.328 1 96.75 330 ASN B N 1
ATOM 5452 C CA . ASN B 1 330 ? 0.558 -24.641 -7.832 1 96.75 330 ASN B CA 1
ATOM 5453 C C . ASN B 1 330 ? 0.798 -24.359 -9.312 1 96.75 330 ASN B C 1
ATOM 5455 O O . ASN B 1 330 ? 1.527 -25.078 -9.984 1 96.75 330 ASN B O 1
ATOM 5459 N N . GLY B 1 331 ? 0.254 -23.312 -9.812 1 97.94 331 GLY B N 1
ATOM 5460 C CA . GLY B 1 331 ? 0.343 -23.016 -11.234 1 97.94 331 GLY B CA 1
ATOM 5461 C C . GLY B 1 331 ? 1.769 -22.828 -11.719 1 97.94 331 GLY B C 1
ATOM 5462 O O . GLY B 1 331 ? 2.158 -23.391 -12.75 1 97.94 331 GLY B O 1
ATOM 5463 N N . ILE B 1 332 ? 2.549 -22.062 -10.977 1 98.5 332 ILE B N 1
ATOM 5464 C CA . ILE B 1 332 ? 3.93 -21.828 -11.383 1 98.5 332 ILE B CA 1
ATOM 5465 C C . ILE B 1 332 ? 4.715 -23.125 -11.367 1 98.5 332 ILE B C 1
ATOM 5467 O O . ILE B 1 332 ? 5.422 -23.453 -12.328 1 98.5 332 ILE B O 1
ATOM 5471 N N . LEU B 1 333 ? 4.539 -23.891 -10.336 1 98.31 333 LEU B N 1
ATOM 5472 C CA . LEU B 1 333 ? 5.227 -25.172 -10.164 1 98.31 333 LEU B CA 1
ATOM 5473 C C . LEU B 1 333 ? 4.859 -26.141 -11.273 1 98.31 333 LEU B C 1
ATOM 5475 O O . LEU B 1 333 ? 5.734 -26.812 -11.828 1 98.31 333 LEU B O 1
ATOM 5479 N N . LEU B 1 334 ? 3.635 -26.188 -11.672 1 98.56 334 LEU B N 1
ATOM 5480 C CA . LEU B 1 334 ? 3.143 -27.266 -12.523 1 98.56 334 LEU B CA 1
ATOM 5481 C C . LEU B 1 334 ? 3.227 -26.875 -14 1 98.56 334 LEU B C 1
ATOM 5483 O O . LEU B 1 334 ? 2.951 -27.688 -14.883 1 98.56 334 LEU B O 1
ATOM 5487 N N . ALA B 1 335 ? 3.68 -25.703 -14.297 1 98.81 335 ALA B N 1
ATOM 5488 C CA . ALA B 1 335 ? 3.596 -25.125 -15.648 1 98.81 335 ALA B CA 1
ATOM 5489 C C . ALA B 1 335 ? 4.367 -25.984 -16.641 1 98.81 335 ALA B C 1
ATOM 5491 O O . ALA B 1 335 ? 3.82 -26.391 -17.672 1 98.81 335 ALA B O 1
ATOM 5492 N N . PRO B 1 336 ? 5.617 -26.375 -16.391 1 98.75 336 PRO B N 1
ATOM 5493 C CA . PRO B 1 336 ? 6.34 -27.141 -17.391 1 98.75 336 PRO B CA 1
ATOM 5494 C C . PRO B 1 336 ? 5.699 -28.5 -17.672 1 98.75 336 PRO B C 1
ATOM 5496 O O . PRO B 1 336 ? 5.551 -28.891 -18.828 1 98.75 336 PRO B O 1
ATOM 5499 N N . ALA B 1 337 ? 5.305 -29.172 -16.609 1 98.81 337 ALA B N 1
ATOM 5500 C CA . ALA B 1 337 ? 4.719 -30.5 -16.797 1 98.81 337 ALA B CA 1
ATOM 5501 C C . ALA B 1 337 ? 3.367 -30.406 -17.5 1 98.81 337 ALA B C 1
ATOM 5503 O O . ALA B 1 337 ? 3.039 -31.25 -18.328 1 98.81 337 ALA B O 1
ATOM 5504 N N . THR B 1 338 ? 2.613 -29.422 -17.125 1 98.88 338 THR B N 1
ATOM 5505 C CA . THR B 1 338 ? 1.317 -29.234 -17.766 1 98.88 338 THR B CA 1
ATOM 5506 C C . THR B 1 338 ? 1.488 -28.922 -19.25 1 98.88 338 THR B C 1
ATOM 5508 O O . THR B 1 338 ? 0.793 -29.5 -20.094 1 98.88 338 THR B O 1
ATOM 5511 N N . GLY B 1 339 ? 2.402 -28 -19.562 1 98.88 339 GLY B N 1
ATOM 5512 C CA . GLY B 1 339 ? 2.674 -27.688 -20.953 1 98.88 339 GLY B CA 1
ATOM 5513 C C . GLY B 1 339 ? 3.1 -28.891 -21.766 1 98.88 339 GLY B C 1
ATOM 5514 O O . GLY B 1 339 ? 2.58 -29.125 -22.859 1 98.88 339 GLY B O 1
ATOM 5515 N N . ALA B 1 340 ? 3.967 -29.656 -21.234 1 98.69 340 ALA B N 1
ATOM 5516 C CA . ALA B 1 340 ? 4.469 -30.859 -21.906 1 98.69 340 ALA B CA 1
ATOM 5517 C C . ALA B 1 340 ? 3.359 -31.891 -22.109 1 98.69 340 ALA B C 1
ATOM 5519 O O . ALA B 1 340 ? 3.234 -32.469 -23.172 1 98.69 340 ALA B O 1
ATOM 5520 N N . LEU B 1 341 ? 2.584 -32.062 -21.031 1 98.75 341 LEU B N 1
ATOM 5521 C CA . LEU B 1 341 ? 1.517 -33.062 -21.078 1 98.75 341 LEU B CA 1
ATOM 5522 C C . LEU B 1 341 ? 0.497 -32.719 -22.156 1 98.75 341 LEU B C 1
ATOM 5524 O O . LEU B 1 341 ? 0.116 -33.562 -22.953 1 98.75 341 LEU B O 1
ATOM 5528 N N . ILE B 1 342 ? 0.068 -31.5 -22.219 1 98.81 342 ILE B N 1
ATOM 5529 C CA . ILE B 1 342 ? -0.907 -31.047 -23.203 1 98.81 342 ILE B CA 1
ATOM 5530 C C . ILE B 1 342 ? -0.322 -31.203 -24.609 1 98.81 342 ILE B C 1
ATOM 5532 O O . ILE B 1 342 ? -1.004 -31.672 -25.531 1 98.81 342 ILE B O 1
ATOM 5536 N N . SER B 1 343 ? 0.921 -30.766 -24.812 1 98.81 343 SER B N 1
ATOM 5537 C CA . SER B 1 343 ? 1.588 -30.922 -26.094 1 98.81 343 SER B CA 1
ATOM 5538 C C . SER B 1 343 ? 1.615 -32.375 -26.531 1 98.81 343 SER B C 1
ATOM 5540 O O . SER B 1 343 ? 1.28 -32.688 -27.672 1 98.81 343 SER B O 1
ATOM 5542 N N . ASP B 1 344 ? 2.023 -33.25 -25.609 1 98.75 344 ASP B N 1
ATOM 5543 C CA . ASP B 1 344 ? 2.096 -34.688 -25.922 1 98.75 344 ASP B CA 1
ATOM 5544 C C . ASP B 1 344 ? 0.729 -35.25 -26.328 1 98.75 344 ASP B C 1
ATOM 5546 O O . ASP B 1 344 ? 0.625 -36.031 -27.25 1 98.75 344 ASP B O 1
ATOM 5550 N N . LEU B 1 345 ? -0.263 -34.781 -25.641 1 98.5 345 LEU B N 1
ATOM 5551 C CA . LEU B 1 345 ? -1.614 -35.25 -25.969 1 98.5 345 LEU B CA 1
ATOM 5552 C C . LEU B 1 345 ? -1.992 -34.812 -27.375 1 98.5 345 LEU B C 1
ATOM 5554 O O . LEU B 1 345 ? -2.502 -35.625 -28.156 1 98.5 345 LEU B O 1
ATOM 5558 N N . ILE B 1 346 ? -1.739 -33.594 -27.703 1 98.44 346 ILE B N 1
ATOM 5559 C CA . ILE B 1 346 ? -2.092 -33.062 -29.016 1 98.44 346 ILE B CA 1
ATOM 5560 C C . ILE B 1 346 ? -1.269 -33.75 -30.094 1 98.44 346 ILE B C 1
ATOM 5562 O O . ILE B 1 346 ? -1.769 -34.031 -31.188 1 98.44 346 ILE B O 1
ATOM 5566 N N . MET B 1 347 ? -0.045 -34.156 -29.766 1 98 347 MET B N 1
ATOM 5567 C CA . MET B 1 347 ? 0.852 -34.844 -30.703 1 98 347 MET B CA 1
ATOM 5568 C C . MET B 1 347 ? 0.589 -36.344 -30.734 1 98 347 MET B C 1
ATOM 5570 O O . MET B 1 347 ? 1.248 -37.062 -31.469 1 98 347 MET B O 1
ATOM 5574 N N . ASN B 1 348 ? -0.281 -36.812 -29.906 1 97.31 348 ASN B N 1
ATOM 5575 C CA . ASN B 1 348 ? -0.641 -38.219 -29.781 1 97.31 348 ASN B CA 1
ATOM 5576 C C . ASN B 1 348 ? 0.553 -39.062 -29.359 1 97.31 348 ASN B C 1
ATOM 5578 O O . ASN B 1 348 ? 0.774 -40.156 -29.891 1 97.31 348 ASN B O 1
ATOM 5582 N N . LYS B 1 349 ? 1.265 -38.5 -28.484 1 97.88 349 LYS B N 1
ATOM 5583 C CA . LYS B 1 349 ? 2.365 -39.25 -27.875 1 97.88 349 LYS B CA 1
ATOM 5584 C C . LYS B 1 349 ? 1.905 -39.969 -26.609 1 97.88 349 LYS B C 1
ATOM 5586 O O . LYS B 1 349 ? 0.833 -39.688 -26.078 1 97.88 349 LYS B O 1
ATOM 5591 N N . GLU B 1 350 ? 2.717 -40.906 -26.219 1 97 350 GLU B N 1
ATOM 5592 C CA . GLU B 1 350 ? 2.418 -41.656 -24.984 1 97 350 GLU B CA 1
ATOM 5593 C C . GLU B 1 350 ? 2.572 -40.75 -23.766 1 97 350 GLU B C 1
ATOM 5595 O O . GLU B 1 350 ? 3.52 -39.938 -23.688 1 97 350 GLU B O 1
ATOM 5600 N N . VAL B 1 351 ? 1.582 -40.812 -22.891 1 96.88 351 VAL B N 1
ATOM 5601 C CA . VAL B 1 351 ? 1.6 -40.031 -21.672 1 96.88 351 VAL B CA 1
ATOM 5602 C C . VAL B 1 351 ? 1.354 -40.906 -20.453 1 96.88 351 VAL B C 1
ATOM 5604 O O . VAL B 1 351 ? 0.852 -42.031 -20.594 1 96.88 351 VAL B O 1
ATOM 5607 N N . ASN B 1 352 ? 1.814 -40.469 -19.297 1 97.5 352 ASN B N 1
ATOM 5608 C CA . ASN B 1 352 ? 1.589 -41.188 -18.047 1 97.5 352 ASN B CA 1
ATOM 5609 C C . ASN B 1 352 ? 0.101 -41.344 -17.734 1 97.5 352 ASN B C 1
ATOM 5611 O O . ASN B 1 352 ? -0.587 -40.344 -17.516 1 97.5 352 ASN B O 1
ATOM 5615 N N . GLN B 1 353 ? -0.363 -42.531 -17.641 1 96.5 353 GLN B N 1
ATOM 5616 C CA . GLN B 1 353 ? -1.791 -42.812 -17.5 1 96.5 353 GLN B CA 1
ATOM 5617 C C . GLN B 1 353 ? -2.285 -42.438 -16.109 1 96.5 353 GLN B C 1
ATOM 5619 O O . GLN B 1 353 ? -3.438 -42.031 -15.938 1 96.5 353 GLN B O 1
ATOM 5624 N N . ASP B 1 354 ? -1.459 -42.5 -15.125 1 96.44 354 ASP B N 1
ATOM 5625 C CA . ASP B 1 354 ? -1.842 -42.125 -13.766 1 96.44 354 ASP B CA 1
ATOM 5626 C C . ASP B 1 354 ? -2.143 -40.656 -13.664 1 96.44 354 ASP B C 1
ATOM 5628 O O . ASP B 1 354 ? -3.066 -40.25 -12.953 1 96.44 354 ASP B O 1
ATOM 5632 N N . TRP B 1 355 ? -1.339 -39.875 -14.344 1 97 355 TRP B N 1
ATOM 5633 C CA . TRP B 1 355 ? -1.58 -38.438 -14.367 1 97 355 TRP B CA 1
ATOM 5634 C C . TRP B 1 355 ? -2.893 -38.125 -15.07 1 97 355 TRP B C 1
ATOM 5636 O O . TRP B 1 355 ? -3.697 -37.312 -14.578 1 97 355 TRP B O 1
ATOM 5646 N N . LEU B 1 356 ? -3.119 -38.75 -16.219 1 95.94 356 LEU B N 1
ATOM 5647 C CA . LEU B 1 356 ? -4.336 -38.531 -16.984 1 95.94 356 LEU B CA 1
ATOM 5648 C C . LEU B 1 356 ? -5.574 -38.875 -16.172 1 95.94 356 LEU B C 1
ATOM 5650 O O . LEU B 1 356 ? -6.586 -38.156 -16.234 1 95.94 356 LEU B O 1
ATOM 5654 N N . HIS B 1 357 ? -5.434 -39.906 -15.469 1 95.25 357 HIS B N 1
ATOM 5655 C CA . HIS B 1 357 ? -6.555 -40.344 -14.641 1 95.25 357 HIS B CA 1
ATOM 5656 C C . HIS B 1 357 ? -6.797 -39.344 -13.492 1 95.25 357 HIS B C 1
ATOM 5658 O O . HIS B 1 357 ? -7.941 -39 -13.203 1 95.25 357 HIS B O 1
ATOM 5664 N N . ALA B 1 358 ? -5.781 -38.906 -12.867 1 95.31 358 ALA B N 1
ATOM 5665 C CA . ALA B 1 358 ? -5.867 -38.062 -11.688 1 95.31 358 ALA B CA 1
ATOM 5666 C C . ALA B 1 358 ? -6.445 -36.688 -12.055 1 95.31 358 ALA B C 1
ATOM 5668 O O . ALA B 1 358 ? -7.145 -36.062 -11.25 1 95.31 358 ALA B O 1
ATOM 5669 N N . PHE B 1 359 ? -6.203 -36.219 -13.281 1 96.94 359 PHE B N 1
ATOM 5670 C CA . PHE B 1 359 ? -6.527 -34.844 -13.625 1 96.94 359 PHE B CA 1
ATOM 5671 C C . PHE B 1 359 ? -7.695 -34.812 -14.609 1 96.94 359 PHE B C 1
ATOM 5673 O O . PHE B 1 359 ? -8.086 -33.719 -15.055 1 96.94 359 PHE B O 1
ATOM 5680 N N . ARG B 1 360 ? -8.266 -35.875 -14.945 1 93.94 360 ARG B N 1
ATOM 5681 C CA . ARG B 1 360 ? -9.258 -35.969 -16.016 1 93.94 360 ARG B CA 1
ATOM 5682 C C . ARG B 1 360 ? -10.438 -35.062 -15.734 1 93.94 360 ARG B C 1
ATOM 5684 O O . ARG B 1 360 ? -10.812 -34.844 -14.578 1 93.94 360 ARG B O 1
ATOM 5691 N N . ILE B 1 361 ? -11.016 -34.562 -16.75 1 92.88 361 ILE B N 1
ATOM 5692 C CA . ILE B 1 361 ? -12.039 -33.531 -16.719 1 92.88 361 ILE B CA 1
ATOM 5693 C C . ILE B 1 361 ? -13.312 -34.094 -16.078 1 92.88 361 ILE B C 1
ATOM 5695 O O . ILE B 1 361 ? -13.977 -33.375 -15.312 1 92.88 361 ILE B O 1
ATOM 5699 N N . ASP B 1 362 ? -13.625 -35.25 -16.328 1 88.56 362 ASP B N 1
ATOM 5700 C CA . ASP B 1 362 ? -14.906 -35.812 -15.891 1 88.56 362 ASP B CA 1
ATOM 5701 C C . ASP B 1 362 ? -14.742 -36.625 -14.602 1 88.56 362 ASP B C 1
ATOM 5703 O O . ASP B 1 362 ? -15.578 -37.469 -14.273 1 88.56 362 ASP B O 1
ATOM 5707 N N . ARG B 1 363 ? -13.602 -36.375 -13.906 1 86.88 363 ARG B N 1
ATOM 5708 C CA . ARG B 1 363 ? -13.414 -37.094 -12.656 1 86.88 363 ARG B CA 1
ATOM 5709 C C . ARG B 1 363 ? -14.484 -36.719 -11.633 1 86.88 363 ARG B C 1
ATOM 5711 O O . ARG B 1 363 ? -15.008 -35.625 -11.664 1 86.88 363 ARG B O 1
ATOM 5718 N N . LYS B 1 364 ? -14.969 -37.688 -10.828 1 75.25 364 LYS B N 1
ATOM 5719 C CA . LYS B 1 364 ? -15.891 -37.406 -9.727 1 75.25 364 LYS B CA 1
ATOM 5720 C C . LYS B 1 364 ? -15.164 -36.719 -8.578 1 75.25 364 LYS B C 1
ATOM 5722 O O . LYS B 1 364 ? -14.172 -37.219 -8.062 1 75.25 364 LYS B O 1
ATOM 5727 N N . GLU B 1 365 ? -15.172 -35.5 -8.562 1 63.41 365 GLU B N 1
ATOM 5728 C CA . GLU B 1 365 ? -14.438 -34.719 -7.555 1 63.41 365 GLU B CA 1
ATOM 5729 C C . GLU B 1 365 ? -14.898 -35.094 -6.145 1 63.41 365 GLU B C 1
ATOM 5731 O O . GLU B 1 365 ? -16.094 -35.188 -5.879 1 63.41 365 GLU B O 1
ATOM 5736 N N . ALA B 1 366 ? -14.102 -35.812 -5.492 1 52.72 366 ALA B N 1
ATOM 5737 C CA . ALA B 1 366 ? -14.453 -36.156 -4.113 1 52.72 366 ALA B CA 1
ATOM 5738 C C . ALA B 1 366 ? -14.641 -34.875 -3.287 1 52.72 366 ALA B C 1
ATOM 5740 O O . ALA B 1 366 ? -13.836 -33.938 -3.367 1 52.72 366 ALA B O 1
ATOM 5741 N N . VAL B 1 367 ? -15.852 -34.5 -2.969 1 47.22 367 VAL B N 1
ATOM 5742 C CA . VAL B 1 367 ? -16.172 -33.344 -2.107 1 47.22 367 VAL B CA 1
ATOM 5743 C C . VAL B 1 367 ? -15.383 -33.438 -0.805 1 47.22 367 VAL B C 1
ATOM 5745 O O . VAL B 1 367 ? -15.461 -34.469 -0.101 1 47.22 367 VAL B O 1
ATOM 5748 N N . GLN B 1 368 ? -14.156 -33 -0.756 1 36.41 368 GLN B N 1
ATOM 5749 C CA . GLN B 1 368 ? -13.641 -32.906 0.606 1 36.41 368 GLN B CA 1
ATOM 5750 C C . GLN B 1 368 ? -14.602 -32.125 1.505 1 36.41 368 GLN B C 1
ATOM 5752 O O . GLN B 1 368 ? -14.875 -30.953 1.258 1 36.41 368 GLN B O 1
ATOM 5757 N N . ILE B 1 369 ? -15.461 -32.688 2.111 1 31.08 369 ILE B N 1
ATOM 5758 C CA . ILE B 1 369 ? -16.172 -31.984 3.178 1 31.08 369 ILE B CA 1
ATOM 5759 C C . ILE B 1 369 ? -15.188 -31.5 4.238 1 31.08 369 ILE B C 1
ATOM 5761 O O . ILE B 1 369 ? -14.312 -32.25 4.664 1 31.08 369 ILE B O 1
#

Foldseek 3Di:
DDQEFQEEEEAQALQSLLQLLLLLVVVGAYEYEAQADHNPFQLQQFLFKLCLPPPDDDDALQSVLLVVLLVVVVCVQVVLCVQQVFGQQWAQLFEWEWAQDPVSVVSQCVCVPPPQKDWAALVRVCVQAVQWASNTGTTITGRSGIGTRRVRSSSSSNRSSVSSPYHYHHSWHWDDWDDDPQWIWTDTPVDIHTYQAYEYAHAQVSCVHCVRVPHRFHWKWWKWKKWKFAQVPRDDRHWYDYDQWIWHAGPVRMTIIITDTHIRDPDWADDPVGVVVRVVVVCNGRVVCVPTGTDTMIMHIGTAGQQQAAAFAADPPDRRYTYTYHNGSCCSSSNNSRSNQNSCSSVVHDDDVSNCQVRHRPDPRDRPD/DDQEFQEEEEAQALQSLLQLLLLLVVVGAYEYEAQADHNPFQLQQFLFWLCLPPPDDDDAPQSVLLVVLLVVVVCVQVVLCVQQVFGQQWAQLFEWEWAQDPVSVVSQCVCVPPPQKDWAALVRVCVQAVQWASNTRTTITGRSGIGTRRVRSSSSSNRSSVSSPYHYHHSWHWDDWDDDPQWIWTDTPVDIHTHQAYEYAHAQVSCVHCVRVPHRFHWKWWKWKKWKFAQVPRDDRHWYDYDQWIWHAGPVRMTIIITDTHIRDPDWADDPVGVVVRVVVVCNGRVVCVPTGTDTMIMHIGTAGQQQAAAFAADPPDRRYTYTYHNGSCCSSSNNSRSNQNSCSSVVHDDDVSNCQVRHRPDPRDRPD

Radius of gyration: 31.57 Å; Cα contacts (8 Å, |Δi|>4): 1827; chains: 2; bounding box: 51×90×74 Å

Organism: Bacillus subtilis (strain 168) (NCBI:txid224308)

Nearest PDB structures (foldseek):
  3if9-assembly1_A-2  TM=9.945E-01  e=5.359E-76  Bacillus subtilis
  1ryi-assembly1_A  TM=9.934E-01  e=5.954E-75  Bacillus subtilis
  1ng3-assembly1_A  TM=9.943E-01  e=1.302E-74  Bacillus subtilis
  3if9-assembly2_C-3  TM=9.927E-01  e=3.464E-75  Bacillus subtilis
  3if9-assembly1_B-2  TM=9.948E-01  e=1.383E-74  Bacillus subtilis